Protein AF-0000000084558702 (afdb_homodimer)

Secondary structure (DSSP, 8-state):
-EEEEEE-TTT-----HHHHH-TT--EEEETTEEEES-GGG--S--THHHH-TT--EEEEEE-TTS---------------------EE--SSSSS--EE--BGGGS-TT-GGGTTPEEEEEETTHHHH-TTHIIIIITTSEEEEE-TTT---HHHHHHHHHHHH--SEEEEEEESSTT--HHHHHHHHHHHHT----EEEEEE-TTS-EEEEE-/-EEEEEE-TTT-----HHHHH-TT--EEEETTEEEES-GGG--S--THHHH-TT--EEEEEE-TTS---------------------EE--SSSSS--EE--BGGGS-TT-GGGTTPEEEEEETTHHHH-TTHIIIIITTSEEEEE-TTT---HHHHHHHHHHHH--SEEEEEEESSTT--HHHHHHHHHHHHT----EEEEEE-TTS-EEEEE-

InterPro domains:
  IPR017896 4Fe-4S ferredoxin-type, iron-sulphur binding domain [PF13237] (5-53)
  IPR017896 4Fe-4S ferredoxin-type, iron-sulphur binding domain [PS51379] (3-32)
  IPR017896 4Fe-4S ferredoxin-type, iron-sulphur binding domain [PS51379] (33-62)
  IPR050572 Iron-Sulfur Ferredoxin [PTHR43687] (5-68)
  IPR060060 AF_0155, Rossmann-like domain [PF27217] (112-208)

Organism: NCBI:txid1577791

Radius of gyration: 24.19 Å; Cα contacts (8 Å, |Δi|>4): 881; chains: 2; bounding box: 70×59×55 Å

Nearest PDB structures (foldseek):
  7q4w-assembly1_B  TM=8.908E-01  e=2.705E-03  Acetobacterium woodii DSM 1030
  8a5e-assembly1_B  TM=8.844E-01  e=4.792E-03  Acetobacterium woodii DSM 1030
  7q4v-assembly1_B  TM=8.695E-01  e=4.497E-03  Acetobacterium woodii DSM 1030
  5ug1-assembly1_A  TM=4.225E-01  e=4.647E-01  Streptococcus pneumoniae
  6kma-assembly2_C  TM=4.870E-01  e=2.424E+00  Vibrio vulnificus CMCP6

Solvent-accessible surface area (backbone atoms only — not comparable to full-atom values): 23173 Å² total; per-residue (Å²): 110,42,48,38,80,40,62,40,66,89,47,40,78,36,84,50,46,31,33,69,46,29,84,59,56,14,39,39,75,54,94,59,24,63,35,80,77,29,69,87,39,49,58,56,26,53,59,28,35,79,46,32,89,66,59,22,45,38,74,33,65,27,51,60,79,60,76,67,80,77,72,81,72,82,87,73,84,70,80,75,75,79,66,78,84,60,74,44,68,37,42,74,39,82,17,42,45,28,53,32,64,41,46,45,92,70,43,61,45,74,40,70,67,42,46,61,21,40,33,30,42,31,35,42,66,46,45,62,22,23,55,57,37,40,78,74,55,35,44,87,28,36,59,29,28,47,45,66,72,66,46,78,64,56,38,61,49,48,16,45,28,45,58,63,20,55,38,58,30,41,37,34,40,31,50,77,48,94,61,48,51,54,65,56,36,51,52,52,14,39,63,72,39,70,54,89,58,55,56,33,40,37,31,23,38,84,50,34,40,80,73,44,80,46,112,111,41,48,40,79,40,63,41,68,90,49,38,78,37,83,49,47,33,35,69,46,28,84,60,57,15,39,40,75,52,95,59,24,64,34,80,75,28,68,89,38,48,62,57,25,52,57,30,35,79,46,31,89,66,59,23,46,38,74,33,64,28,52,58,81,61,76,66,80,77,73,81,71,82,87,74,85,69,81,74,74,78,66,79,83,62,75,44,68,40,36,78,42,83,18,42,46,29,53,30,65,39,46,46,91,70,42,61,46,73,39,70,68,42,45,62,21,41,33,31,42,31,34,42,65,47,47,63,20,23,57,56,37,40,76,75,54,34,45,86,30,37,60,28,28,48,45,68,74,66,46,77,65,56,38,62,49,48,17,45,26,45,59,63,20,55,39,58,28,40,36,35,40,33,48,78,47,93,60,47,51,55,68,57,38,51,53,51,14,38,64,71,39,73,55,90,57,56,56,34,41,38,31,23,38,82,53,32,38,75,73,43,78,48,112

Structure (mmCIF, N/CA/C/O backbone):
data_AF-0000000084558702-model_v1
#
loop_
_entity.id
_entity.type
_entity.pdbx_description
1 polymer 'RsxB protein'
#
loop_
_atom_site.group_PDB
_atom_site.id
_atom_site.type_symbol
_atom_site.label_atom_id
_atom_site.label_alt_id
_atom_site.label_comp_id
_atom_site.label_asym_id
_atom_site.label_entity_id
_atom_site.label_seq_id
_atom_site.pdbx_PDB_ins_code
_atom_site.Cartn_x
_atom_site.Cartn_y
_atom_site.Cartn_z
_atom_site.occupancy
_atom_site.B_iso_or_equiv
_atom_site.auth_seq_id
_atom_site.auth_comp_id
_atom_site.auth_asym_id
_atom_site.auth_atom_id
_atom_site.pdbx_PDB_model_num
ATOM 1 N N . MET A 1 1 ? -10.844 4.773 -16.062 1 26.48 1 MET A N 1
ATOM 2 C CA . MET A 1 1 ? -11.977 4.414 -16.906 1 26.48 1 MET A CA 1
ATOM 3 C C . MET A 1 1 ? -12.211 2.908 -16.891 1 26.48 1 MET A C 1
ATOM 5 O O . MET A 1 1 ? -11.289 2.129 -17.125 1 26.48 1 MET A O 1
ATOM 9 N N . LEU A 1 2 ? -13.07 2.441 -16.062 1 36.12 2 LEU A N 1
ATOM 10 C CA . LEU A 1 2 ? -13.336 1.011 -15.961 1 36.12 2 LEU A CA 1
ATOM 11 C C . LEU A 1 2 ? -13.719 0.434 -17.312 1 36.12 2 LEU A C 1
ATOM 13 O O . LEU A 1 2 ? -14.586 0.979 -18 1 36.12 2 LEU A O 1
ATOM 17 N N . LYS A 1 3 ? -12.922 -0.272 -17.844 1 40.53 3 LYS A N 1
ATOM 18 C CA . LYS A 1 3 ? -13.289 -0.838 -19.125 1 40.53 3 LYS A CA 1
ATOM 19 C C . LYS A 1 3 ? -14.094 -2.121 -18.969 1 40.53 3 LYS A C 1
ATOM 21 O O . LYS A 1 3 ? -13.719 -2.998 -18.172 1 40.53 3 LYS A O 1
ATOM 26 N N . GLY A 1 4 ? -15.352 -2.008 -19.062 1 53.72 4 GLY A N 1
ATOM 27 C CA . GLY A 1 4 ? -16.188 -3.186 -19.219 1 53.72 4 GLY A CA 1
ATOM 28 C C . GLY A 1 4 ? -16.062 -3.836 -20.578 1 53.72 4 GLY A C 1
ATOM 29 O O . GLY A 1 4 ? -15.602 -3.209 -21.531 1 53.72 4 GLY A O 1
ATOM 30 N N . ILE A 1 5 ? -15.945 -5.145 -20.469 1 65.31 5 ILE A N 1
ATOM 31 C CA . ILE A 1 5 ? -15.906 -5.859 -21.75 1 65.31 5 ILE A CA 1
ATOM 32 C C . ILE A 1 5 ? -17.312 -5.93 -22.344 1 65.31 5 ILE A C 1
ATOM 34 O O . ILE A 1 5 ? -18.281 -6.207 -21.625 1 65.31 5 ILE A O 1
ATOM 38 N N . VAL A 1 6 ? -17.453 -5.297 -23.406 1 72.25 6 VAL A N 1
ATOM 39 C CA . VAL A 1 6 ? -18.719 -5.398 -24.141 1 72.25 6 VAL A CA 1
ATOM 40 C C . VAL A 1 6 ? -18.531 -6.281 -25.375 1 72.25 6 VAL A C 1
ATOM 42 O O . VAL A 1 6 ? -17.484 -6.227 -26.031 1 72.25 6 VAL A O 1
ATOM 45 N N . ILE A 1 7 ? -19.5 -7.148 -25.438 1 80.62 7 ILE A N 1
ATOM 46 C CA . ILE A 1 7 ? -19.5 -8.023 -26.594 1 80.62 7 ILE A CA 1
ATOM 47 C C . ILE A 1 7 ? -20.5 -7.531 -27.625 1 80.62 7 ILE A C 1
ATOM 49 O O . ILE A 1 7 ? -21.688 -7.344 -27.312 1 80.62 7 ILE A O 1
ATOM 53 N N . ASP A 1 8 ? -20.078 -7.137 -28.672 1 79.69 8 ASP A N 1
ATOM 54 C CA . ASP A 1 8 ? -20.938 -6.809 -29.797 1 79.69 8 ASP A CA 1
ATOM 55 C C . ASP A 1 8 ? -21.625 -8.055 -30.359 1 79.69 8 ASP A C 1
ATOM 57 O O . ASP A 1 8 ? -21 -8.844 -31.078 1 79.69 8 ASP A O 1
ATOM 61 N N . GLU A 1 9 ? -22.859 -8.148 -30.016 1 82 9 GLU A N 1
ATOM 62 C CA . GLU A 1 9 ? -23.609 -9.344 -30.406 1 82 9 GLU A CA 1
ATOM 63 C C . GLU A 1 9 ? -23.703 -9.469 -31.922 1 82 9 GLU A C 1
ATOM 65 O O . GLU A 1 9 ? -23.828 -10.57 -32.438 1 82 9 GLU A O 1
ATOM 70 N N . SER A 1 10 ? -23.625 -8.383 -32.531 1 82.75 10 SER A N 1
ATOM 71 C CA . SER A 1 10 ? -23.766 -8.422 -33.969 1 82.75 10 SER A CA 1
ATOM 72 C C . SER A 1 10 ? -22.5 -9 -34.625 1 82.75 10 SER A C 1
ATOM 74 O O . SER A 1 10 ? -22.578 -9.586 -35.719 1 82.75 10 SER A O 1
ATOM 76 N N . LYS A 1 11 ? -21.375 -8.914 -33.906 1 83.19 11 LYS A N 1
ATOM 77 C CA . LYS A 1 11 ? -20.125 -9.414 -34.438 1 83.19 11 LYS A CA 1
ATOM 78 C C . LYS A 1 11 ? -19.828 -10.82 -33.938 1 83.19 11 LYS A C 1
ATOM 80 O O . LYS A 1 11 ? -19.062 -11.57 -34.531 1 83.19 11 LYS A O 1
ATOM 85 N N . CYS A 1 12 ? -20.469 -11.164 -32.875 1 88.81 12 CYS A N 1
ATOM 86 C CA . CYS A 1 12 ? -20.203 -12.445 -32.219 1 88.81 12 CYS A CA 1
ATOM 87 C C . CYS A 1 12 ? -20.859 -13.594 -32.969 1 88.81 12 CYS A C 1
ATOM 89 O O . CYS A 1 12 ? -22.062 -13.555 -33.25 1 88.81 12 CYS A O 1
ATOM 91 N N . ASP A 1 13 ? -20.141 -14.664 -33.344 1 86.69 13 ASP A N 1
ATOM 92 C CA . ASP A 1 13 ? -20.719 -15.805 -34.031 1 86.69 13 ASP A CA 1
ATOM 93 C C . ASP A 1 13 ? -20.844 -17.016 -33.125 1 86.69 13 ASP A C 1
ATOM 95 O O . ASP A 1 13 ? -21.172 -18.109 -33.562 1 86.69 13 ASP A O 1
ATOM 99 N N . GLY A 1 14 ? -20.484 -16.766 -31.844 1 87.31 14 GLY A N 1
ATOM 100 C CA . GLY A 1 14 ? -20.688 -17.828 -30.859 1 87.31 14 GLY A CA 1
ATOM 101 C C . GLY A 1 14 ? -19.609 -18.875 -30.891 1 87.31 14 GLY A C 1
ATOM 102 O O . GLY A 1 14 ? -19.797 -20 -30.422 1 87.31 14 GLY A O 1
ATOM 103 N N . CYS A 1 15 ? -18.453 -18.672 -31.453 1 84.88 15 CYS A N 1
ATOM 104 C CA . CYS A 1 15 ? -17.406 -19.672 -31.578 1 84.88 15 CYS A CA 1
ATOM 105 C C . CYS A 1 15 ? -16.922 -20.141 -30.203 1 84.88 15 CYS A C 1
ATOM 107 O O . CYS A 1 15 ? -16.406 -21.25 -30.078 1 84.88 15 CYS A O 1
ATOM 109 N N . GLY A 1 16 ? -17.031 -19.266 -29.219 1 85.81 16 GLY A N 1
ATOM 110 C CA . GLY A 1 16 ? -16.734 -19.672 -27.859 1 85.81 16 GLY A CA 1
ATOM 111 C C . GLY A 1 16 ? -15.266 -19.547 -27.516 1 85.81 16 GLY A C 1
ATOM 112 O O . GLY A 1 16 ? -14.859 -19.891 -26.391 1 85.81 16 GLY A O 1
ATOM 113 N N . LEU A 1 17 ? -14.453 -19.094 -28.328 1 83.06 17 LEU A N 1
ATOM 114 C CA . LEU A 1 17 ? -13.023 -18.984 -28.047 1 83.06 17 LEU A CA 1
ATOM 115 C C . LEU A 1 17 ? -12.766 -18.031 -26.891 1 83.06 17 LEU A C 1
ATOM 117 O O . LEU A 1 17 ? -11.875 -18.266 -26.062 1 83.06 17 LEU A O 1
ATOM 121 N N . CYS A 1 18 ? -13.57 -16.953 -26.859 1 85 18 CYS A N 1
ATOM 122 C CA . CYS A 1 18 ? -13.414 -16 -25.766 1 85 18 CYS A CA 1
ATOM 123 C C . CYS A 1 18 ? -13.773 -16.656 -24.422 1 85 18 CYS A C 1
ATOM 125 O O . CYS A 1 18 ? -13.164 -16.344 -23.406 1 85 18 CYS A O 1
ATOM 127 N N . VAL A 1 19 ? -14.734 -17.562 -24.391 1 84.94 19 VAL A N 1
ATOM 128 C CA . VAL A 1 19 ? -15.125 -18.297 -23.188 1 84.94 19 VAL A CA 1
ATOM 129 C C . VAL A 1 19 ? -13.977 -19.188 -22.734 1 84.94 19 VAL A C 1
ATOM 131 O O . VAL A 1 19 ? -13.664 -19.25 -21.531 1 84.94 19 VAL A O 1
ATOM 134 N N . GLU A 1 20 ? -13.359 -19.766 -23.672 1 80.12 20 GLU A N 1
ATOM 135 C CA . GLU A 1 20 ? -12.219 -20.609 -23.344 1 80.12 20 GLU A CA 1
ATOM 136 C C . GLU A 1 20 ? -11.039 -19.781 -22.844 1 80.12 20 GLU A C 1
ATOM 138 O O . GLU A 1 20 ? -10.312 -20.203 -21.953 1 80.12 20 GLU A O 1
ATOM 143 N N . ALA A 1 21 ? -10.953 -18.656 -23.422 1 75.94 21 ALA A N 1
ATOM 144 C CA . ALA A 1 21 ? -9.828 -17.797 -23.078 1 75.94 21 ALA A CA 1
ATOM 145 C C . ALA A 1 21 ? -10.039 -17.125 -21.734 1 75.94 21 ALA A C 1
ATOM 147 O O . ALA A 1 21 ? -9.086 -16.688 -21.094 1 75.94 21 ALA A O 1
ATOM 148 N N . CYS A 1 22 ? -11.289 -17.047 -21.344 1 75.44 22 CYS A N 1
ATOM 149 C CA . CYS A 1 22 ? -11.609 -16.438 -20.047 1 75.44 22 CYS A CA 1
ATOM 150 C C . CYS A 1 22 ? -11.383 -17.422 -18.906 1 75.44 22 CYS A C 1
ATOM 152 O O . CYS A 1 22 ? -12.227 -18.297 -18.656 1 75.44 22 CYS A O 1
ATOM 154 N N . HIS A 1 23 ? -10.367 -17.234 -18.344 1 65.31 23 HIS A N 1
ATOM 155 C CA . HIS A 1 23 ? -9.961 -18.188 -17.312 1 65.31 23 HIS A CA 1
ATOM 156 C C . HIS A 1 23 ? -10.812 -18.031 -16.047 1 65.31 23 HIS A C 1
ATOM 158 O O . HIS A 1 23 ? -10.891 -18.938 -15.234 1 65.31 23 HIS A O 1
ATOM 164 N N . GLU A 1 24 ? -11.578 -16.953 -15.977 1 60.12 24 GLU A N 1
ATOM 165 C CA . GLU A 1 24 ? -12.367 -16.656 -14.781 1 60.12 24 GLU A CA 1
ATOM 166 C C . GLU A 1 24 ? -13.789 -17.188 -14.914 1 60.12 24 GLU A C 1
ATOM 168 O O . GLU A 1 24 ? -14.547 -17.203 -13.938 1 60.12 24 GLU A O 1
ATOM 173 N N . GLY A 1 25 ? -14.148 -17.594 -16.109 1 67.94 25 GLY A N 1
ATOM 174 C CA . GLY A 1 25 ? -15.5 -18.078 -16.344 1 67.94 25 GLY A CA 1
ATOM 175 C C . GLY A 1 25 ? -16.531 -16.969 -16.406 1 67.94 25 GLY A C 1
ATOM 176 O O . GLY A 1 25 ? -17.703 -17.188 -16.094 1 67.94 25 GLY A O 1
ATOM 177 N N . ALA A 1 26 ? -16.062 -15.836 -16.719 1 72.94 26 ALA A N 1
ATOM 178 C CA . ALA A 1 26 ? -16.969 -14.688 -16.766 1 72.94 26 ALA A CA 1
ATOM 179 C C . ALA A 1 26 ? -17.828 -14.727 -18.031 1 72.94 26 ALA A C 1
ATOM 181 O O . ALA A 1 26 ? -18.922 -14.133 -18.062 1 72.94 26 ALA A O 1
ATOM 182 N N . LEU A 1 27 ? -17.438 -15.445 -19 1 83.38 27 LEU A N 1
ATOM 183 C CA . LEU A 1 27 ? -18.125 -15.492 -20.281 1 83.38 27 LEU A CA 1
ATOM 184 C C . LEU A 1 27 ? -18.734 -16.859 -20.516 1 83.38 27 LEU A C 1
ATOM 186 O O . LEU A 1 27 ? -18.219 -17.875 -20.047 1 83.38 27 LEU A O 1
ATOM 190 N N . ALA A 1 28 ? -19.938 -16.875 -21.078 1 84.94 28 ALA A N 1
ATOM 191 C CA . ALA A 1 28 ? -20.594 -18.094 -21.516 1 84.94 28 ALA A CA 1
ATOM 192 C C . ALA A 1 28 ? -21.328 -17.891 -22.828 1 84.94 28 ALA A C 1
ATOM 194 O O . ALA A 1 28 ? -21.688 -16.75 -23.172 1 84.94 28 ALA A O 1
ATOM 195 N N . ILE A 1 29 ? -21.484 -19.062 -23.609 1 84.12 29 ILE A N 1
ATOM 196 C CA . ILE A 1 29 ? -22.312 -19 -24.812 1 84.12 29 ILE A CA 1
ATOM 197 C C . ILE A 1 29 ? -23.781 -19.172 -24.422 1 84.12 29 ILE A C 1
ATOM 199 O O . ILE A 1 29 ? -24.156 -20.188 -23.812 1 84.12 29 ILE A O 1
ATOM 203 N N . VAL A 1 30 ? -24.516 -18.047 -24.641 1 84.5 30 VAL A N 1
ATOM 204 C CA . VAL A 1 30 ? -25.969 -18.047 -24.391 1 84.5 30 VAL A CA 1
ATOM 205 C C . VAL A 1 30 ? -26.703 -17.75 -25.703 1 84.5 30 VAL A C 1
ATOM 207 O O . VAL A 1 30 ? -26.5 -16.703 -26.312 1 84.5 30 VAL A O 1
ATOM 210 N N . ASN A 1 31 ? -27.516 -18.578 -26.062 1 85.62 31 ASN A N 1
ATOM 211 C CA . ASN A 1 31 ? -28.281 -18.453 -27.297 1 85.62 31 ASN A CA 1
ATOM 212 C C . ASN A 1 31 ? -27.375 -18.219 -28.5 1 85.62 31 ASN A C 1
ATOM 214 O O . ASN A 1 31 ? -27.641 -17.359 -29.328 1 85.62 31 ASN A O 1
ATOM 218 N N . GLY A 1 32 ? -26.234 -18.953 -28.484 1 86.94 32 GLY A N 1
ATOM 219 C CA . GLY A 1 32 ? -25.344 -18.953 -29.625 1 86.94 32 GLY A CA 1
ATOM 220 C C . GLY A 1 32 ? -24.391 -17.781 -29.641 1 86.94 32 GLY A C 1
ATOM 221 O O . GLY A 1 32 ? -23.656 -17.578 -30.609 1 86.94 32 GLY A O 1
ATOM 222 N N . LYS A 1 33 ? -24.484 -16.844 -28.656 1 87.5 33 LYS A N 1
ATOM 223 C CA . LYS A 1 33 ? -23.609 -15.688 -28.578 1 87.5 33 LYS A CA 1
ATOM 224 C C . LYS A 1 33 ? -22.875 -15.641 -27.25 1 87.5 33 LYS A C 1
ATOM 226 O O . LYS A 1 33 ? -23.391 -16.109 -26.234 1 87.5 33 LYS A O 1
ATOM 231 N N . ALA A 1 34 ? -21.609 -15.148 -27.328 1 87.94 34 ALA A N 1
ATOM 232 C CA . ALA A 1 34 ? -20.891 -14.953 -26.078 1 87.94 34 ALA A CA 1
ATOM 233 C C . ALA A 1 34 ? -21.516 -13.836 -25.25 1 87.94 34 ALA A C 1
ATOM 235 O O . ALA A 1 34 ? -21.891 -12.797 -25.781 1 87.94 34 ALA A O 1
ATOM 236 N N . LYS A 1 35 ? -21.781 -14.141 -23.969 1 83.38 35 LYS A N 1
ATOM 237 C CA . LYS A 1 35 ? -22.344 -13.172 -23.031 1 83.38 35 LYS A CA 1
ATOM 238 C C . LYS A 1 35 ? -21.562 -13.164 -21.719 1 83.38 35 LYS A C 1
ATOM 240 O O . LYS A 1 35 ? -21.062 -14.203 -21.281 1 83.38 35 LYS A O 1
ATOM 245 N N . MET A 1 36 ? -21.531 -11.875 -21.297 1 80.12 36 MET A N 1
ATOM 246 C CA . MET A 1 36 ? -21.031 -11.742 -19.938 1 80.12 36 MET A CA 1
ATOM 247 C C . MET A 1 36 ? -22.047 -12.242 -18.922 1 80.12 36 MET A C 1
ATOM 249 O O . MET A 1 36 ? -23.109 -11.641 -18.75 1 80.12 36 MET A O 1
ATOM 253 N N . VAL A 1 37 ? -21.797 -13.406 -18.344 1 74.88 37 VAL A N 1
ATOM 254 C CA . VAL A 1 37 ? -22.781 -14.023 -17.453 1 74.88 37 VAL A CA 1
ATOM 255 C C . VAL A 1 37 ? -22.391 -13.734 -16 1 74.88 37 VAL A C 1
ATOM 257 O O . VAL A 1 37 ? -23.25 -13.812 -15.109 1 74.88 37 VAL A O 1
ATOM 260 N N . ARG A 1 38 ? -21.203 -13.547 -15.875 1 67.44 38 ARG A N 1
ATOM 261 C CA . ARG A 1 38 ? -20.703 -13.211 -14.547 1 67.44 38 ARG A CA 1
ATOM 262 C C . ARG A 1 38 ? -19.719 -12.047 -14.609 1 67.44 38 ARG A C 1
ATOM 264 O O . ARG A 1 38 ? -18.531 -12.258 -14.805 1 67.44 38 ARG A O 1
ATOM 271 N N . GLU A 1 39 ? -20.281 -10.883 -14.383 1 65.88 39 GLU A N 1
ATOM 272 C CA . GLU A 1 39 ? -19.453 -9.688 -14.453 1 65.88 39 GLU A CA 1
ATOM 273 C C . GLU A 1 39 ? -18.422 -9.664 -13.32 1 65.88 39 GLU A C 1
ATOM 275 O O . GLU A 1 39 ? -17.297 -9.203 -13.5 1 65.88 39 GLU A O 1
ATOM 280 N N . ASP A 1 40 ? -18.891 -10.25 -12.305 1 55.41 40 ASP A N 1
ATOM 281 C CA . ASP A 1 40 ? -18.047 -10.242 -11.102 1 55.41 40 ASP A CA 1
ATOM 282 C C . ASP A 1 40 ? -16.859 -11.188 -11.25 1 55.41 40 ASP A C 1
ATOM 284 O O . ASP A 1 40 ? -15.875 -11.07 -10.523 1 55.41 40 ASP A O 1
ATOM 288 N N . PHE A 1 41 ? -16.953 -11.977 -12.219 1 59.53 41 PHE A N 1
ATOM 289 C CA . PHE A 1 41 ? -15.883 -12.922 -12.477 1 59.53 41 PHE A CA 1
ATOM 290 C C . PHE A 1 41 ? -14.867 -12.336 -13.453 1 59.53 41 PHE A C 1
ATOM 292 O O . PHE A 1 41 ? -13.727 -12.812 -13.531 1 59.53 41 PHE A O 1
ATOM 299 N N . CYS A 1 42 ? -15.203 -11.289 -14.148 1 66.38 42 CYS A N 1
ATOM 300 C CA . CYS A 1 42 ? -14.32 -10.711 -15.156 1 66.38 42 CYS A CA 1
ATOM 301 C C . CYS A 1 42 ? -13.164 -9.953 -14.5 1 66.38 42 CYS A C 1
ATOM 303 O O . CYS A 1 42 ? -13.391 -9.023 -13.727 1 66.38 42 CYS A O 1
ATOM 305 N N . ASP A 1 43 ? -12.078 -10.445 -14.828 1 52.16 43 ASP A N 1
ATOM 306 C CA . ASP A 1 43 ? -10.922 -9.828 -14.203 1 52.16 43 ASP A CA 1
ATOM 307 C C . ASP A 1 43 ? -10.523 -8.547 -14.938 1 52.16 43 ASP A C 1
ATOM 309 O O . ASP A 1 43 ? -9.602 -7.844 -14.516 1 52.16 43 ASP A O 1
ATOM 313 N N . GLY A 1 44 ? -11.203 -8.297 -16.016 1 55.41 44 GLY A N 1
ATOM 314 C CA . GLY A 1 44 ? -10.969 -7.078 -16.766 1 55.41 44 GLY A CA 1
ATOM 315 C C . GLY A 1 44 ? -9.664 -7.09 -17.547 1 55.41 44 GLY A C 1
ATOM 316 O O . GLY A 1 44 ? -9.25 -6.066 -18.094 1 55.41 44 GLY A O 1
ATOM 317 N N . LEU A 1 45 ? -9.031 -8.156 -17.609 1 54.38 45 LEU A N 1
ATOM 318 C CA . LEU A 1 45 ? -7.746 -8.242 -18.281 1 54.38 45 LEU A CA 1
ATOM 319 C C . LEU A 1 45 ? -7.934 -8.359 -19.797 1 54.38 45 LEU A C 1
ATOM 321 O O . LEU A 1 45 ? -7.016 -8.062 -20.562 1 54.38 45 LEU A O 1
ATOM 325 N N . GLY A 1 46 ? -9.031 -8.695 -20.094 1 60.06 46 GLY A N 1
ATOM 326 C CA . GLY A 1 46 ? -9.344 -8.719 -21.5 1 60.06 46 GLY A CA 1
ATOM 327 C C . GLY A 1 46 ? -8.656 -9.844 -22.25 1 60.06 46 GLY A C 1
ATOM 328 O O . GLY A 1 46 ? -8.367 -9.711 -23.453 1 60.06 46 GLY A O 1
ATOM 329 N N . HIS A 1 47 ? -8.352 -10.883 -21.578 1 66.75 47 HIS A N 1
ATOM 330 C CA . HIS A 1 47 ? -7.766 -12.016 -22.297 1 66.75 47 HIS A CA 1
ATOM 331 C C . HIS A 1 47 ? -8.695 -12.508 -23.406 1 66.75 47 HIS A C 1
ATOM 333 O O . HIS A 1 47 ? -8.242 -13.125 -24.375 1 66.75 47 HIS A O 1
ATOM 339 N N . CYS A 1 48 ? -9.852 -12.18 -23.125 1 76.12 48 CYS A N 1
ATOM 340 C CA . CYS A 1 48 ? -10.852 -12.625 -24.094 1 76.12 48 CYS A CA 1
ATOM 341 C C . CYS A 1 48 ? -10.781 -11.797 -25.375 1 76.12 48 CYS A C 1
ATOM 343 O O . CYS A 1 48 ? -11.219 -12.242 -26.422 1 76.12 48 CYS A O 1
ATOM 345 N N . LEU A 1 49 ? -10.156 -10.727 -25.344 1 76.88 49 LEU A N 1
ATOM 346 C CA . LEU A 1 49 ? -10.172 -9.828 -26.5 1 76.88 49 LEU A CA 1
ATOM 34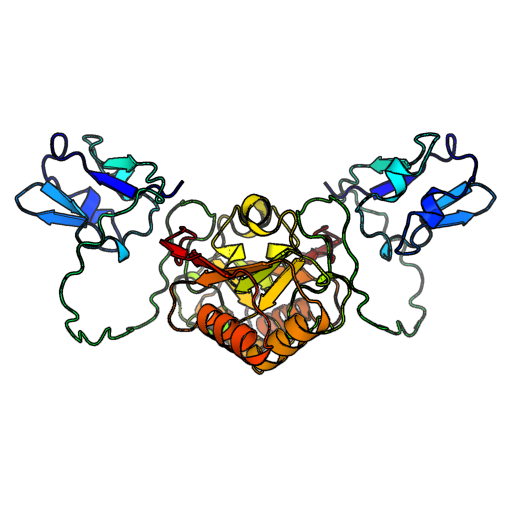7 C C . LEU A 1 49 ? -9.344 -10.391 -27.641 1 76.88 49 LEU A C 1
ATOM 349 O O . LEU A 1 49 ? -9.844 -10.531 -28.766 1 76.88 49 LEU A O 1
ATOM 353 N N . PRO A 1 50 ? -8.148 -10.766 -27.359 1 73.06 50 PRO A N 1
ATOM 354 C CA . PRO A 1 50 ? -7.379 -11.297 -28.484 1 73.06 50 PRO A CA 1
ATOM 355 C C . PRO A 1 50 ? -7.891 -12.656 -28.953 1 73.06 50 PRO A C 1
ATOM 357 O O . PRO A 1 50 ? -7.582 -13.086 -30.078 1 73.06 50 PRO A O 1
ATOM 360 N N . ALA A 1 51 ? -8.594 -13.266 -28.203 1 77.75 51 ALA A N 1
ATOM 361 C CA . ALA A 1 51 ? -9.078 -14.602 -28.562 1 77.75 51 ALA A CA 1
ATOM 362 C C . ALA A 1 51 ? -10.258 -14.523 -29.531 1 77.75 51 ALA A C 1
ATOM 364 O O . ALA A 1 51 ? -10.609 -15.516 -30.172 1 77.75 51 ALA A O 1
ATOM 365 N N . CYS A 1 52 ? -10.805 -13.312 -29.672 1 82.62 52 CYS A N 1
ATOM 366 C CA . CYS A 1 52 ? -11.961 -13.156 -30.547 1 82.62 52 CYS A CA 1
ATOM 367 C C . CYS A 1 52 ? -11.531 -12.844 -31.969 1 82.62 52 CYS A C 1
ATOM 369 O O . CYS A 1 52 ? -11.031 -11.75 -32.25 1 82.62 52 CYS A O 1
ATOM 371 N N . PRO A 1 53 ? -11.711 -13.805 -32.875 1 81.44 53 PRO A N 1
ATOM 372 C CA . PRO A 1 53 ? -11.289 -13.57 -34.25 1 81.44 53 PRO A CA 1
ATOM 373 C C . PRO A 1 53 ? -12.133 -12.516 -34.969 1 81.44 53 PRO A C 1
ATOM 375 O O . PRO A 1 53 ? -11.672 -11.898 -35.938 1 81.44 53 PRO A O 1
ATOM 378 N N . ARG A 1 54 ? -13.359 -12.297 -34.5 1 80.69 54 ARG A N 1
ATOM 379 C CA . ARG A 1 54 ? -14.273 -11.367 -35.156 1 80.69 54 ARG A CA 1
ATOM 380 C C . ARG A 1 54 ? -14.148 -9.969 -34.562 1 80.69 54 ARG A C 1
ATOM 382 O O . ARG A 1 54 ? -14.812 -9.031 -35.031 1 80.69 54 ARG A O 1
ATOM 389 N N . GLY A 1 55 ? -13.328 -9.82 -33.562 1 80.56 55 GLY A N 1
ATOM 390 C CA . GLY A 1 55 ? -13.188 -8.531 -32.906 1 80.56 55 GLY A CA 1
ATOM 391 C C . GLY A 1 55 ? -14.453 -8.078 -32.219 1 80.56 55 GLY A C 1
ATOM 392 O O . GLY A 1 55 ? -14.727 -6.879 -32.125 1 80.56 55 GLY A O 1
ATOM 393 N N . ALA A 1 56 ? -15.242 -8.961 -31.797 1 80 56 ALA A N 1
ATOM 394 C CA . ALA A 1 56 ? -16.531 -8.633 -31.219 1 80 56 ALA A CA 1
ATOM 395 C C . ALA A 1 56 ? -16.391 -8.141 -29.781 1 80 56 ALA A C 1
ATOM 397 O O . ALA A 1 56 ? -17.344 -7.633 -29.188 1 80 56 ALA A O 1
ATOM 398 N N . ILE A 1 57 ? -15.281 -8.352 -29.234 1 79.12 57 ILE A N 1
ATOM 399 C CA . ILE A 1 57 ? -15.086 -7.992 -27.844 1 79.12 57 ILE A CA 1
ATOM 400 C C . ILE A 1 57 ? -14.266 -6.707 -27.75 1 79.12 57 ILE A C 1
ATOM 402 O O . ILE A 1 57 ? -13.258 -6.551 -28.438 1 79.12 57 ILE A O 1
ATOM 406 N N . SER A 1 58 ? -14.844 -5.766 -27.172 1 72.12 58 SER A N 1
ATOM 407 C CA . SER A 1 58 ? -14.133 -4.504 -26.969 1 72.12 58 SER A CA 1
ATOM 408 C C . SER A 1 58 ? -14.203 -4.047 -25.516 1 72.12 58 SER A C 1
ATOM 410 O O . SER A 1 58 ? -15.07 -4.484 -24.766 1 72.12 58 SER A O 1
ATOM 412 N N . PHE A 1 59 ? -13.094 -3.332 -25.297 1 59.94 59 PHE A N 1
ATOM 413 C CA . PHE A 1 59 ? -13.125 -2.658 -24 1 59.94 59 PHE A CA 1
ATOM 414 C C . PHE A 1 59 ? -13.992 -1.404 -24.062 1 59.94 59 PHE A C 1
ATOM 416 O O . PHE A 1 59 ? -13.969 -0.68 -25.062 1 59.94 59 PHE A O 1
ATOM 423 N N . ILE A 1 60 ? -15.023 -1.471 -23.469 1 48.59 60 ILE A N 1
ATOM 424 C CA . ILE A 1 60 ? -15.695 -0.184 -23.328 1 48.59 60 ILE A CA 1
ATOM 425 C C . ILE A 1 60 ? -15.211 0.518 -22.062 1 48.59 60 ILE A C 1
ATOM 427 O O . ILE A 1 60 ? -14.922 -0.134 -21.062 1 48.59 60 ILE A O 1
ATOM 431 N N . GLU A 1 61 ? -14.727 1.588 -22.469 1 39.56 61 GLU A N 1
ATOM 432 C CA . GLU A 1 61 ? -14.445 2.418 -21.297 1 39.56 61 GLU A CA 1
ATOM 433 C C . GLU A 1 61 ? -15.695 2.598 -20.438 1 39.56 61 GLU A C 1
ATOM 435 O O . GLU A 1 61 ? -16.734 3.033 -20.938 1 39.56 61 GLU A O 1
ATOM 440 N N . MET A 1 62 ? -16.016 1.537 -19.891 1 35.75 62 MET A N 1
ATOM 441 C CA . MET A 1 62 ? -17.109 1.854 -18.984 1 35.75 62 MET A CA 1
ATOM 442 C C . MET A 1 62 ? -16.688 2.934 -17.984 1 35.75 62 MET A C 1
ATOM 444 O O . MET A 1 62 ? -15.688 2.787 -17.297 1 35.75 62 MET A O 1
ATOM 448 N N . CYS A 1 63 ? -16.688 4.031 -18.516 1 33.78 63 CYS A N 1
ATOM 449 C CA . CYS A 1 63 ? -16.688 5.012 -17.438 1 33.78 63 CYS A CA 1
ATOM 450 C C . CYS A 1 63 ? -17.719 4.645 -16.375 1 33.78 63 CYS A C 1
ATOM 452 O O . CYS A 1 63 ? -18.922 4.57 -16.672 1 33.78 63 CYS A O 1
ATOM 454 N N . GLY A 1 64 ? -17.391 3.77 -15.625 1 31.47 64 GLY A N 1
ATOM 455 C CA . GLY A 1 64 ? -18.406 3.34 -14.672 1 31.47 64 GLY A CA 1
ATOM 456 C C . GLY A 1 64 ? -19.312 4.469 -14.219 1 31.47 64 GLY A C 1
ATOM 457 O O . GLY A 1 64 ? -20.141 4.281 -13.336 1 31.47 64 GLY A O 1
ATOM 458 N N . CYS A 1 65 ? -18.922 5.73 -14.227 1 29.48 65 CYS A N 1
ATOM 459 C CA . CYS A 1 65 ? -20 6.367 -13.461 1 29.48 65 CYS A CA 1
ATOM 460 C C . CYS A 1 65 ? -21.297 6.355 -14.242 1 29.48 65 CYS A C 1
ATOM 462 O O . CYS A 1 65 ? -22.125 7.262 -14.094 1 29.48 65 CYS A O 1
ATOM 464 N N . GLU A 1 66 ? -21.391 5.742 -15.312 1 29.05 66 GLU A N 1
ATOM 465 C CA . GLU A 1 66 ? -22.797 5.898 -15.672 1 29.05 66 GLU A CA 1
ATOM 466 C C . GLU A 1 66 ? -23.703 5.211 -14.648 1 29.05 66 GLU A C 1
ATOM 468 O O . GLU A 1 66 ? -23.312 4.223 -14.023 1 29.05 66 GLU A O 1
ATOM 473 N N . THR A 1 67 ? -24.797 5.926 -14.219 1 26.62 67 THR A N 1
ATOM 474 C CA . THR A 1 67 ? -25.844 5.586 -13.25 1 26.62 67 THR A CA 1
ATOM 475 C C . THR A 1 67 ? -26.422 4.211 -13.547 1 26.62 67 THR A C 1
ATOM 477 O O . THR A 1 67 ? -27.062 4.008 -14.578 1 26.62 67 THR A O 1
ATOM 480 N N . PRO A 1 68 ? -25.781 3.232 -13.383 1 28.67 68 PRO A N 1
ATOM 481 C CA . PRO A 1 68 ? -26.625 2.072 -13.68 1 28.67 68 PRO A CA 1
ATOM 482 C C . PRO A 1 68 ? -28.016 2.182 -13.062 1 28.67 68 PRO A C 1
ATOM 484 O O . PRO A 1 68 ? -28.188 2.809 -12.016 1 28.67 68 PRO A O 1
ATOM 487 N N . LYS A 1 69 ? -29 2.191 -13.891 1 26.48 69 LYS A N 1
ATOM 488 C CA . LYS A 1 69 ? -30.359 1.948 -13.391 1 26.48 69 LYS A CA 1
ATOM 489 C C . LYS A 1 69 ? -30.391 0.74 -12.453 1 26.48 69 LYS A C 1
ATOM 491 O O . LYS A 1 69 ? -30.078 -0.378 -12.875 1 26.48 69 LYS A O 1
ATOM 496 N N . ILE A 1 70 ? -30.031 0.97 -11.172 1 25.44 70 ILE A N 1
ATOM 497 C CA . ILE A 1 70 ? -30.203 0.013 -10.086 1 25.44 70 ILE A CA 1
ATOM 498 C C . ILE A 1 70 ? -31.594 -0.626 -10.172 1 25.44 70 ILE A C 1
ATOM 500 O O . ILE A 1 70 ? -32.594 0.048 -9.984 1 25.44 70 ILE A O 1
ATOM 504 N N . VAL A 1 71 ? -31.797 -1.452 -11.195 1 23.84 71 VAL A N 1
ATOM 505 C CA . VAL A 1 71 ? -33 -2.219 -10.961 1 23.84 71 VAL A CA 1
ATOM 506 C C . VAL A 1 71 ? -32.875 -3.039 -9.68 1 23.84 71 VAL A C 1
ATOM 508 O O . VAL A 1 71 ? -31.844 -3.703 -9.469 1 23.84 71 VAL A O 1
ATOM 511 N N . THR A 1 72 ? -33.5 -2.637 -8.523 1 22.5 72 THR A N 1
ATOM 512 C CA . THR A 1 72 ? -33.75 -3.17 -7.188 1 22.5 72 THR A CA 1
ATOM 513 C C . THR A 1 72 ? -34.219 -4.617 -7.266 1 22.5 72 THR A C 1
ATOM 515 O O . THR A 1 72 ? -35.406 -4.871 -7.453 1 22.5 72 THR A O 1
ATOM 518 N N . PRO A 1 73 ? -33.531 -5.598 -8.031 1 24.77 73 PRO A N 1
ATOM 519 C CA . PRO A 1 73 ? -34.25 -6.844 -7.805 1 24.77 73 PRO A CA 1
ATOM 520 C C . PRO A 1 73 ? -34.25 -7.273 -6.34 1 24.77 73 PRO A C 1
ATOM 522 O O . PRO A 1 73 ? -33.406 -6.816 -5.562 1 24.77 73 PRO A O 1
ATOM 525 N N . GLY A 1 74 ? -35.188 -8.039 -5.859 1 24.28 74 GLY A N 1
ATOM 526 C CA . GLY A 1 74 ? -35.562 -8.664 -4.594 1 24.28 74 GLY A CA 1
ATOM 527 C C . GLY A 1 74 ? -34.406 -9.422 -3.959 1 24.28 74 GLY A C 1
ATOM 528 O O . GLY A 1 74 ? -33.5 -9.875 -4.656 1 24.28 74 GLY A O 1
ATOM 529 N N . VAL A 1 75 ? -34.094 -9.258 -2.596 1 25.58 75 VAL A N 1
ATOM 530 C CA . VAL A 1 75 ? -33.188 -9.617 -1.525 1 25.58 75 VAL A CA 1
ATOM 531 C C . VAL A 1 75 ? -33.062 -11.141 -1.43 1 25.58 75 VAL A C 1
ATOM 533 O O . VAL A 1 75 ? -33.906 -11.789 -0.804 1 25.58 75 VAL A O 1
ATOM 536 N N . SER A 1 76 ? -32.969 -11.977 -2.504 1 22.19 76 SER A N 1
ATOM 537 C CA . SER A 1 76 ? -32.875 -13.352 -2.035 1 22.19 76 SER A CA 1
ATOM 538 C C . SER A 1 76 ? -31.562 -13.617 -1.32 1 22.19 76 SER A C 1
ATOM 540 O O . SER A 1 76 ? -30.531 -13 -1.638 1 22.19 76 SER A O 1
ATOM 542 N N . ASN A 1 77 ? -31.469 -14.242 -0.036 1 23.34 77 ASN A N 1
ATOM 543 C CA . ASN A 1 77 ? -30.594 -14.766 1.014 1 23.34 77 ASN A CA 1
ATOM 544 C C . ASN A 1 77 ? -29.469 -15.625 0.438 1 23.34 77 ASN A C 1
ATOM 546 O O . ASN A 1 77 ? -29.594 -16.844 0.374 1 23.34 77 ASN A O 1
ATOM 550 N N . ARG A 1 78 ? -29.125 -15.547 -0.778 1 25.53 78 ARG A N 1
ATOM 551 C CA . ARG A 1 78 ? -28.234 -16.641 -1.162 1 25.53 78 ARG A CA 1
ATOM 552 C C . ARG A 1 78 ? -26.891 -16.547 -0.424 1 25.53 78 ARG A C 1
ATOM 554 O O . ARG A 1 78 ? -26.375 -15.445 -0.216 1 25.53 78 ARG A O 1
ATOM 561 N N . SER A 1 79 ? -26.531 -17.594 0.408 1 23.55 79 SER A N 1
ATOM 562 C CA . SER A 1 79 ? -25.344 -17.984 1.166 1 23.55 79 SER A CA 1
ATOM 563 C C . SER A 1 79 ? -24.078 -17.766 0.351 1 23.55 79 SER A C 1
ATOM 565 O O . SER A 1 79 ? -23.906 -18.375 -0.706 1 23.55 79 SER A O 1
ATOM 567 N N . ILE A 1 80 ? -23.734 -16.625 0.171 1 25.8 80 ILE A N 1
ATOM 568 C CA . ILE A 1 80 ? -22.5 -16.406 -0.569 1 25.8 80 ILE A CA 1
ATOM 569 C C . ILE A 1 80 ? -21.359 -17.156 0.094 1 25.8 80 ILE A C 1
ATOM 571 O O . ILE A 1 80 ? -21 -16.875 1.241 1 25.8 80 ILE A O 1
ATOM 575 N N . VAL A 1 81 ? -21.344 -18.484 -0.064 1 22.75 81 VAL A N 1
ATOM 576 C CA . VAL A 1 81 ? -20.219 -19.312 0.336 1 22.75 81 VAL A CA 1
ATOM 577 C C . VAL A 1 81 ? -18.922 -18.672 -0.159 1 22.75 81 VAL A C 1
ATOM 579 O O . VAL A 1 81 ? -18.75 -18.422 -1.356 1 22.75 81 VAL A O 1
ATOM 582 N N . PHE A 1 82 ? -18.406 -17.734 0.594 1 26.05 82 PHE A N 1
ATOM 583 C CA . PHE A 1 82 ? -17.062 -17.188 0.418 1 26.05 82 PHE A CA 1
ATOM 584 C C . PHE A 1 82 ? -16.047 -18.312 0.233 1 26.05 82 PHE A C 1
ATOM 586 O O . PHE A 1 82 ? -15.703 -19.016 1.188 1 26.05 82 PHE A O 1
ATOM 593 N N . ASP A 1 83 ? -16.172 -19.188 -0.689 1 24.81 83 ASP A N 1
ATOM 594 C CA . ASP A 1 83 ? -15.211 -20.25 -0.932 1 24.81 83 ASP A CA 1
ATOM 595 C C . ASP A 1 83 ? -13.773 -19.734 -0.792 1 24.81 83 ASP A C 1
ATOM 597 O O . ASP A 1 83 ? -13.547 -18.531 -0.787 1 24.81 83 ASP A O 1
ATOM 601 N N . THR A 1 84 ? -12.719 -20.609 -1.121 1 26.73 84 THR A N 1
ATOM 602 C CA . THR A 1 84 ? -11.258 -20.625 -1.153 1 26.73 84 THR A CA 1
ATOM 603 C C . THR A 1 84 ? -10.727 -19.422 -1.936 1 26.73 84 THR A C 1
ATOM 605 O O . THR A 1 84 ? -11.117 -19.203 -3.082 1 26.73 84 THR A O 1
ATOM 608 N N . VAL A 1 85 ? -10.469 -18.297 -1.324 1 31.69 85 VAL A N 1
ATOM 609 C CA . VAL A 1 85 ? -9.742 -17.188 -1.937 1 31.69 85 VAL A CA 1
ATOM 610 C C . VAL A 1 85 ? -8.828 -17.719 -3.043 1 31.69 85 VAL A C 1
ATOM 612 O O . VAL A 1 85 ? -7.824 -18.375 -2.768 1 31.69 85 VAL A O 1
ATOM 615 N N . ALA A 1 86 ? -9.281 -18.203 -4.008 1 31.33 86 ALA A N 1
ATOM 616 C CA . ALA A 1 86 ? -8.531 -18.656 -5.176 1 31.33 86 ALA A CA 1
ATOM 617 C C . ALA A 1 86 ? -7.621 -17.547 -5.707 1 31.33 86 ALA A C 1
ATOM 619 O O . ALA A 1 86 ? -7.977 -16.375 -5.664 1 31.33 86 ALA A O 1
ATOM 620 N N . ASN A 1 87 ? -6.219 -17.734 -5.766 1 37.59 87 ASN A N 1
ATOM 621 C CA . ASN A 1 87 ? -5.113 -17.031 -6.41 1 37.59 87 ASN A CA 1
ATOM 622 C C . ASN A 1 87 ? -5.496 -16.562 -7.809 1 37.59 87 ASN A C 1
ATOM 624 O O . ASN A 1 87 ? -5.625 -17.375 -8.727 1 37.59 87 ASN A O 1
ATOM 628 N N . ASN A 1 88 ? -6.383 -15.602 -7.891 1 38.78 88 ASN A N 1
ATOM 629 C CA . ASN A 1 88 ? -6.738 -15.117 -9.219 1 38.78 88 ASN A CA 1
ATOM 630 C C . ASN A 1 88 ? -5.605 -14.297 -9.836 1 38.78 88 ASN A C 1
ATOM 632 O O . ASN A 1 88 ? -5.02 -13.438 -9.172 1 38.78 88 ASN A O 1
ATOM 636 N N . VAL A 1 89 ? -4.863 -14.844 -10.75 1 41.56 89 VAL A N 1
ATOM 637 C CA . VAL A 1 89 ? -3.879 -14.156 -11.586 1 41.56 89 VAL A CA 1
ATOM 638 C C . VAL A 1 89 ? -4.59 -13.219 -12.562 1 41.56 89 VAL A C 1
ATOM 640 O O . VAL A 1 89 ? -5.547 -13.617 -13.227 1 41.56 89 VAL A O 1
ATOM 643 N N . PHE A 1 90 ? -4.477 -11.906 -12.32 1 46.44 90 PHE A N 1
ATOM 644 C CA . PHE A 1 90 ? -5.152 -10.844 -13.062 1 46.44 90 PHE A CA 1
ATOM 645 C C . PHE A 1 90 ? -4.5 -10.641 -14.422 1 46.44 90 PHE A C 1
ATOM 647 O O . PHE A 1 90 ? -3.305 -10.883 -14.586 1 46.44 90 PHE A O 1
ATOM 654 N N . GLY A 1 91 ? -5.109 -10.648 -15.5 1 38.38 91 GLY A N 1
ATOM 655 C CA . GLY A 1 91 ? -4.57 -10.172 -16.766 1 38.38 91 GLY A CA 1
ATOM 656 C C . GLY A 1 91 ? -4.176 -8.703 -16.719 1 38.38 91 GLY A C 1
ATOM 657 O O . GLY A 1 91 ? -4.324 -8.047 -15.695 1 38.38 91 GLY A O 1
ATOM 658 N N . PRO A 1 92 ? -3.461 -8.125 -17.781 1 40.03 92 PRO A N 1
ATOM 659 C CA . PRO A 1 92 ? -2.906 -6.77 -17.859 1 40.03 92 PRO A CA 1
ATOM 660 C C . PRO A 1 92 ? -3.943 -5.691 -17.562 1 40.03 92 PRO A C 1
ATOM 662 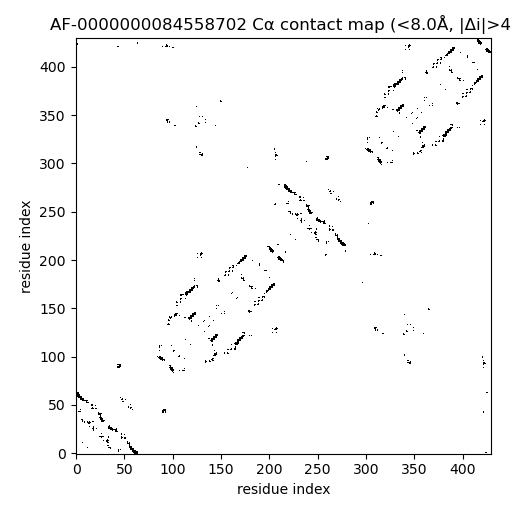O O . PRO A 1 92 ? -4.859 -5.473 -18.359 1 40.03 92 PRO A O 1
ATOM 665 N N . GLY A 1 93 ? -4.766 -5.676 -16.672 1 40.53 93 GLY A N 1
ATOM 666 C CA . GLY A 1 93 ? -5.645 -4.531 -16.469 1 40.53 93 GLY A CA 1
ATOM 667 C C . GLY A 1 93 ? -4.906 -3.289 -16.016 1 40.53 93 GLY A C 1
ATOM 668 O O . GLY A 1 93 ? -3.736 -3.096 -16.344 1 40.53 93 GLY A O 1
ATOM 669 N N . SER A 1 94 ? -5.602 -2.17 -15.297 1 53.41 94 SER A N 1
ATOM 670 C CA . SER A 1 94 ? -5.242 -0.819 -14.867 1 53.41 94 SER A CA 1
ATOM 671 C C . SER A 1 94 ? -4.059 -0.836 -13.906 1 53.41 94 SER A C 1
ATOM 673 O O . SER A 1 94 ? -3.393 0.183 -13.719 1 53.41 94 SER A O 1
ATOM 675 N N . GLY A 1 95 ? -3.664 -2.184 -13.609 1 63.59 95 GLY A N 1
ATOM 676 C CA . GLY A 1 95 ? -2.482 -2.297 -12.766 1 63.59 95 GLY A CA 1
ATOM 677 C C . GLY A 1 95 ? -1.603 -3.479 -13.133 1 63.59 95 GLY A C 1
ATOM 678 O O . GLY A 1 95 ? -1.919 -4.234 -14.055 1 63.59 95 GLY A O 1
ATOM 679 N N . GLU A 1 96 ? -0.457 -3.471 -12.719 1 73.62 96 GLU A N 1
ATOM 680 C CA . GLU A 1 96 ? 0.549 -4.488 -13.008 1 73.62 96 GLU A CA 1
ATOM 681 C C . GLU A 1 96 ? 0.356 -5.719 -12.125 1 73.62 96 GLU A C 1
ATOM 683 O O . GLU A 1 96 ? 1.02 -6.738 -12.312 1 73.62 96 GLU A O 1
ATOM 688 N N . LEU A 1 97 ? -0.718 -5.578 -11.234 1 84.5 97 LEU A N 1
ATOM 689 C CA . LEU A 1 97 ? -0.964 -6.688 -10.32 1 84.5 97 LEU A CA 1
ATOM 690 C C . LEU A 1 97 ? -1.629 -7.855 -11.039 1 84.5 97 LEU A C 1
ATOM 692 O O . LEU A 1 97 ? -2.584 -7.66 -11.797 1 84.5 97 LEU A O 1
ATOM 696 N N . ARG A 1 98 ? -1.188 -9.117 -10.75 1 80.31 98 ARG A N 1
ATOM 697 C CA . ARG A 1 98 ? -1.671 -10.25 -11.531 1 80.31 98 ARG A CA 1
ATOM 698 C C . ARG A 1 98 ? -2.359 -11.273 -10.641 1 80.31 98 ARG A C 1
ATOM 700 O O . ARG A 1 98 ? -2.906 -12.266 -11.133 1 80.31 98 ARG A O 1
ATOM 707 N N . GLN A 1 99 ? -2.307 -11.031 -9.43 1 82.25 99 GLN A N 1
ATOM 708 C CA . GLN A 1 99 ? -2.889 -12.039 -8.547 1 82.25 99 GLN A CA 1
ATOM 709 C C . GLN A 1 99 ? -3.502 -11.391 -7.305 1 82.25 99 GLN A C 1
ATOM 711 O O . GLN A 1 99 ? -3.207 -10.234 -6.992 1 82.25 99 GLN A O 1
ATOM 716 N N . TRP A 1 100 ? -4.367 -12.047 -6.703 1 86.31 100 TRP A N 1
ATOM 717 C CA . TRP A 1 100 ? -4.996 -11.703 -5.43 1 86.31 100 TRP A CA 1
ATOM 718 C C . TRP A 1 100 ? -5.199 -12.945 -4.57 1 86.31 100 TRP A C 1
ATOM 720 O O . TRP A 1 100 ? -5.438 -14.039 -5.094 1 86.31 100 TRP A O 1
ATOM 730 N N . PRO A 1 101 ? -5.109 -12.781 -3.207 1 91.38 101 PRO A N 1
ATOM 731 C CA . PRO A 1 101 ? -4.805 -11.617 -2.375 1 91.38 101 PRO A CA 1
ATOM 732 C C . PRO A 1 101 ? -3.326 -11.234 -2.406 1 91.38 101 PRO A C 1
ATOM 734 O O . PRO A 1 101 ? -2.516 -11.945 -3.008 1 91.38 101 PRO A O 1
ATOM 737 N N . VAL A 1 102 ? -3.115 -10.016 -1.834 1 94.94 102 VAL A N 1
ATOM 738 C CA . VAL A 1 102 ? -1.718 -9.602 -1.862 1 94.94 102 VAL A CA 1
ATOM 739 C C . VAL A 1 102 ? -1.14 -9.625 -0.449 1 94.94 102 VAL A C 1
ATOM 741 O O . VAL A 1 102 ? 0.079 -9.586 -0.269 1 94.94 102 VAL A O 1
ATOM 744 N N . LYS A 1 103 ? -1.981 -9.633 0.599 1 95.44 103 LYS A N 1
ATOM 745 C CA . LYS A 1 103 ? -1.445 -9.789 1.948 1 95.44 103 LYS A CA 1
ATOM 746 C C . LYS A 1 103 ? -0.808 -11.164 2.133 1 95.44 103 LYS A C 1
ATOM 748 O O . LYS A 1 103 ? -1.456 -12.188 1.916 1 95.44 103 LYS A O 1
ATOM 753 N N . LEU A 1 104 ? 0.394 -11.156 2.535 1 97.25 104 LEU A N 1
ATOM 754 C CA . LEU A 1 104 ? 1.182 -12.383 2.633 1 97.25 104 LEU A CA 1
ATOM 755 C C . LEU A 1 104 ? 0.451 -13.43 3.463 1 97.25 104 LEU A C 1
ATOM 757 O O . LEU A 1 104 ? 0.35 -14.594 3.053 1 97.25 104 LEU A O 1
ATOM 761 N N . LYS A 1 105 ? -0.106 -13.016 4.551 1 94.56 105 LYS A N 1
ATOM 762 C CA . LYS A 1 105 ? -0.729 -13.953 5.488 1 94.56 105 LYS A CA 1
ATOM 763 C C . LYS A 1 105 ? -2.012 -14.539 4.902 1 94.56 105 LYS A C 1
ATOM 765 O O . LYS A 1 105 ? -2.521 -15.547 5.402 1 94.56 105 LYS A O 1
ATOM 770 N N . LEU A 1 106 ? -2.484 -13.938 3.846 1 91.06 106 LEU A N 1
ATOM 771 C CA . LEU A 1 106 ? -3.736 -14.406 3.256 1 91.06 106 LEU A CA 1
ATOM 772 C C . LEU A 1 106 ? -3.469 -15.297 2.049 1 91.06 106 LEU A C 1
ATOM 774 O O . LEU A 1 106 ? -4.395 -15.891 1.494 1 91.06 106 LEU A O 1
ATOM 778 N N . ILE A 1 107 ? -2.262 -15.391 1.629 1 90.56 107 ILE A N 1
ATOM 779 C CA . ILE A 1 107 ? -1.899 -16.234 0.499 1 90.56 107 ILE A CA 1
ATOM 780 C C . ILE A 1 107 ? -1.521 -17.625 1 1 90.56 107 ILE A C 1
ATOM 782 O O . ILE A 1 107 ? -0.73 -17.766 1.938 1 90.56 107 ILE A O 1
ATOM 786 N N . SER A 1 108 ? -2.082 -18.594 0.344 1 87.88 108 SER A N 1
ATOM 787 C CA . SER A 1 108 ? -1.684 -19.953 0.696 1 87.88 108 SER A CA 1
ATOM 788 C C . SER A 1 108 ? -0.21 -20.188 0.387 1 87.88 108 SER A C 1
ATOM 790 O O . SER A 1 108 ? 0.29 -19.75 -0.654 1 87.88 108 SER A O 1
ATOM 792 N N . ALA A 1 109 ? 0.466 -20.828 1.304 1 87.62 109 ALA A N 1
ATOM 793 C CA . ALA A 1 109 ? 1.883 -21.125 1.104 1 87.62 109 ALA A CA 1
ATOM 794 C C . ALA A 1 109 ? 2.096 -22 -0.129 1 87.62 109 ALA A C 1
ATOM 796 O O . ALA A 1 109 ? 3.168 -21.969 -0.737 1 87.62 109 ALA A O 1
ATOM 797 N N . ALA A 1 110 ? 1.088 -22.719 -0.481 1 85.31 110 ALA A N 1
ATOM 798 C CA . ALA A 1 110 ? 1.184 -23.641 -1.612 1 85.31 110 ALA A CA 1
ATOM 799 C C . ALA A 1 110 ? 0.599 -23.016 -2.877 1 85.31 110 ALA A C 1
ATOM 801 O O . ALA A 1 110 ? 0.421 -23.703 -3.887 1 85.31 110 ALA A O 1
ATOM 802 N N . SER A 1 111 ? 0.343 -21.797 -2.803 1 86.62 111 SER A N 1
ATOM 803 C CA . SER A 1 111 ? -0.271 -21.125 -3.945 1 86.62 111 SER A CA 1
ATOM 804 C C . SER A 1 111 ? 0.605 -21.234 -5.188 1 86.62 111 SER A C 1
ATOM 806 O O . SER A 1 111 ? 1.812 -20.984 -5.129 1 86.62 111 SER A O 1
ATOM 808 N N . PRO A 1 112 ? 0.066 -21.578 -6.32 1 87.5 112 PRO A N 1
ATOM 809 C CA . PRO A 1 112 ? 0.839 -21.703 -7.559 1 87.5 112 PRO A CA 1
ATOM 810 C C . PRO A 1 112 ? 1.404 -20.375 -8.047 1 87.5 112 PRO A C 1
ATOM 812 O O . PRO A 1 112 ? 2.307 -20.359 -8.891 1 87.5 112 PRO A O 1
ATOM 815 N N . ILE A 1 113 ? 0.964 -19.312 -7.496 1 86.06 113 ILE A N 1
ATOM 816 C CA . ILE A 1 113 ? 1.393 -18 -7.957 1 86.06 113 ILE A CA 1
ATOM 817 C C . ILE A 1 113 ? 2.879 -17.797 -7.656 1 86.06 113 ILE A C 1
ATOM 819 O O . ILE A 1 113 ? 3.555 -17.016 -8.328 1 86.06 113 ILE A O 1
ATOM 823 N N . PHE A 1 114 ? 3.357 -18.5 -6.68 1 91.25 114 PHE A N 1
ATOM 824 C CA . PHE A 1 114 ? 4.734 -18.312 -6.246 1 91.25 114 PHE A CA 1
ATOM 825 C C . PHE A 1 114 ? 5.66 -19.312 -6.93 1 91.25 114 PHE A C 1
ATOM 827 O O . PHE A 1 114 ? 6.883 -19.172 -6.887 1 91.25 114 PHE A O 1
ATOM 834 N N . ARG A 1 115 ? 5.125 -20.359 -7.535 1 91.38 115 ARG A N 1
ATOM 835 C CA . ARG A 1 115 ? 5.945 -21.422 -8.109 1 91.38 115 ARG A CA 1
ATOM 836 C C . ARG A 1 115 ? 6.785 -20.906 -9.266 1 91.38 115 ARG A C 1
ATOM 838 O O . ARG A 1 115 ? 6.246 -20.438 -10.273 1 91.38 115 ARG A O 1
ATOM 845 N N . GLY A 1 116 ? 8.07 -20.938 -9.062 1 93.38 116 GLY A N 1
ATOM 846 C CA . GLY A 1 116 ? 8.992 -20.484 -10.094 1 93.38 116 GLY A CA 1
ATOM 847 C C . GLY A 1 116 ? 8.844 -19.016 -10.43 1 93.38 116 GLY A C 1
ATOM 848 O O . GLY A 1 116 ? 9.188 -18.594 -11.539 1 93.38 116 GLY A O 1
ATOM 849 N N . ALA A 1 117 ? 8.336 -18.25 -9.602 1 94.31 117 ALA A N 1
ATOM 850 C CA . ALA A 1 117 ? 8.047 -16.844 -9.875 1 94.31 117 ALA A CA 1
ATOM 851 C C . ALA A 1 117 ? 9.125 -15.945 -9.273 1 94.31 117 ALA A C 1
ATOM 853 O O . ALA A 1 117 ? 9.875 -16.359 -8.391 1 94.31 117 ALA A O 1
ATOM 854 N N . ASP A 1 118 ? 9.195 -14.758 -9.867 1 96.38 118 ASP A N 1
ATOM 855 C CA . ASP A 1 118 ? 9.828 -13.656 -9.148 1 96.38 118 ASP A CA 1
ATOM 856 C C . ASP A 1 118 ? 8.875 -13.039 -8.133 1 96.38 118 ASP A C 1
ATOM 858 O O . ASP A 1 118 ? 7.832 -12.5 -8.5 1 96.38 118 ASP A O 1
ATOM 862 N N . ILE A 1 119 ? 9.258 -13.125 -6.867 1 97.38 119 ILE A N 1
ATOM 863 C CA . ILE A 1 119 ? 8.367 -12.664 -5.809 1 97.38 119 ILE A CA 1
ATOM 864 C C . ILE A 1 119 ? 8.766 -11.258 -5.379 1 97.38 119 ILE A C 1
ATOM 866 O O . ILE A 1 119 ? 9.953 -10.953 -5.234 1 97.38 119 ILE A O 1
ATOM 870 N N . LEU A 1 120 ? 7.809 -10.43 -5.285 1 98.06 120 LEU A N 1
ATOM 871 C CA . LEU A 1 120 ? 7.961 -9.141 -4.629 1 98.06 120 LEU A CA 1
ATOM 872 C C . LEU A 1 120 ? 7.348 -9.164 -3.232 1 98.06 120 LEU A C 1
ATOM 874 O O . LEU A 1 120 ? 6.148 -9.398 -3.08 1 98.06 120 LEU A O 1
ATOM 878 N N . LEU A 1 121 ? 8.125 -8.992 -2.215 1 98.5 121 LEU A N 1
ATOM 879 C CA . LEU A 1 121 ? 7.684 -8.758 -0.845 1 98.5 121 LEU A CA 1
ATOM 880 C C . LEU A 1 121 ? 7.812 -7.285 -0.478 1 98.5 121 LEU A C 1
ATOM 882 O O . LEU A 1 121 ? 8.93 -6.777 -0.31 1 98.5 121 LEU A O 1
ATOM 886 N N . ALA A 1 122 ? 6.676 -6.621 -0.334 1 98.5 122 ALA A N 1
ATOM 887 C CA . ALA A 1 122 ? 6.703 -5.172 -0.149 1 98.5 122 ALA A CA 1
ATOM 888 C C . ALA A 1 122 ? 6.023 -4.773 1.156 1 98.5 122 ALA A C 1
ATOM 890 O O . ALA A 1 122 ? 5.043 -5.395 1.567 1 98.5 122 ALA A O 1
ATOM 891 N N . ALA A 1 123 ? 6.566 -3.725 1.776 1 98.25 123 ALA A N 1
ATOM 892 C CA . ALA A 1 123 ? 5.883 -3.127 2.922 1 98.25 123 ALA A CA 1
ATOM 893 C C . ALA A 1 123 ? 4.547 -2.518 2.51 1 98.25 123 ALA A C 1
ATOM 895 O O . ALA A 1 123 ? 4.441 -1.898 1.448 1 98.25 123 ALA A O 1
ATOM 896 N N . ASP A 1 124 ? 3.555 -2.615 3.352 1 97.62 124 ASP A N 1
ATOM 897 C CA . ASP A 1 124 ? 2.229 -2.072 3.074 1 97.62 124 ASP A CA 1
ATOM 898 C C . ASP A 1 124 ? 2.312 -0.609 2.645 1 97.62 124 ASP A C 1
ATOM 900 O O . ASP A 1 124 ? 1.573 -0.173 1.76 1 97.62 124 ASP A O 1
ATOM 904 N N . CYS A 1 125 ? 3.191 0.09 3.326 1 96.75 125 CYS A N 1
ATOM 905 C CA . CYS A 1 125 ? 3.217 1.541 3.176 1 96.75 125 CYS A CA 1
ATOM 906 C C . CYS A 1 125 ? 4.027 1.947 1.951 1 96.75 125 CYS A C 1
ATOM 908 O O . CYS A 1 125 ? 3.971 3.1 1.518 1 96.75 125 CYS A O 1
ATOM 910 N N . SER A 1 126 ? 4.715 1.037 1.295 1 95.81 126 SER A N 1
ATOM 911 C CA . SER A 1 126 ? 5.668 1.362 0.239 1 95.81 126 SER A CA 1
ATOM 912 C C . SER A 1 126 ? 4.961 1.917 -0.992 1 95.81 126 SER A C 1
ATOM 914 O O . SER A 1 126 ? 5.441 2.863 -1.619 1 95.81 126 SER A O 1
ATOM 916 N N . ALA A 1 127 ? 3.789 1.374 -1.313 1 94.56 127 ALA A N 1
ATOM 917 C CA . ALA A 1 127 ? 3.09 1.784 -2.527 1 94.56 127 ALA A CA 1
ATOM 918 C C . ALA A 1 127 ? 2.502 3.184 -2.377 1 94.56 127 ALA A C 1
ATOM 920 O O . ALA A 1 127 ? 2.139 3.822 -3.367 1 94.56 127 ALA A O 1
ATOM 921 N N . PHE A 1 128 ? 2.387 3.639 -1.208 1 94.69 128 PHE A N 1
ATOM 922 C CA . PHE A 1 128 ? 1.871 4.98 -0.974 1 94.69 128 PHE A CA 1
ATOM 923 C C . PHE A 1 128 ? 2.994 6.008 -1.025 1 94.69 128 PHE A C 1
ATOM 925 O O . PHE A 1 128 ? 2.746 7.199 -1.229 1 94.69 128 PHE A O 1
ATOM 932 N N . ALA A 1 129 ? 4.176 5.492 -0.843 1 90.88 129 ALA A N 1
ATOM 933 C CA . ALA A 1 129 ? 5.336 6.375 -0.893 1 90.88 129 ALA A CA 1
ATOM 934 C C . ALA A 1 129 ? 5.926 6.43 -2.299 1 90.88 129 ALA A C 1
ATOM 936 O O . ALA A 1 129 ? 6.309 7.5 -2.775 1 90.88 129 ALA A O 1
ATOM 937 N N . TYR A 1 130 ? 5.902 5.305 -2.945 1 89.44 130 TYR A N 1
ATOM 938 C CA . TYR A 1 130 ? 6.574 5.191 -4.234 1 89.44 130 TYR A CA 1
ATOM 939 C C . TYR A 1 130 ? 5.566 5.07 -5.367 1 89.44 130 TYR A C 1
ATOM 941 O O . TYR A 1 130 ? 5.035 3.988 -5.629 1 89.44 130 TYR A O 1
ATOM 949 N N . SER A 1 131 ? 5.457 6.105 -6.172 1 86.62 131 SER A N 1
ATOM 950 C CA . SER A 1 131 ? 4.375 6.188 -7.148 1 86.62 131 SER A CA 1
ATOM 951 C C . SER A 1 131 ? 4.633 5.273 -8.344 1 86.62 131 SER A C 1
ATOM 953 O O . SER A 1 131 ? 3.705 4.906 -9.062 1 86.62 131 SER A O 1
ATOM 955 N N . LYS A 1 132 ? 5.812 4.859 -8.562 1 83.94 132 LYS A N 1
ATOM 956 C CA . LYS A 1 132 ? 6.125 4.055 -9.742 1 83.94 132 LYS A CA 1
ATOM 957 C C . LYS A 1 132 ? 6.203 2.572 -9.391 1 83.94 132 LYS A C 1
ATOM 959 O O . LYS A 1 132 ? 6.77 1.777 -10.141 1 83.94 132 LYS A O 1
ATOM 964 N N . ILE A 1 133 ? 5.684 2.193 -8.32 1 91.81 133 ILE A N 1
ATOM 965 C CA . ILE A 1 133 ? 5.844 0.839 -7.801 1 91.81 133 ILE A CA 1
ATOM 966 C C . ILE A 1 133 ? 5.203 -0.16 -8.758 1 91.81 133 ILE A C 1
ATOM 968 O O . ILE A 1 133 ? 5.703 -1.273 -8.938 1 91.81 133 ILE A O 1
ATOM 972 N N . HIS A 1 134 ? 4.148 0.213 -9.43 1 90.12 134 HIS A N 1
ATOM 973 C CA . HIS A 1 134 ? 3.48 -0.699 -10.352 1 90.12 134 HIS A CA 1
ATOM 974 C C . HIS A 1 134 ? 4.355 -0.993 -11.562 1 90.12 134 HIS A C 1
ATOM 976 O O . HIS A 1 134 ? 4.621 -2.156 -11.875 1 90.12 134 HIS A O 1
ATOM 982 N N . GLU A 1 135 ? 4.898 -0.018 -12.086 1 84.06 135 GLU A N 1
ATOM 983 C CA . GLU A 1 135 ? 5.664 -0.149 -13.328 1 84.06 135 GLU A CA 1
ATOM 984 C C . GLU A 1 135 ? 7.051 -0.728 -13.055 1 84.06 135 GLU A C 1
ATOM 986 O O . GLU A 1 135 ? 7.559 -1.523 -13.852 1 84.06 135 GLU A O 1
ATOM 991 N N . GLU A 1 136 ? 7.539 -0.449 -11.93 1 86.69 136 GLU A N 1
ATOM 992 C CA . GLU A 1 136 ? 8.953 -0.751 -11.734 1 86.69 136 GLU A CA 1
ATOM 993 C C . GLU A 1 136 ? 9.141 -1.975 -10.836 1 86.69 136 GLU A C 1
ATOM 995 O O . GLU A 1 136 ? 10.195 -2.613 -10.859 1 86.69 136 GLU A O 1
ATOM 1000 N N . MET A 1 137 ? 8.156 -2.293 -10.031 1 92.75 137 MET A N 1
ATOM 1001 C CA . MET A 1 137 ? 8.414 -3.336 -9.039 1 92.75 137 MET A CA 1
ATOM 1002 C C . MET A 1 137 ? 7.363 -4.441 -9.125 1 92.75 137 MET A C 1
ATOM 1004 O O . MET A 1 137 ? 7.695 -5.625 -9.039 1 92.75 137 MET A O 1
ATOM 1008 N N . ILE A 1 138 ? 6.156 -4.031 -9.352 1 93.88 138 ILE A N 1
ATOM 1009 C CA . ILE A 1 138 ? 5.062 -5 -9.312 1 93.88 138 ILE A CA 1
ATOM 1010 C C . ILE A 1 138 ? 5.02 -5.781 -10.625 1 93.88 138 ILE A C 1
ATOM 1012 O O . ILE A 1 138 ? 4.809 -6.996 -10.617 1 93.88 138 ILE A O 1
ATOM 1016 N N . LYS A 1 139 ? 5.293 -5.102 -11.703 1 88.94 139 LYS A N 1
ATOM 1017 C CA . LYS A 1 139 ? 5.18 -5.684 -13.039 1 88.94 139 LYS A CA 1
ATOM 1018 C C . LYS A 1 139 ? 6.016 -6.957 -13.156 1 88.94 139 LYS A C 1
ATOM 1020 O O . LYS A 1 139 ? 7.211 -6.953 -12.852 1 88.94 139 LYS A O 1
ATOM 1025 N N . GLY A 1 140 ? 5.312 -8.078 -13.555 1 88.94 140 GLY A N 1
ATOM 1026 C CA . GLY A 1 140 ? 6.008 -9.32 -13.844 1 88.94 140 GLY A CA 1
ATOM 1027 C C . GLY A 1 140 ? 6.316 -10.141 -12.609 1 88.94 140 GLY A C 1
ATOM 1028 O O . GLY A 1 140 ? 7.008 -11.156 -12.688 1 88.94 140 GLY A O 1
ATOM 1029 N N . ARG A 1 141 ? 5.812 -9.758 -11.422 1 94.69 141 ARG A N 1
ATOM 1030 C CA . ARG A 1 141 ? 6.16 -10.461 -10.195 1 94.69 141 ARG A CA 1
ATOM 1031 C C . ARG A 1 141 ? 4.906 -10.906 -9.445 1 94.69 141 ARG A C 1
ATOM 1033 O O . ARG A 1 141 ? 3.84 -10.305 -9.602 1 94.69 141 ARG A O 1
ATOM 1040 N N . ALA A 1 142 ? 5.066 -12.008 -8.75 1 94.44 142 ALA A N 1
ATOM 1041 C CA . ALA A 1 142 ? 4.078 -12.328 -7.719 1 94.44 142 ALA A CA 1
ATOM 1042 C C . ALA A 1 142 ? 4.234 -11.422 -6.504 1 94.44 142 ALA A C 1
ATOM 1044 O O . ALA A 1 142 ? 5.332 -11.281 -5.957 1 94.44 142 ALA A O 1
ATOM 1045 N N . VAL A 1 143 ? 3.146 -10.852 -6.094 1 96.31 143 VAL A N 1
ATOM 1046 C CA . VAL A 1 143 ? 3.254 -9.781 -5.102 1 96.31 143 VAL A CA 1
ATOM 1047 C C . VAL A 1 143 ? 2.691 -10.258 -3.766 1 96.31 143 VAL A C 1
ATOM 1049 O O . VAL A 1 143 ? 1.604 -10.844 -3.713 1 96.31 143 VAL A O 1
ATOM 1052 N N . ALA A 1 144 ? 3.434 -10.055 -2.715 1 97.69 144 ALA A N 1
ATOM 1053 C CA . ALA A 1 144 ? 3.014 -10.203 -1.324 1 97.69 144 ALA A CA 1
ATOM 1054 C C . ALA A 1 144 ? 3.355 -8.961 -0.51 1 97.69 144 ALA A C 1
ATOM 1056 O O . ALA A 1 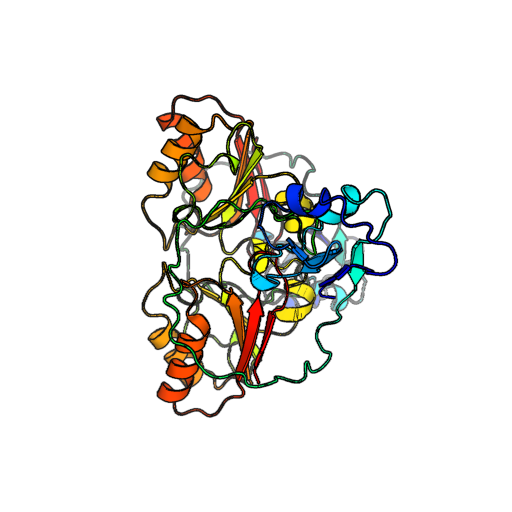144 ? 4.434 -8.383 -0.669 1 97.69 144 ALA A O 1
ATOM 1057 N N . ILE A 1 145 ? 2.402 -8.539 0.328 1 98.38 145 ILE A N 1
ATOM 1058 C CA . ILE A 1 145 ? 2.674 -7.363 1.141 1 98.38 145 ILE A CA 1
ATOM 1059 C C . ILE A 1 145 ? 2.418 -7.68 2.613 1 98.38 145 ILE A C 1
ATOM 1061 O O . ILE A 1 145 ? 1.69 -8.617 2.934 1 98.38 145 ILE A O 1
ATOM 1065 N N . CYS A 1 146 ? 3.057 -6.953 3.473 1 98.12 146 CYS A N 1
ATOM 1066 C CA . CYS A 1 146 ? 2.908 -7.129 4.914 1 98.12 146 CYS A CA 1
ATOM 1067 C C . CYS A 1 146 ? 3.486 -5.938 5.668 1 98.12 146 CYS A C 1
ATOM 1069 O O . CYS A 1 146 ? 4.102 -5.055 5.066 1 98.12 146 CYS A O 1
ATOM 1071 N N . CYS A 1 147 ? 3.182 -5.938 6.895 1 96.69 147 CYS A N 1
ATOM 1072 C CA . CYS A 1 147 ? 3.746 -4.98 7.836 1 96.69 147 CYS A CA 1
ATOM 1073 C C . CYS A 1 147 ? 4.316 -5.688 9.062 1 96.69 147 CYS A C 1
ATOM 1075 O O . CYS A 1 147 ? 3.564 -6.227 9.875 1 96.69 147 CYS A O 1
ATOM 1077 N N . PRO A 1 148 ? 5.648 -5.656 9.203 1 94 148 PRO A N 1
ATOM 1078 C CA . PRO A 1 148 ? 6.258 -6.383 10.32 1 94 148 PRO A CA 1
ATOM 1079 C C . PRO A 1 148 ? 5.871 -5.805 11.68 1 94 148 PRO A C 1
ATOM 1081 O O . PRO A 1 148 ? 6.008 -6.48 12.703 1 94 148 PRO A O 1
ATOM 1084 N N . LYS A 1 149 ? 5.43 -4.602 11.68 1 90.69 149 LYS A N 1
ATOM 1085 C CA . LYS A 1 149 ? 5.031 -3.979 12.938 1 90.69 149 LYS A CA 1
ATOM 1086 C C . LYS A 1 149 ? 3.682 -4.512 13.406 1 90.69 149 LYS A C 1
ATOM 1088 O O . LYS A 1 149 ? 3.475 -4.715 14.609 1 90.69 149 LYS A O 1
ATOM 1093 N N . PHE A 1 150 ? 2.75 -4.742 12.484 1 93 150 PHE A N 1
ATOM 1094 C CA . PHE A 1 150 ? 1.382 -5.027 12.898 1 93 150 PHE A CA 1
ATOM 1095 C C . PHE A 1 150 ? 1.018 -6.477 12.602 1 93 150 PHE A C 1
ATOM 1097 O O . PHE A 1 150 ? -0.03 -6.961 13.039 1 93 150 PHE A O 1
ATOM 1104 N N . GLU A 1 151 ? 1.864 -7.18 11.875 1 93.56 151 GLU A N 1
ATOM 1105 C CA . GLU A 1 151 ? 1.614 -8.586 11.555 1 93.56 151 GLU A CA 1
ATOM 1106 C C . GLU A 1 151 ? 2.703 -9.484 12.125 1 93.56 151 GLU A C 1
ATOM 1108 O O . GLU A 1 151 ? 3.883 -9.125 12.125 1 93.56 151 GLU A O 1
ATOM 1113 N N . THR A 1 152 ? 2.277 -10.617 12.602 1 91.81 152 THR A N 1
ATOM 1114 C CA . THR A 1 152 ? 3.199 -11.586 13.195 1 91.81 152 THR A CA 1
ATOM 1115 C C . THR A 1 152 ? 3.279 -12.852 12.344 1 91.81 152 THR A C 1
ATOM 1117 O O . THR A 1 152 ? 2.469 -13.047 11.438 1 91.81 152 THR A O 1
ATOM 1120 N N . GLY A 1 153 ? 4.309 -13.625 12.547 1 94.94 153 GLY A N 1
ATOM 1121 C CA . GLY A 1 153 ? 4.438 -14.898 11.859 1 94.94 153 GLY A CA 1
ATOM 1122 C C . GLY A 1 153 ? 4.867 -14.758 10.414 1 94.94 153 GLY A C 1
ATOM 1123 O O . GLY A 1 153 ? 4.645 -15.656 9.602 1 94.94 153 GLY A O 1
ATOM 1124 N N . LEU A 1 154 ? 5.41 -13.641 10.078 1 97.38 154 LEU A N 1
ATOM 1125 C CA . LEU A 1 154 ? 5.785 -13.352 8.695 1 97.38 154 LEU A CA 1
ATOM 1126 C C . LEU A 1 154 ? 6.941 -14.25 8.25 1 97.38 154 LEU A C 1
ATOM 1128 O O . LEU A 1 154 ? 6.938 -14.758 7.129 1 97.38 154 LEU A O 1
ATOM 1132 N N . LYS A 1 155 ? 7.898 -14.414 9.148 1 97.19 155 LYS A N 1
ATOM 1133 C CA . LYS A 1 155 ? 9.055 -15.25 8.828 1 97.19 155 LYS A CA 1
ATOM 1134 C C . LYS A 1 155 ? 8.625 -16.688 8.523 1 97.19 155 LYS A C 1
ATOM 1136 O O . LYS A 1 155 ? 9.023 -17.25 7.504 1 97.19 155 LYS A O 1
ATOM 1141 N N . GLU A 1 156 ? 7.801 -17.219 9.414 1 97.38 156 GLU A N 1
ATOM 1142 C CA . GLU A 1 156 ? 7.328 -18.578 9.242 1 97.38 156 GLU A CA 1
ATOM 1143 C C . GLU A 1 156 ? 6.555 -18.734 7.934 1 97.38 156 GLU A C 1
ATOM 1145 O O . GLU A 1 156 ? 6.773 -19.703 7.191 1 97.38 156 GLU A O 1
ATOM 1150 N N . LYS A 1 157 ? 5.734 -17.797 7.664 1 97.25 157 LYS A N 1
ATOM 1151 C CA . LYS A 1 157 ? 4.922 -17.844 6.453 1 97.25 157 LYS A CA 1
ATOM 1152 C C . LYS A 1 157 ? 5.793 -17.781 5.203 1 97.25 157 LYS A C 1
ATOM 1154 O O . LYS A 1 157 ? 5.598 -18.547 4.258 1 97.25 157 LYS A O 1
ATOM 1159 N N . LEU A 1 158 ? 6.699 -16.875 5.215 1 98 158 LEU A N 1
ATOM 1160 C CA . LEU A 1 158 ? 7.582 -16.719 4.062 1 98 158 LEU A CA 1
ATOM 1161 C C . LEU A 1 158 ? 8.461 -17.953 3.877 1 98 158 LEU A C 1
ATOM 1163 O O . LEU A 1 158 ? 8.734 -18.359 2.746 1 98 158 LEU A O 1
ATOM 1167 N N . THR A 1 159 ? 8.883 -18.547 4.977 1 98.06 159 THR A N 1
ATOM 1168 C CA . THR A 1 159 ? 9.664 -19.781 4.918 1 98.06 159 THR A CA 1
ATOM 1169 C C . THR A 1 159 ? 8.875 -20.875 4.219 1 98.06 159 THR A C 1
ATOM 1171 O O . THR A 1 159 ? 9.406 -21.562 3.334 1 98.06 159 THR A O 1
ATOM 1174 N N . GLU A 1 160 ? 7.676 -21.016 4.605 1 97.25 160 GLU A N 1
ATOM 1175 C CA . GLU A 1 160 ? 6.812 -22.016 4 1 97.25 160 GLU A CA 1
ATOM 1176 C C . GLU A 1 160 ? 6.613 -21.75 2.51 1 97.25 160 GLU A C 1
ATOM 1178 O O . GLU A 1 160 ? 6.617 -22.688 1.701 1 97.25 160 GLU A O 1
ATOM 1183 N N . VAL A 1 161 ? 6.422 -20.516 2.172 1 96.5 161 VAL A N 1
ATOM 1184 C CA . VAL A 1 161 ? 6.227 -20.125 0.778 1 96.5 161 VAL A CA 1
ATOM 1185 C C . VAL A 1 161 ? 7.449 -20.516 -0.044 1 96.5 161 VAL A C 1
ATOM 1187 O O . VAL A 1 161 ? 7.32 -21.141 -1.107 1 96.5 161 VAL A O 1
ATOM 1190 N N . ILE A 1 162 ? 8.617 -20.219 0.456 1 96.88 162 ILE A N 1
ATOM 1191 C CA . ILE A 1 162 ? 9.859 -20.5 -0.259 1 96.88 162 ILE A CA 1
ATOM 1192 C C . ILE A 1 162 ? 10.062 -22 -0.365 1 96.88 162 ILE A C 1
ATOM 1194 O O . ILE A 1 162 ? 10.406 -22.516 -1.434 1 96.88 162 ILE A O 1
ATOM 1198 N N . LYS A 1 163 ? 9.789 -22.656 0.643 1 95.62 163 LYS A N 1
ATOM 1199 C CA . LYS A 1 163 ? 9.961 -24.109 0.665 1 95.62 163 LYS A CA 1
ATOM 1200 C C . LYS A 1 163 ? 9.039 -24.781 -0.34 1 95.62 163 LYS A C 1
ATOM 1202 O O . LYS A 1 163 ? 9.445 -25.734 -1.023 1 95.62 163 LYS A O 1
ATOM 1207 N N . ASN A 1 164 ? 7.891 -24.328 -0.461 1 93.06 164 ASN A N 1
ATOM 1208 C CA . ASN A 1 164 ? 6.855 -25.031 -1.22 1 93.06 164 ASN A CA 1
ATOM 1209 C C . ASN A 1 164 ? 6.855 -24.594 -2.686 1 93.06 164 ASN A C 1
ATOM 1211 O O . ASN A 1 164 ? 6.363 -25.328 -3.547 1 93.06 164 ASN A O 1
ATOM 1215 N N . SER A 1 165 ? 7.41 -23.453 -3.02 1 93.12 165 SER A N 1
ATOM 1216 C CA . SER A 1 165 ? 7.172 -22.891 -4.352 1 93.12 165 SER A CA 1
ATOM 1217 C C . SER A 1 165 ? 8.477 -22.766 -5.133 1 93.12 165 SER A C 1
ATOM 1219 O O . SER A 1 165 ? 8.461 -22.531 -6.344 1 93.12 165 SER A O 1
ATOM 1221 N N . ASP A 1 166 ? 9.578 -22.906 -4.508 1 92.44 166 ASP A N 1
ATOM 1222 C CA . ASP A 1 166 ? 10.875 -22.75 -5.172 1 92.44 166 ASP A CA 1
ATOM 1223 C C . ASP A 1 166 ? 10.867 -21.547 -6.109 1 92.44 166 ASP A C 1
ATOM 1225 O O . ASP A 1 166 ? 11.078 -21.688 -7.312 1 92.44 166 ASP A O 1
ATOM 1229 N N . PRO A 1 167 ? 10.68 -20.391 -5.531 1 96.12 167 PRO A N 1
ATOM 1230 C CA . PRO A 1 167 ? 10.641 -19.188 -6.379 1 96.12 167 PRO A CA 1
ATOM 1231 C C . PRO A 1 167 ? 11.984 -18.906 -7.059 1 96.12 167 PRO A C 1
ATOM 1233 O O . PRO A 1 167 ? 13.023 -19.359 -6.586 1 96.12 167 PRO A O 1
ATOM 1236 N N . LYS A 1 168 ? 11.844 -18.188 -8.203 1 96.31 168 LYS A N 1
ATOM 1237 C CA . LYS A 1 168 ? 13.039 -17.828 -8.969 1 96.31 168 LYS A CA 1
ATOM 1238 C C . LYS A 1 168 ? 13.875 -16.781 -8.227 1 96.31 168 LYS A C 1
ATOM 1240 O O . LYS A 1 168 ? 15.102 -16.859 -8.227 1 96.31 168 LYS A O 1
ATOM 1245 N N . SER A 1 169 ? 13.234 -15.844 -7.664 1 97.25 169 SER A N 1
ATOM 1246 C CA . SER A 1 169 ? 13.914 -14.781 -6.938 1 97.25 169 SER A CA 1
ATOM 1247 C C . SER A 1 169 ? 12.977 -14.109 -5.934 1 97.25 169 SER A C 1
ATOM 1249 O O . SER A 1 169 ? 11.766 -14.312 -5.977 1 97.25 169 SER A O 1
ATOM 1251 N N . LEU A 1 170 ? 13.602 -13.422 -4.969 1 97.69 170 LEU A N 1
ATOM 1252 C CA . LEU A 1 170 ? 12.883 -12.648 -3.969 1 97.69 170 LEU A CA 1
ATOM 1253 C C . LEU A 1 170 ? 13.383 -11.211 -3.93 1 97.69 170 LEU A C 1
ATOM 1255 O O . LEU A 1 170 ? 14.57 -10.969 -3.699 1 97.69 170 LEU A O 1
ATOM 1259 N N . THR A 1 171 ? 12.484 -10.266 -4.281 1 97.5 171 THR A N 1
ATOM 1260 C CA . THR A 1 171 ? 12.758 -8.844 -4.141 1 97.5 171 THR A CA 1
ATOM 1261 C C . THR A 1 171 ? 11.969 -8.258 -2.971 1 97.5 171 THR A C 1
ATOM 1263 O O . THR A 1 171 ? 10.75 -8.438 -2.885 1 97.5 171 THR A O 1
ATOM 1266 N N . VAL A 1 172 ? 12.711 -7.562 -2.086 1 97.94 172 VAL A N 1
ATOM 1267 C CA . VAL A 1 172 ? 12.086 -6.957 -0.914 1 97.94 172 VAL A CA 1
ATOM 1268 C C . VAL A 1 172 ? 12.094 -5.438 -1.053 1 97.94 172 VAL A C 1
ATOM 1270 O O . VAL A 1 172 ? 13.117 -4.844 -1.403 1 97.94 172 VAL A O 1
ATOM 1273 N N . VAL A 1 173 ? 10.93 -4.848 -0.867 1 96.75 173 VAL A N 1
ATOM 1274 C CA . VAL A 1 173 ? 10.82 -3.396 -0.779 1 96.75 173 VAL A CA 1
ATOM 1275 C C . VAL A 1 173 ? 10.5 -2.988 0.657 1 96.75 173 VAL A C 1
ATOM 1277 O O . VAL A 1 173 ? 9.391 -3.24 1.148 1 96.75 173 VAL A O 1
ATOM 1280 N N . LYS A 1 174 ? 11.477 -2.395 1.299 1 95.69 174 LYS A N 1
ATOM 1281 C CA . LYS A 1 174 ? 11.32 -1.968 2.686 1 95.69 174 LYS A CA 1
ATOM 1282 C C . LYS A 1 174 ? 11.477 -0.455 2.816 1 95.69 174 LYS A C 1
ATOM 1284 O O . LYS A 1 174 ? 11.977 0.205 1.906 1 95.69 174 LYS A O 1
ATOM 1289 N N . MET A 1 175 ? 10.961 0.087 3.936 1 89.19 175 MET A N 1
ATOM 1290 C CA . MET A 1 175 ? 11.086 1.509 4.242 1 89.19 175 MET A CA 1
ATOM 1291 C C . MET A 1 175 ? 12.227 1.76 5.215 1 89.19 175 MET A C 1
ATOM 1293 O O . MET A 1 175 ? 12.586 0.879 6 1 89.19 175 MET A O 1
ATOM 1297 N N . THR A 1 176 ? 12.82 3.002 5.086 1 83.5 176 THR A N 1
ATOM 1298 C CA . THR A 1 176 ? 13.891 3.398 6 1 83.5 176 THR A CA 1
ATOM 1299 C C . THR A 1 176 ? 13.312 3.844 7.34 1 83.5 176 THR A C 1
ATOM 1301 O O . THR A 1 176 ? 13.484 4.996 7.746 1 83.5 176 THR A O 1
ATOM 1304 N N . VAL A 1 177 ? 12.5 3.105 8.031 1 82 177 VAL A N 1
ATOM 1305 C CA . VAL A 1 177 ? 11.914 3.367 9.336 1 82 177 VAL A CA 1
ATOM 1306 C C . VAL A 1 177 ? 12.227 2.211 10.289 1 82 177 VAL A C 1
ATOM 1308 O O . VAL A 1 177 ? 12.469 1.084 9.844 1 82 177 VAL A O 1
ATOM 1311 N N . PRO A 1 178 ? 12.336 2.482 11.523 1 80.69 178 PRO A N 1
ATOM 1312 C CA . PRO A 1 178 ? 12.758 1.455 12.477 1 80.69 178 PRO A CA 1
ATOM 1313 C C . PRO A 1 178 ? 11.766 0.3 12.578 1 80.69 178 PRO A C 1
ATOM 1315 O O . PRO A 1 178 ? 12.125 -0.797 13.008 1 80.69 178 PRO A O 1
ATOM 1318 N N . CYS A 1 179 ? 10.617 0.473 12.156 1 85.12 179 CYS A N 1
ATOM 1319 C CA . CYS A 1 179 ? 9.609 -0.567 12.328 1 85.12 179 CYS A CA 1
ATOM 1320 C C . CYS A 1 179 ? 9.664 -1.576 11.188 1 85.12 179 CYS A C 1
ATOM 1322 O O . CYS A 1 179 ? 9.094 -2.662 11.281 1 85.12 179 CYS A O 1
ATOM 1324 N N . CYS A 1 180 ? 10.297 -1.164 10.148 1 92.12 180 CYS A N 1
ATOM 1325 C CA . CYS A 1 180 ? 10.25 -2.02 8.969 1 92.12 180 CYS A CA 1
ATOM 1326 C C . CYS A 1 180 ? 11.453 -2.951 8.922 1 92.12 180 CYS A C 1
ATOM 1328 O O . CYS A 1 180 ? 12.5 -2.594 8.367 1 92.12 180 CYS A O 1
ATOM 1330 N N . SER A 1 181 ? 11.281 -4.215 9.32 1 92.56 181 SER A N 1
ATOM 1331 C CA . SER A 1 181 ? 12.359 -5.199 9.398 1 92.56 181 SER A CA 1
ATOM 1332 C C . SER A 1 181 ? 12.195 -6.277 8.328 1 92.56 181 SER A C 1
ATOM 1334 O O . SER A 1 181 ? 12.508 -7.445 8.57 1 92.56 181 SER A O 1
ATOM 1336 N N . LEU A 1 182 ? 11.711 -5.91 7.188 1 96.56 182 LEU A N 1
ATOM 1337 C CA . LEU A 1 182 ? 11.398 -6.891 6.152 1 96.56 182 LEU A CA 1
ATOM 1338 C C . LEU A 1 182 ? 12.672 -7.539 5.625 1 96.56 182 LEU A C 1
ATOM 1340 O O . LEU A 1 182 ? 12.656 -8.703 5.207 1 96.56 182 LEU A O 1
ATOM 1344 N N . ASN A 1 183 ? 13.766 -6.801 5.684 1 94.38 183 ASN A N 1
ATOM 1345 C CA . ASN A 1 183 ? 15.031 -7.402 5.27 1 94.38 183 ASN A CA 1
ATOM 1346 C C . ASN A 1 183 ? 15.406 -8.586 6.156 1 94.38 183 ASN A C 1
ATOM 1348 O O . ASN A 1 183 ? 15.828 -9.633 5.66 1 94.38 183 ASN A O 1
ATOM 1352 N N . LYS A 1 184 ? 15.188 -8.43 7.434 1 94.44 184 LYS A N 1
ATOM 1353 C CA . LYS A 1 184 ? 15.484 -9.523 8.359 1 94.44 184 LYS A CA 1
ATOM 1354 C C . LYS A 1 184 ? 14.539 -10.695 8.141 1 94.44 184 LYS A C 1
ATOM 1356 O O . LYS A 1 184 ? 14.969 -11.852 8.133 1 94.44 184 LYS A O 1
ATOM 1361 N N . VAL A 1 185 ? 13.266 -10.406 7.945 1 97.25 185 VAL A N 1
ATOM 1362 C CA . VAL A 1 185 ? 12.266 -11.438 7.68 1 97.25 185 VAL A CA 1
ATOM 1363 C C . VAL A 1 185 ? 12.688 -12.258 6.457 1 97.25 185 VAL A C 1
ATOM 1365 O O . VAL A 1 185 ? 12.641 -13.484 6.484 1 97.25 185 VAL A O 1
ATOM 1368 N N . ALA A 1 186 ? 13.141 -11.602 5.395 1 97.44 186 ALA A N 1
ATOM 1369 C CA . ALA A 1 186 ? 13.523 -12.258 4.145 1 97.44 186 ALA A CA 1
ATOM 1370 C C . ALA A 1 186 ? 14.773 -13.109 4.34 1 97.44 186 ALA A C 1
ATOM 1372 O O . ALA A 1 186 ? 14.797 -14.281 3.941 1 97.44 186 ALA A O 1
ATOM 1373 N N . HIS A 1 187 ? 15.758 -12.555 4.98 1 96.06 187 HIS A N 1
ATOM 1374 C CA . HIS A 1 187 ? 17 -13.281 5.223 1 96.06 187 HIS A CA 1
ATOM 1375 C C . HIS A 1 187 ? 16.734 -14.539 6.051 1 96.06 187 HIS A C 1
ATOM 1377 O O . HIS A 1 187 ? 17.203 -15.625 5.691 1 96.06 187 HIS A O 1
ATOM 1383 N N . ASP A 1 188 ? 16.016 -14.383 7.113 1 96.75 188 ASP A N 1
ATOM 1384 C CA . ASP A 1 188 ? 15.742 -15.5 8.016 1 96.75 188 ASP A CA 1
ATOM 1385 C C . ASP A 1 188 ? 14.922 -16.578 7.309 1 96.75 188 ASP A C 1
ATOM 1387 O O . ASP A 1 188 ? 15.164 -17.766 7.496 1 96.75 188 ASP A O 1
ATOM 1391 N N . ALA A 1 189 ? 13.945 -16.125 6.543 1 98.06 189 ALA A N 1
ATOM 1392 C CA . ALA A 1 189 ? 13.086 -17.078 5.836 1 98.06 189 ALA A CA 1
ATOM 1393 C C . ALA A 1 189 ? 13.891 -17.891 4.828 1 98.06 189 ALA A C 1
ATOM 1395 O O . ALA A 1 189 ? 13.695 -19.109 4.711 1 98.06 189 ALA A O 1
ATOM 1396 N N . ILE A 1 190 ? 14.773 -17.234 4.102 1 97.25 190 ILE A N 1
ATOM 1397 C CA . ILE A 1 190 ? 15.609 -17.938 3.131 1 97.25 190 ILE A CA 1
ATOM 1398 C C . ILE A 1 190 ? 16.516 -18.938 3.852 1 97.25 190 ILE A C 1
ATOM 1400 O O . ILE A 1 190 ? 16.625 -20.094 3.449 1 97.25 190 ILE A O 1
ATOM 1404 N N . ALA A 1 191 ? 17.141 -18.5 4.887 1 96.75 191 ALA A N 1
ATOM 1405 C CA . ALA A 1 191 ? 18.016 -19.375 5.676 1 96.75 191 ALA A CA 1
ATOM 1406 C C . ALA A 1 191 ? 17.25 -20.578 6.203 1 96.75 191 ALA A C 1
ATOM 1408 O O . ALA A 1 191 ? 17.719 -21.719 6.094 1 96.75 191 ALA A O 1
ATOM 1409 N N . ASP A 1 192 ? 16.062 -20.359 6.68 1 97.12 192 ASP A N 1
ATOM 1410 C CA . ASP A 1 192 ? 15.273 -21.406 7.293 1 97.12 192 ASP A CA 1
ATOM 1411 C C . ASP A 1 192 ? 14.68 -22.344 6.238 1 97.12 192 ASP A C 1
ATOM 1413 O O . ASP A 1 192 ? 14.328 -23.484 6.535 1 97.12 192 ASP A O 1
ATOM 1417 N N . SER A 1 193 ? 14.484 -21.844 5.086 1 96.62 193 SER A N 1
ATOM 1418 C CA . SER A 1 193 ? 13.891 -22.641 4.02 1 96.62 193 SER A CA 1
ATOM 1419 C C . SER A 1 193 ? 14.867 -23.703 3.504 1 96.62 193 SER A C 1
ATOM 1421 O O . SER A 1 193 ? 14.461 -24.719 2.943 1 96.62 193 SER A O 1
ATOM 1423 N N . GLY A 1 194 ? 16.172 -23.375 3.609 1 95.12 194 GLY A N 1
ATOM 1424 C CA . GLY A 1 194 ? 17.203 -24.25 3.072 1 95.12 194 GLY A CA 1
ATOM 1425 C C . GLY A 1 194 ? 17.422 -24.062 1.582 1 95.12 194 GLY A C 1
ATOM 1426 O O . GLY A 1 194 ? 18.172 -24.828 0.965 1 95.12 194 GLY A O 1
ATOM 1427 N N . LYS A 1 195 ? 16.734 -23.141 1.057 1 93.94 195 LYS A N 1
ATOM 1428 C CA . LYS A 1 195 ? 16.891 -22.844 -0.366 1 93.94 195 LYS A CA 1
ATOM 1429 C C . LYS A 1 195 ? 17.844 -21.672 -0.589 1 93.94 195 LYS A C 1
ATOM 1431 O O . LYS A 1 195 ? 18.078 -20.875 0.321 1 93.94 195 LYS A O 1
ATOM 1436 N N . ASN A 1 196 ? 18.469 -21.719 -1.781 1 92 196 ASN A N 1
ATOM 1437 C CA . ASN A 1 196 ? 19.328 -20.625 -2.195 1 92 196 ASN A CA 1
ATOM 1438 C C . ASN A 1 196 ? 18.688 -19.797 -3.303 1 92 196 ASN A C 1
ATOM 1440 O O . ASN A 1 196 ? 18.844 -20.094 -4.484 1 92 196 ASN A O 1
ATOM 1444 N N . ILE A 1 197 ? 18.031 -18.859 -2.938 1 94.25 197 ILE A N 1
ATOM 1445 C CA . ILE A 1 197 ? 17.344 -18.016 -3.928 1 94.25 197 ILE A CA 1
ATOM 1446 C C . ILE A 1 197 ? 17.953 -16.625 -3.926 1 94.25 197 ILE A C 1
ATOM 1448 O O . ILE A 1 197 ? 18.312 -16.094 -2.869 1 94.25 197 ILE A O 1
ATOM 1452 N N . PRO A 1 198 ? 18.094 -16.016 -5.148 1 96.62 198 PRO A N 1
ATOM 1453 C CA . PRO A 1 198 ? 18.594 -14.641 -5.219 1 96.62 198 PRO A CA 1
ATOM 1454 C C . PRO A 1 198 ? 17.703 -13.656 -4.461 1 96.62 198 PRO A C 1
ATOM 1456 O O . PRO A 1 198 ? 16.469 -13.703 -4.59 1 96.62 198 PRO A O 1
ATOM 1459 N N . LEU A 1 199 ? 18.375 -12.836 -3.623 1 96.62 199 LEU A N 1
ATOM 1460 C CA . LEU A 1 199 ? 17.672 -11.852 -2.812 1 96.62 199 LEU A CA 1
ATOM 1461 C C . LEU A 1 199 ? 18.109 -10.438 -3.172 1 96.62 199 LEU A C 1
ATOM 1463 O O . LEU A 1 199 ? 19.312 -10.148 -3.223 1 96.62 199 LEU A O 1
ATOM 1467 N N . LYS A 1 200 ? 17.125 -9.625 -3.521 1 94.25 200 LYS A N 1
ATOM 1468 C CA . LYS A 1 200 ? 17.328 -8.203 -3.754 1 94.25 200 LYS A CA 1
ATOM 1469 C C . LYS A 1 200 ? 16.547 -7.363 -2.748 1 94.25 200 LYS A C 1
ATOM 1471 O O . LYS A 1 200 ? 15.367 -7.602 -2.521 1 94.25 200 LYS A O 1
ATOM 1476 N N . ILE A 1 201 ? 17.297 -6.426 -2.111 1 93.38 201 ILE A N 1
ATOM 1477 C CA . ILE A 1 201 ? 16.641 -5.57 -1.127 1 93.38 201 ILE A CA 1
ATOM 1478 C C . ILE A 1 201 ? 16.656 -4.121 -1.611 1 93.38 201 ILE A C 1
ATOM 1480 O O . ILE A 1 201 ? 17.719 -3.545 -1.835 1 93.38 201 ILE A O 1
ATOM 1484 N N . ILE A 1 202 ? 15.469 -3.6 -1.831 1 91.25 202 ILE A N 1
ATOM 1485 C CA . ILE A 1 202 ? 15.266 -2.201 -2.201 1 91.25 202 ILE A CA 1
ATOM 1486 C C . ILE A 1 202 ? 14.789 -1.409 -0.988 1 91.25 202 ILE A C 1
ATOM 1488 O O . ILE A 1 202 ? 13.766 -1.74 -0.387 1 91.25 202 ILE A O 1
ATOM 1492 N N . THR A 1 203 ? 15.508 -0.397 -0.646 1 87.56 203 THR A N 1
ATOM 1493 C CA . THR A 1 203 ? 15.164 0.427 0.508 1 87.56 203 THR A CA 1
ATOM 1494 C C . THR A 1 203 ? 14.664 1.799 0.063 1 87.56 203 THR A C 1
ATOM 1496 O O . THR A 1 203 ? 15.352 2.498 -0.69 1 87.56 203 THR A O 1
ATOM 1499 N N . LEU A 1 204 ? 13.43 2.123 0.54 1 86.5 204 LEU A N 1
ATOM 1500 C CA . LEU A 1 204 ? 12.828 3.418 0.239 1 86.5 204 LEU A CA 1
ATOM 1501 C C . LEU A 1 204 ? 12.797 4.305 1.479 1 86.5 204 LEU A C 1
ATOM 1503 O O . LEU A 1 204 ? 12.656 3.812 2.6 1 86.5 204 LEU A O 1
ATOM 1507 N N . ASP A 1 205 ? 12.922 5.586 1.206 1 80.44 205 ASP A N 1
ATOM 1508 C CA . ASP A 1 205 ? 12.703 6.504 2.318 1 80.44 205 ASP A CA 1
ATOM 1509 C C . ASP A 1 205 ? 11.242 6.969 2.361 1 80.44 205 ASP A C 1
ATOM 1511 O O . ASP A 1 205 ? 10.422 6.527 1.559 1 80.44 205 ASP A O 1
ATOM 1515 N N . GLN A 1 206 ? 10.914 7.75 3.287 1 82.56 206 GLN A N 1
ATOM 1516 C CA . GLN A 1 206 ? 9.539 8.156 3.572 1 82.56 206 GLN A CA 1
ATOM 1517 C C . GLN A 1 206 ? 8.977 9.008 2.441 1 82.56 206 GLN A C 1
ATOM 1519 O O . GLN A 1 206 ? 7.758 9.164 2.328 1 82.56 206 GLN A O 1
ATOM 1524 N N . ARG A 1 207 ? 9.844 9.5 1.617 1 74.56 207 ARG A N 1
ATOM 1525 C CA . ARG A 1 207 ? 9.414 10.328 0.497 1 74.56 207 ARG A CA 1
ATOM 1526 C C . ARG A 1 207 ? 9.281 9.5 -0.779 1 74.56 207 ARG A C 1
ATOM 1528 O O . ARG A 1 207 ? 8.938 10.031 -1.837 1 74.56 207 ARG A O 1
ATOM 1535 N N . GLY A 1 208 ? 9.586 8.234 -0.621 1 78.31 208 GLY A N 1
ATOM 1536 C CA . GLY A 1 208 ? 9.484 7.363 -1.78 1 78.31 208 GLY A CA 1
ATOM 1537 C C . GLY A 1 208 ? 10.742 7.355 -2.631 1 78.31 208 GLY A C 1
ATOM 1538 O O . GLY A 1 208 ? 10.711 6.957 -3.797 1 78.31 208 GLY A O 1
ATOM 1539 N N . CYS A 1 209 ? 11.75 7.793 -2.061 1 72.25 209 CYS A N 1
ATOM 1540 C CA . CYS A 1 209 ? 13.031 7.789 -2.764 1 72.25 209 CYS A CA 1
ATOM 1541 C C . CYS A 1 209 ? 13.797 6.504 -2.488 1 72.25 209 CYS A C 1
ATOM 1543 O O . CYS A 1 209 ? 13.805 6.008 -1.361 1 72.25 209 CYS A O 1
ATOM 1545 N N . LEU A 1 210 ? 14.383 5.98 -3.637 1 69.06 210 LEU A N 1
ATOM 1546 C CA . LEU A 1 210 ? 15.227 4.801 -3.486 1 69.06 210 LEU A CA 1
ATOM 1547 C C . LEU A 1 210 ? 16.531 5.152 -2.785 1 69.06 210 LEU A C 1
ATOM 1549 O O . LEU A 1 210 ? 17.297 5.996 -3.266 1 69.06 210 LEU A O 1
ATOM 1553 N N . VAL A 1 211 ? 16.812 4.531 -1.65 1 68.94 211 VAL A N 1
ATOM 1554 C CA . VAL A 1 211 ? 17.969 4.863 -0.829 1 68.94 211 VAL A CA 1
ATOM 1555 C C . VAL A 1 211 ? 19.078 3.844 -1.062 1 68.94 211 VAL A C 1
ATOM 1557 O O . VAL A 1 211 ? 20.266 4.199 -1.104 1 68.94 211 VAL A O 1
ATOM 1560 N N . ARG A 1 212 ? 18.656 2.611 -1.177 1 63.75 212 ARG A N 1
ATOM 1561 C CA . ARG A 1 212 ? 19.656 1.543 -1.245 1 63.75 212 ARG A CA 1
ATOM 1562 C C . ARG A 1 212 ? 19.078 0.307 -1.932 1 63.75 212 ARG A C 1
ATOM 1564 O O . ARG A 1 212 ? 17.891 -0.001 -1.781 1 63.75 212 ARG A O 1
ATOM 1571 N N . VAL A 1 213 ? 19.906 -0.188 -2.883 1 70.56 213 VAL A N 1
ATOM 1572 C CA . VAL A 1 213 ? 19.594 -1.487 -3.467 1 70.56 213 VAL A CA 1
ATOM 1573 C C . VAL A 1 213 ? 20.703 -2.48 -3.15 1 70.56 213 VAL A C 1
ATOM 1575 O O . VAL A 1 213 ? 21.891 -2.188 -3.371 1 70.56 213 VAL A O 1
ATOM 1578 N N . GLU A 1 214 ? 20.359 -3.557 -2.418 1 73.81 214 GLU A N 1
ATOM 1579 C CA . GLU A 1 214 ? 21.297 -4.617 -2.078 1 73.81 214 GLU A CA 1
ATOM 1580 C C . GLU A 1 214 ? 20.953 -5.918 -2.791 1 73.81 214 GLU A C 1
ATOM 1582 O O . GLU A 1 214 ? 19.781 -6.297 -2.859 1 73.81 214 GLU A O 1
ATOM 1587 N N . GLU A 1 215 ? 21.922 -6.492 -3.566 1 71 215 GLU A N 1
ATOM 1588 C CA . GLU A 1 215 ? 21.734 -7.781 -4.227 1 71 215 GLU A CA 1
ATOM 1589 C C . GLU A 1 215 ? 22.891 -8.727 -3.918 1 71 215 GLU A C 1
ATOM 1591 O O . GLU A 1 215 ? 24.031 -8.289 -3.688 1 71 215 GLU A O 1
ATOM 1596 N N . MET B 1 1 ? 14.383 9.016 -10.609 1 26.7 1 MET B N 1
ATOM 1597 C CA . MET B 1 1 ? 15.617 9.789 -10.547 1 26.7 1 MET B CA 1
ATOM 1598 C C . MET B 1 1 ? 15.727 10.547 -9.234 1 26.7 1 MET B C 1
ATOM 1600 O O . MET B 1 1 ? 14.797 11.258 -8.844 1 26.7 1 MET B O 1
ATOM 1604 N N . LEU B 1 2 ? 16.391 10.016 -8.266 1 36.25 2 LEU B N 1
ATOM 1605 C CA . LEU B 1 2 ? 16.531 10.664 -6.965 1 36.25 2 LEU B CA 1
ATOM 1606 C C . LEU B 1 2 ? 17.078 12.078 -7.113 1 36.25 2 LEU B C 1
ATOM 1608 O O . LEU B 1 2 ? 18.078 12.281 -7.801 1 36.25 2 LEU B O 1
ATOM 1612 N N . LYS B 1 3 ? 16.312 12.953 -6.926 1 40.66 3 LYS B N 1
ATOM 1613 C CA . LYS B 1 3 ? 16.844 14.305 -7.055 1 40.66 3 LYS B CA 1
ATOM 1614 C C . LYS B 1 3 ? 17.5 14.766 -5.754 1 40.66 3 LYS B C 1
ATOM 1616 O O . LYS B 1 3 ? 16.922 14.617 -4.676 1 40.66 3 LYS B O 1
ATOM 1621 N N . GLY B 1 4 ? 18.75 14.672 -5.695 1 53.56 4 GLY B N 1
ATOM 1622 C CA . GLY B 1 4 ? 19.484 15.344 -4.641 1 53.56 4 GLY B CA 1
ATOM 1623 C C . GLY B 1 4 ? 19.531 16.859 -4.809 1 53.56 4 GLY B C 1
ATOM 1624 O O . GLY B 1 4 ? 19.25 17.375 -5.895 1 53.56 4 GLY B O 1
ATOM 1625 N N . ILE B 1 5 ? 19.266 17.484 -3.688 1 65.25 5 ILE B N 1
ATOM 1626 C CA . ILE B 1 5 ? 19.391 18.938 -3.736 1 65.25 5 ILE B CA 1
ATOM 1627 C C . ILE B 1 5 ? 20.859 19.328 -3.752 1 65.25 5 ILE B C 1
ATOM 1629 O O . ILE B 1 5 ? 21.672 18.781 -3.002 1 65.25 5 ILE B O 1
ATOM 1633 N N . VAL B 1 6 ? 21.219 19.906 -4.816 1 72.5 6 VAL B N 1
ATOM 1634 C CA . VAL B 1 6 ? 22.562 20.453 -4.898 1 72.5 6 VAL B CA 1
ATOM 1635 C C . VAL B 1 6 ? 22.516 21.969 -4.812 1 72.5 6 VAL B C 1
ATOM 1637 O O . VAL B 1 6 ? 21.609 22.609 -5.367 1 72.5 6 VAL B O 1
ATOM 1640 N N . ILE B 1 7 ? 23.406 22.391 -3.953 1 80.75 7 ILE B N 1
ATOM 1641 C CA . ILE B 1 7 ? 23.516 23.844 -3.803 1 80.75 7 ILE B CA 1
ATOM 1642 C C . ILE B 1 7 ? 24.734 24.359 -4.578 1 80.75 7 ILE B C 1
ATOM 1644 O O . ILE B 1 7 ? 25.859 23.875 -4.379 1 80.75 7 ILE B O 1
ATOM 1648 N N . ASP B 1 8 ? 24.531 25.062 -5.52 1 79.88 8 ASP B N 1
ATOM 1649 C CA . ASP B 1 8 ? 25.609 25.766 -6.227 1 79.88 8 ASP B CA 1
ATOM 1650 C C . ASP B 1 8 ? 26.25 26.828 -5.344 1 79.88 8 ASP B C 1
ATOM 1652 O O . ASP B 1 8 ? 25.688 27.906 -5.148 1 79.88 8 ASP B O 1
ATOM 1656 N N . GLU B 1 9 ? 27.406 26.469 -4.891 1 81.94 9 GLU B N 1
ATOM 1657 C CA . GLU B 1 9 ? 28.094 27.359 -3.953 1 81.94 9 GLU B CA 1
ATOM 1658 C C . GLU B 1 9 ? 28.438 28.688 -4.609 1 81.94 9 GLU B C 1
ATOM 1660 O O . GLU B 1 9 ? 28.562 29.703 -3.926 1 81.94 9 GLU B O 1
ATOM 1665 N N . SER B 1 10 ? 28.562 28.641 -5.859 1 82.94 10 SER B N 1
ATOM 1666 C CA . SER B 1 10 ? 28.922 29.859 -6.551 1 82.94 10 SER B CA 1
ATOM 1667 C C . SER B 1 10 ? 27.75 30.844 -6.602 1 82.94 10 SER B C 1
ATOM 1669 O O . SER B 1 10 ? 27.953 32.062 -6.637 1 82.94 10 SER B O 1
ATOM 1671 N N . LYS B 1 11 ? 26.531 30.312 -6.477 1 83.06 11 LYS B N 1
ATOM 1672 C CA . LYS B 1 11 ? 25.328 31.156 -6.527 1 83.06 11 LYS B CA 1
ATOM 1673 C C . LYS B 1 11 ? 24.828 31.484 -5.125 1 83.06 11 LYS B C 1
ATOM 1675 O O . LYS B 1 11 ? 24.125 32.469 -4.926 1 83.06 11 LYS B O 1
ATOM 1680 N N . CYS B 1 12 ? 25.25 30.719 -4.184 1 88.88 12 CYS B N 1
ATOM 1681 C CA . CYS B 1 12 ? 24.766 30.875 -2.82 1 88.88 12 CYS B CA 1
ATOM 1682 C C . CYS B 1 12 ? 25.438 32.062 -2.131 1 88.88 12 CYS B C 1
ATOM 1684 O O . CYS B 1 12 ? 26.672 32.125 -2.092 1 88.88 12 CYS B O 1
ATOM 1686 N N . ASP B 1 13 ? 24.703 32.969 -1.537 1 86.5 13 ASP B N 1
ATOM 1687 C CA . ASP B 1 13 ? 25.297 34.125 -0.836 1 86.5 13 ASP B CA 1
ATOM 1688 C C . ASP B 1 13 ? 25.156 33.969 0.677 1 86.5 13 ASP B C 1
ATOM 1690 O O . ASP B 1 13 ? 25.453 34.875 1.432 1 86.5 13 ASP B O 1
ATOM 1694 N N . GLY B 1 14 ? 24.609 32.812 1.053 1 87.25 14 GLY B N 1
ATOM 1695 C CA . GLY B 1 14 ? 24.547 32.5 2.477 1 87.25 14 GLY B CA 1
ATOM 1696 C C . GLY B 1 14 ? 23.391 33.219 3.176 1 87.25 14 GLY B C 1
ATOM 1697 O O . GLY B 1 14 ? 23.422 33.375 4.395 1 87.25 14 GLY B O 1
ATOM 1698 N N . CYS B 1 15 ? 22.375 33.688 2.521 1 84.62 15 CYS B N 1
ATOM 1699 C CA . CYS B 1 15 ? 21.266 34.406 3.123 1 84.62 15 CYS B CA 1
ATOM 1700 C C . CYS B 1 15 ? 20.531 33.531 4.141 1 84.62 15 CYS B C 1
ATOM 1702 O O . CYS B 1 15 ? 19.906 34.062 5.062 1 84.62 15 CYS B O 1
ATOM 1704 N N . GLY B 1 16 ? 20.547 32.25 3.934 1 85.62 16 GLY B N 1
ATOM 1705 C CA . GLY B 1 16 ? 19.984 31.344 4.926 1 85.62 16 GLY B CA 1
ATOM 1706 C C . GLY B 1 16 ? 18.5 31.125 4.762 1 85.62 16 GLY B C 1
ATOM 1707 O O . GLY B 1 16 ? 17.875 30.391 5.539 1 85.62 16 GLY B O 1
ATOM 1708 N N . LEU B 1 17 ? 17.891 31.641 3.807 1 82.88 17 LEU B N 1
ATOM 1709 C CA . LEU B 1 17 ? 16.453 31.5 3.623 1 82.88 17 LEU B CA 1
ATOM 1710 C C . LEU B 1 17 ? 16.078 30.031 3.359 1 82.88 17 LEU B C 1
ATOM 1712 O O . LEU B 1 17 ? 15.039 29.562 3.828 1 82.88 17 LEU B O 1
ATOM 1716 N N . CYS B 1 18 ? 16.953 29.359 2.607 1 85 18 C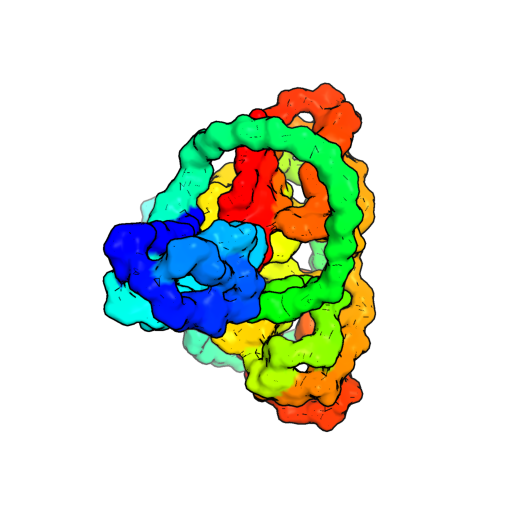YS B N 1
ATOM 1717 C CA . CYS B 1 18 ? 16.703 27.953 2.34 1 85 18 CYS B CA 1
ATOM 1718 C C . CYS B 1 18 ? 16.766 27.125 3.625 1 85 18 CYS B C 1
ATOM 1720 O O . CYS B 1 18 ? 16.016 26.156 3.785 1 85 18 CYS B O 1
ATOM 1722 N N . VAL B 1 19 ? 17.625 27.484 4.586 1 84.69 19 VAL B N 1
ATOM 1723 C CA . VAL B 1 19 ? 17.734 26.828 5.875 1 84.69 19 VAL B CA 1
ATOM 1724 C C . VAL B 1 19 ? 16.438 27.016 6.672 1 84.69 19 VAL B C 1
ATOM 1726 O O . VAL B 1 19 ? 15.93 26.078 7.285 1 84.69 19 VAL B O 1
ATOM 1729 N N . GLU B 1 20 ? 15.953 28.172 6.566 1 80 20 GLU B N 1
ATOM 1730 C CA . GLU B 1 20 ? 14.695 28.469 7.258 1 80 20 GLU B CA 1
ATOM 1731 C C . GLU B 1 20 ? 13.531 27.719 6.621 1 80 20 GLU B C 1
ATOM 1733 O O . GLU B 1 20 ? 12.625 27.266 7.32 1 80 20 GLU B O 1
ATOM 1738 N N . ALA B 1 21 ? 13.648 27.625 5.363 1 75.44 21 ALA B N 1
ATOM 1739 C CA . ALA B 1 21 ? 12.555 26.984 4.621 1 75.44 21 ALA B CA 1
ATOM 1740 C C . ALA B 1 21 ? 12.594 25.469 4.773 1 75.44 21 ALA B C 1
ATOM 1742 O O . ALA B 1 21 ? 11.586 24.797 4.582 1 75.44 21 ALA B O 1
ATOM 1743 N N . CYS B 1 22 ? 13.758 24.984 5.121 1 75.38 22 CYS B N 1
ATOM 1744 C CA . CYS B 1 22 ? 13.906 23.547 5.324 1 75.38 22 CYS B CA 1
ATOM 1745 C C . CYS B 1 22 ? 13.406 23.141 6.703 1 75.38 22 CYS B C 1
ATOM 1747 O O . CYS B 1 22 ? 14.109 23.297 7.699 1 75.38 22 CYS B O 1
ATOM 1749 N N . HIS B 1 23 ? 12.32 22.641 6.664 1 65.25 23 HIS B N 1
ATOM 1750 C CA . HIS B 1 23 ? 11.664 22.328 7.93 1 65.25 23 HIS B CA 1
ATOM 1751 C C . HIS B 1 23 ? 12.297 21.094 8.578 1 65.25 23 HIS B C 1
ATOM 1753 O O . HIS B 1 23 ? 12.148 20.875 9.781 1 65.25 23 HIS B O 1
ATOM 1759 N N . GLU B 1 24 ? 13.141 20.406 7.832 1 60.72 24 GLU B N 1
ATOM 1760 C CA . GLU B 1 24 ? 13.734 19.156 8.328 1 60.72 24 GLU B CA 1
ATOM 1761 C C . GLU B 1 24 ? 15.109 19.406 8.938 1 60.72 24 GLU B C 1
ATOM 1763 O O . GLU B 1 24 ? 15.688 18.516 9.562 1 60.72 24 GLU B O 1
ATOM 1768 N N . GLY B 1 25 ? 15.625 20.578 8.727 1 67.75 25 GLY B N 1
ATOM 1769 C CA . GLY B 1 25 ? 16.953 20.906 9.234 1 67.75 25 GLY B CA 1
ATOM 1770 C C . GLY B 1 25 ? 18.062 20.266 8.43 1 67.75 25 GLY B C 1
ATOM 1771 O O . GLY B 1 25 ? 19.141 20 8.961 1 67.75 25 GLY B O 1
ATOM 1772 N N . ALA B 1 26 ? 17.766 20 7.242 1 73.12 26 ALA B N 1
ATOM 1773 C CA . ALA B 1 26 ? 18.766 19.344 6.402 1 73.12 26 ALA B CA 1
ATOM 1774 C C . ALA B 1 26 ? 19.828 20.328 5.934 1 73.12 26 ALA B C 1
ATOM 1776 O O . ALA B 1 26 ? 20.953 19.938 5.59 1 73.12 26 ALA B O 1
ATOM 1777 N N . LEU B 1 27 ? 19.531 21.562 5.988 1 83.12 27 LEU B N 1
ATOM 1778 C CA . LEU B 1 27 ? 20.438 22.609 5.48 1 83.12 27 LEU B CA 1
ATOM 1779 C C . LEU B 1 27 ? 20.953 23.484 6.617 1 83.12 27 LEU B C 1
ATOM 1781 O O . LEU B 1 27 ? 20.266 23.656 7.629 1 83.12 27 LEU B O 1
ATOM 1785 N N . ALA B 1 28 ? 22.219 23.844 6.543 1 85.06 28 ALA B N 1
ATOM 1786 C CA . ALA B 1 28 ? 22.828 24.797 7.461 1 85.06 28 ALA B CA 1
ATOM 1787 C C . ALA B 1 28 ? 23.797 25.719 6.73 1 85.06 28 ALA B C 1
ATOM 1789 O O . ALA B 1 28 ? 24.312 25.359 5.664 1 85.06 28 ALA B O 1
ATOM 1790 N N . ILE B 1 29 ? 23.984 26.984 7.344 1 84.19 29 ILE B N 1
ATOM 1791 C CA . ILE B 1 29 ? 25.016 27.875 6.824 1 84.19 29 ILE B CA 1
ATOM 1792 C C . ILE B 1 29 ? 26.359 27.5 7.414 1 84.19 29 ILE B C 1
ATOM 1794 O O . ILE B 1 29 ? 26.547 27.484 8.633 1 84.19 29 ILE B O 1
ATOM 1798 N N . VAL B 1 30 ? 27.219 27.016 6.465 1 84.88 30 VAL B N 1
ATOM 1799 C CA . VAL B 1 30 ? 28.594 26.672 6.832 1 84.88 30 VAL B CA 1
ATOM 1800 C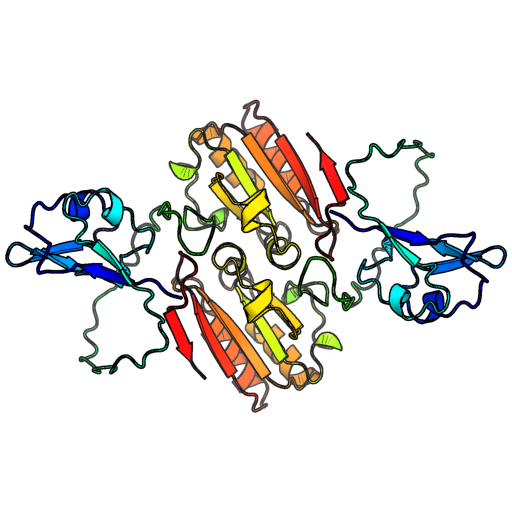 C . VAL B 1 30 ? 29.562 27.531 6.039 1 84.88 30 VAL B C 1
ATOM 1802 O O . VAL B 1 30 ? 29.562 27.516 4.805 1 84.88 30 VAL B O 1
ATOM 1805 N N . ASN B 1 31 ? 30.359 28.188 6.695 1 86.06 31 ASN B N 1
ATOM 1806 C CA . ASN B 1 31 ? 31.328 29.094 6.078 1 86.06 31 ASN B CA 1
ATOM 1807 C C . ASN B 1 31 ? 30.672 30.078 5.121 1 86.06 31 ASN B C 1
ATOM 1809 O O . ASN B 1 31 ? 31.156 30.297 4.012 1 86.06 31 ASN B O 1
ATOM 1813 N N . GLY B 1 32 ? 29.453 30.562 5.562 1 87 32 GLY B N 1
ATOM 1814 C CA . GLY B 1 32 ? 28.781 31.625 4.824 1 87 32 GLY B CA 1
ATOM 1815 C C . GLY B 1 32 ? 27.953 31.109 3.662 1 87 32 GLY B C 1
ATOM 1816 O O . GLY B 1 32 ? 27.422 31.891 2.883 1 87 32 GLY B O 1
ATOM 1817 N N . LYS B 1 33 ? 27.969 29.766 3.406 1 87.88 33 LYS B N 1
ATOM 1818 C CA . LYS B 1 33 ? 27.188 29.188 2.32 1 87.88 33 LYS B CA 1
ATOM 1819 C C . LYS B 1 33 ? 26.25 28.094 2.84 1 87.88 33 LYS B C 1
ATOM 1821 O O . LYS B 1 33 ? 26.547 27.438 3.834 1 87.88 33 LYS B O 1
ATOM 1826 N N . ALA B 1 34 ? 25.078 28.016 2.176 1 88.06 34 ALA B N 1
ATOM 1827 C CA . ALA B 1 34 ? 24.156 26.938 2.529 1 88.06 34 ALA B CA 1
ATOM 1828 C C . ALA B 1 34 ? 24.734 25.578 2.115 1 88.06 34 ALA B C 1
ATOM 1830 O O . ALA B 1 34 ? 25.297 25.438 1.023 1 88.06 34 ALA B O 1
ATOM 1831 N N . LYS B 1 35 ? 24.75 24.625 3.064 1 83.5 35 LYS B N 1
ATOM 1832 C CA . LYS B 1 35 ? 25.234 23.281 2.822 1 83.5 35 LYS B CA 1
ATOM 1833 C C . LYS B 1 35 ? 24.266 22.234 3.359 1 83.5 35 LYS B C 1
ATOM 1835 O O . LYS B 1 35 ? 23.594 22.469 4.375 1 83.5 35 LYS B O 1
ATOM 1840 N N . MET B 1 36 ? 24.266 21.219 2.467 1 80.25 36 MET B N 1
ATOM 1841 C CA . MET B 1 36 ? 23.547 20.047 2.961 1 80.25 36 MET B CA 1
ATOM 1842 C C . MET B 1 36 ? 24.328 19.344 4.07 1 80.25 36 MET B C 1
ATOM 1844 O O . MET B 1 36 ? 25.391 18.781 3.826 1 80.25 36 MET B O 1
ATOM 1848 N N . VAL B 1 37 ? 23.891 19.516 5.305 1 74.94 37 VAL B N 1
ATOM 1849 C CA . VAL B 1 37 ? 24.625 18.984 6.441 1 74.94 37 VAL B CA 1
ATOM 1850 C C . VAL B 1 37 ? 24.047 17.641 6.871 1 74.94 37 VAL B C 1
ATOM 1852 O O . VAL B 1 37 ? 24.703 16.844 7.531 1 74.94 37 VAL B O 1
ATOM 1855 N N . ARG B 1 38 ? 22.875 17.562 6.566 1 67.69 38 ARG B N 1
ATOM 1856 C CA . ARG B 1 38 ? 22.188 16.312 6.879 1 67.69 38 ARG B CA 1
ATOM 1857 C C . ARG B 1 38 ? 21.328 15.852 5.703 1 67.69 38 ARG B C 1
ATOM 1859 O O . ARG B 1 38 ? 20.172 16.234 5.586 1 67.69 38 ARG B O 1
ATOM 1866 N N . GLU B 1 39 ? 21.938 14.992 4.926 1 65.81 39 GLU B N 1
ATOM 1867 C CA . GLU B 1 39 ? 21.234 14.508 3.746 1 65.81 39 GLU B CA 1
ATOM 1868 C C . GLU B 1 39 ? 20.047 13.633 4.133 1 65.81 39 GLU B C 1
ATOM 1870 O O . GLU B 1 39 ? 19.016 13.648 3.469 1 65.81 39 GLU B O 1
ATOM 1875 N N . ASP B 1 40 ? 20.281 13.047 5.227 1 55.69 40 ASP B N 1
ATOM 1876 C CA . ASP B 1 40 ? 19.266 12.109 5.688 1 55.69 40 ASP B CA 1
ATOM 1877 C C . ASP B 1 40 ? 18.031 12.852 6.223 1 55.69 40 ASP B C 1
ATOM 1879 O O . ASP B 1 40 ? 16.953 12.273 6.336 1 55.69 40 ASP B O 1
ATOM 1883 N N . PHE B 1 41 ? 18.234 14.07 6.41 1 59.47 41 PHE B N 1
ATOM 1884 C CA . PHE B 1 41 ? 17.141 14.891 6.91 1 59.47 41 PHE B CA 1
ATOM 1885 C C . PHE B 1 41 ? 16.359 15.508 5.758 1 59.47 41 PHE B C 1
ATOM 1887 O O . PHE B 1 41 ? 15.219 15.945 5.934 1 59.47 41 PHE B O 1
ATOM 1894 N N . CYS B 1 42 ? 16.906 15.492 4.57 1 66.44 42 CYS B N 1
ATOM 1895 C CA . CYS B 1 42 ? 16.266 16.125 3.43 1 66.44 42 CYS B CA 1
ATOM 1896 C C . CYS B 1 42 ? 15.086 15.289 2.939 1 66.44 42 CYS B C 1
ATOM 1898 O O . CYS B 1 42 ? 15.25 14.125 2.584 1 66.44 42 CYS B O 1
ATOM 1900 N N . ASP B 1 43 ? 14.023 15.938 3.021 1 52.56 43 ASP B N 1
ATOM 1901 C CA . ASP B 1 43 ? 12.828 15.195 2.627 1 52.56 43 ASP B CA 1
ATOM 1902 C C . ASP B 1 43 ? 12.672 15.172 1.107 1 52.56 43 ASP B C 1
ATOM 1904 O O . ASP B 1 43 ? 11.758 14.539 0.582 1 52.56 43 ASP B O 1
ATOM 1908 N N . GLY B 1 44 ? 13.555 15.883 0.449 1 55.56 44 GLY B N 1
ATOM 1909 C CA . GLY B 1 44 ? 13.562 15.883 -1.005 1 55.56 44 GLY B CA 1
ATOM 1910 C C . GLY B 1 44 ? 12.414 16.672 -1.605 1 55.56 44 GLY B C 1
ATOM 1911 O O . GLY B 1 44 ? 12.18 16.625 -2.814 1 55.56 44 GLY B O 1
ATOM 1912 N N . LEU B 1 45 ? 11.719 17.359 -0.843 1 54.59 45 LEU B N 1
ATOM 1913 C CA . LEU B 1 45 ? 10.562 18.109 -1.332 1 54.59 45 LEU B CA 1
ATOM 1914 C C . LEU B 1 45 ? 10.992 19.422 -1.969 1 54.59 45 LEU B C 1
ATOM 1916 O O . LEU B 1 45 ? 10.25 20 -2.766 1 54.59 45 LEU B O 1
ATOM 1920 N N . GLY B 1 46 ? 12.086 19.75 -1.648 1 59.88 46 GLY B N 1
ATOM 1921 C CA . GLY B 1 46 ? 12.641 20.922 -2.303 1 59.88 46 GLY B CA 1
ATOM 1922 C C . GLY B 1 46 ? 12 22.219 -1.852 1 59.88 46 GLY B C 1
ATOM 1923 O O . GLY B 1 46 ? 11.914 23.172 -2.621 1 59.88 46 GLY B O 1
ATOM 1924 N N . HIS B 1 47 ? 11.492 22.234 -0.667 1 66.75 47 HIS B N 1
ATOM 1925 C CA . HIS B 1 47 ? 10.938 23.5 -0.172 1 66.75 47 HIS B CA 1
ATOM 1926 C C . HIS B 1 47 ? 12 24.594 -0.168 1 66.75 47 HIS B C 1
ATOM 1928 O O . HIS B 1 47 ? 11.664 25.781 -0.207 1 66.75 47 HIS B O 1
ATOM 1934 N N . CYS B 1 48 ? 13.102 24.062 -0.131 1 76.06 48 CYS B N 1
ATOM 1935 C CA . CYS B 1 48 ? 14.211 25.016 -0.089 1 76.06 48 CYS B CA 1
ATOM 1936 C C . CYS B 1 48 ? 14.422 25.672 -1.452 1 76.06 48 CYS B C 1
ATOM 1938 O O . CYS B 1 48 ? 14.992 26.75 -1.544 1 76.06 48 CYS B O 1
ATOM 1940 N N . LEU B 1 49 ? 13.906 25.156 -2.443 1 77.06 49 LEU B N 1
ATOM 1941 C CA . LEU B 1 49 ? 14.195 25.641 -3.789 1 77.06 49 LEU B CA 1
ATOM 1942 C C . LEU B 1 49 ? 13.531 26.984 -4.035 1 77.06 49 LEU B C 1
ATOM 1944 O O . LEU B 1 49 ? 14.195 27.953 -4.402 1 77.06 49 LEU B O 1
ATOM 1948 N N . PRO B 1 50 ? 12.273 27.062 -3.762 1 73.12 50 PRO B N 1
ATOM 1949 C CA . PRO B 1 50 ? 11.664 28.375 -4.012 1 73.12 50 PRO B CA 1
ATOM 1950 C C . PRO B 1 50 ? 12.125 29.438 -3.018 1 73.12 50 PRO B C 1
ATOM 1952 O O . PRO B 1 50 ? 11.977 30.641 -3.277 1 73.12 50 PRO B O 1
ATOM 1955 N N . ALA B 1 51 ? 12.625 29.047 -1.999 1 77.69 51 ALA B N 1
ATOM 1956 C CA . ALA B 1 51 ? 13.039 30 -0.974 1 77.69 51 ALA B CA 1
ATOM 1957 C C . ALA B 1 51 ? 14.367 30.656 -1.341 1 77.69 51 ALA B C 1
ATOM 1959 O O . ALA B 1 51 ? 14.734 31.703 -0.78 1 77.69 51 ALA B O 1
ATOM 1960 N N . CYS B 1 52 ? 15.047 30.094 -2.346 1 82.62 52 CYS B N 1
ATOM 1961 C CA . CYS B 1 52 ? 16.344 30.641 -2.73 1 82.62 52 CYS B CA 1
ATOM 1962 C C . CYS B 1 52 ? 16.188 31.719 -3.793 1 82.62 52 CYS B C 1
ATOM 1964 O O . CYS B 1 52 ? 15.844 31.422 -4.938 1 82.62 52 CYS B O 1
ATOM 1966 N N . PRO B 1 53 ? 16.453 32.969 -3.393 1 81.44 53 PRO B N 1
ATOM 1967 C CA . PRO B 1 53 ? 16.297 34.062 -4.363 1 81.44 53 PRO B CA 1
ATOM 1968 C C . PRO B 1 53 ? 17.328 34 -5.48 1 81.44 53 PRO B C 1
ATOM 1970 O O . PRO B 1 53 ? 17.094 34.562 -6.566 1 81.44 53 PRO B O 1
ATOM 1973 N N . ARG B 1 54 ? 18.484 33.406 -5.246 1 80.75 54 ARG B N 1
ATOM 1974 C CA . ARG B 1 54 ? 19.562 33.375 -6.219 1 80.75 54 ARG B CA 1
ATOM 1975 C C . ARG B 1 54 ? 19.469 32.125 -7.109 1 80.75 54 ARG B C 1
ATOM 1977 O O . ARG B 1 54 ? 20.281 31.938 -8.016 1 80.75 54 ARG B O 1
ATOM 1984 N N . GLY B 1 55 ? 18.5 31.297 -6.855 1 80.75 55 GLY B N 1
ATOM 1985 C CA . GLY B 1 55 ? 18.359 30.062 -7.621 1 80.75 55 GLY B CA 1
ATOM 1986 C C . GLY B 1 55 ? 19.516 29.109 -7.441 1 80.75 55 GLY B C 1
ATOM 1987 O O . GLY B 1 55 ? 19.891 28.375 -8.367 1 80.75 55 GLY B O 1
ATOM 1988 N N . ALA 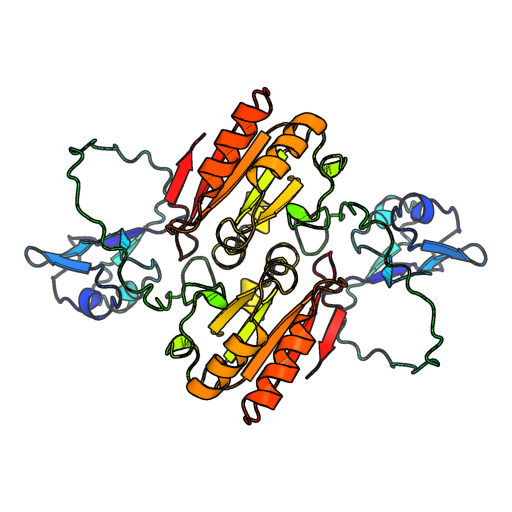B 1 56 ? 20.141 29.141 -6.355 1 79.94 56 ALA B N 1
ATOM 1989 C CA . ALA B 1 56 ? 21.359 28.344 -6.121 1 79.94 56 ALA B CA 1
ATOM 1990 C C . ALA B 1 56 ? 21 26.891 -5.82 1 79.94 56 ALA B C 1
ATOM 1992 O O . ALA B 1 56 ? 21.891 26.031 -5.789 1 79.94 56 ALA B O 1
ATOM 1993 N N . ILE B 1 57 ? 19.812 26.641 -5.543 1 79.56 57 ILE B N 1
ATOM 1994 C CA . ILE B 1 57 ? 19.422 25.297 -5.16 1 79.56 57 ILE B CA 1
ATOM 1995 C C . ILE B 1 57 ? 18.703 24.609 -6.332 1 79.56 57 ILE B C 1
ATOM 1997 O O . ILE B 1 57 ? 17.844 25.203 -6.98 1 79.56 57 ILE B O 1
ATOM 2001 N N . SER B 1 58 ? 19.266 23.562 -6.734 1 72.31 58 SER B N 1
ATOM 2002 C CA . SER B 1 58 ? 18.656 22.797 -7.816 1 72.31 58 SER B CA 1
ATOM 2003 C C . SER B 1 58 ? 18.516 21.328 -7.449 1 72.31 58 SER B C 1
ATOM 2005 O O . SER B 1 58 ? 19.203 20.844 -6.559 1 72.31 58 SER B O 1
ATOM 2007 N N . PHE B 1 59 ? 17.453 20.844 -8.109 1 60.41 59 PHE B N 1
ATOM 2008 C CA . PHE B 1 59 ? 17.328 19.406 -8 1 60.41 59 PHE B CA 1
ATOM 2009 C C . PHE B 1 59 ? 18.297 18.703 -8.953 1 60.41 59 PHE B C 1
ATOM 2011 O O . PHE B 1 59 ? 18.5 19.156 -10.078 1 60.41 59 PHE B O 1
ATOM 2018 N N . ILE B 1 60 ? 19.203 18.141 -8.398 1 49 60 ILE B N 1
ATOM 2019 C CA . ILE B 1 60 ? 19.953 17.266 -9.297 1 49 60 ILE B CA 1
ATOM 2020 C C . ILE B 1 60 ? 19.328 15.875 -9.312 1 49 60 ILE B C 1
ATOM 2022 O O . ILE B 1 60 ? 18.812 15.406 -8.297 1 49 60 ILE B O 1
ATOM 2026 N N . GLU B 1 61 ? 19.016 15.703 -10.484 1 39.78 61 GLU B N 1
ATOM 2027 C CA . GLU B 1 61 ? 18.609 14.305 -10.633 1 39.78 61 GLU B CA 1
ATOM 2028 C C . GLU B 1 61 ? 19.703 13.359 -10.141 1 39.78 61 GLU B C 1
ATOM 2030 O O . GLU B 1 61 ? 20.844 13.445 -10.594 1 39.78 61 GLU B O 1
ATOM 2035 N N . MET B 1 62 ? 19.828 13.414 -8.898 1 35.91 62 MET B N 1
ATOM 2036 C CA . MET B 1 62 ? 20.766 12.359 -8.531 1 35.91 62 MET B CA 1
ATOM 2037 C C . MET B 1 62 ? 20.281 11 -9.031 1 35.91 62 MET B C 1
ATOM 2039 O O . MET B 1 62 ? 19.156 10.586 -8.734 1 35.91 62 MET B O 1
ATOM 2043 N N . CYS B 1 63 ? 20.5 10.906 -10.203 1 33.84 63 CYS B N 1
ATOM 2044 C CA . CYS B 1 63 ? 20.391 9.5 -10.547 1 33.84 63 CYS B CA 1
ATOM 2045 C C . CYS B 1 63 ? 21.141 8.625 -9.555 1 33.84 63 CYS B C 1
ATOM 2047 O O . CYS B 1 63 ? 22.344 8.797 -9.367 1 33.84 63 CYS B O 1
ATOM 2049 N N . GLY B 1 64 ? 20.562 8.398 -8.508 1 31.22 64 GLY B N 1
ATOM 2050 C CA . GLY B 1 64 ? 21.297 7.555 -7.582 1 31.22 64 GLY B CA 1
ATOM 2051 C C . GLY B 1 64 ? 22.203 6.547 -8.273 1 31.22 64 GLY B C 1
ATOM 2052 O O . GLY B 1 64 ? 22.906 5.785 -7.617 1 31.22 64 GLY B O 1
ATOM 2053 N N . CYS B 1 65 ? 21.938 5.891 -9.406 1 29.78 65 CYS B N 1
ATOM 2054 C CA . CYS B 1 65 ? 22.875 4.777 -9.289 1 29.78 65 CYS B CA 1
ATOM 2055 C C . CYS B 1 65 ? 24.312 5.262 -9.398 1 29.78 65 CYS B C 1
ATOM 2057 O O . CYS B 1 65 ? 25.188 4.527 -9.859 1 29.78 65 CYS B O 1
ATOM 2059 N N . GLU B 1 66 ? 24.531 6.484 -9.43 1 29.05 66 GLU B N 1
ATOM 2060 C CA . GLU B 1 66 ? 26 6.484 -9.453 1 29.05 66 GLU B CA 1
ATOM 2061 C C . GLU B 1 66 ? 26.562 5.984 -8.133 1 29.05 66 GLU B C 1
ATOM 2063 O O . GLU B 1 66 ? 25.953 6.156 -7.078 1 29.05 66 GLU B O 1
ATOM 2068 N N . THR B 1 67 ? 27.578 5.043 -8.203 1 26.77 67 THR B N 1
ATOM 2069 C CA . THR B 1 67 ? 28.312 4.32 -7.172 1 26.77 67 THR B CA 1
ATOM 2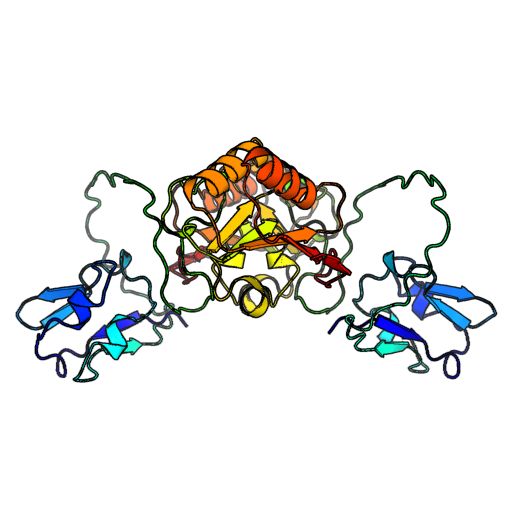070 C C . THR B 1 67 ? 28.844 5.277 -6.105 1 26.77 67 THR B C 1
ATOM 2072 O O . THR B 1 67 ? 29.688 6.121 -6.387 1 26.77 67 THR B O 1
ATOM 2075 N N . PRO B 1 68 ? 28.094 5.812 -5.367 1 28.73 68 PRO B N 1
ATOM 2076 C CA . PRO B 1 68 ? 28.875 6.613 -4.422 1 28.73 68 PRO B CA 1
ATOM 2077 C C . PRO B 1 68 ? 30.062 5.848 -3.846 1 28.73 68 PRO B C 1
ATOM 2079 O O . PRO B 1 68 ? 30 4.621 -3.713 1 28.73 68 PRO B O 1
ATOM 2082 N N . LYS B 1 69 ? 31.219 6.336 -4.082 1 26.7 69 LYS B N 1
ATOM 2083 C CA . LYS B 1 69 ? 32.375 5.871 -3.332 1 26.7 69 LYS B CA 1
ATOM 2084 C C . LYS B 1 69 ? 32.094 5.82 -1.835 1 26.7 69 LYS B C 1
ATOM 2086 O O . LYS B 1 69 ? 31.766 6.844 -1.227 1 26.7 69 LYS B O 1
ATOM 2091 N N . ILE B 1 70 ? 31.516 4.668 -1.357 1 25.33 70 ILE B N 1
ATOM 2092 C CA . ILE B 1 70 ? 31.344 4.273 0.038 1 25.33 70 ILE B CA 1
ATOM 2093 C C . ILE B 1 70 ? 32.625 4.551 0.808 1 25.33 70 ILE B C 1
ATOM 2095 O O . ILE B 1 70 ? 33.656 3.908 0.569 1 25.33 70 ILE B O 1
ATOM 2099 N N . VAL B 1 71 ? 33 5.824 0.944 1 24.03 71 VAL B N 1
ATOM 2100 C CA . VAL B 1 71 ? 34.062 5.906 1.947 1 24.03 71 VAL B CA 1
ATOM 2101 C C . VAL B 1 71 ? 33.531 5.418 3.295 1 24.03 71 VAL B C 1
ATOM 2103 O O . VAL B 1 71 ? 32.438 5.805 3.717 1 24.03 71 VAL B O 1
ATOM 2106 N N . THR B 1 72 ? 33.875 4.16 3.762 1 22.64 72 THR B N 1
ATOM 2107 C CA . THR B 1 72 ? 33.719 3.383 4.988 1 22.64 72 THR B CA 1
ATOM 2108 C C . THR B 1 72 ? 34.062 4.227 6.207 1 22.64 72 THR B C 1
ATOM 2110 O O . THR B 1 72 ? 35.25 4.363 6.559 1 22.64 72 THR B O 1
ATOM 2113 N N . PRO B 1 73 ? 33.469 5.492 6.434 1 24.64 73 PRO B N 1
ATOM 2114 C CA . PRO B 1 73 ? 34.031 5.969 7.711 1 24.64 73 PRO B CA 1
ATOM 2115 C C . PRO B 1 73 ? 33.656 5.066 8.883 1 24.64 73 PRO B C 1
ATOM 2117 O O . PRO B 1 73 ? 32.688 4.285 8.789 1 24.64 73 PRO B O 1
ATOM 2120 N N . GLY B 1 74 ? 34.406 5.012 9.969 1 24.44 74 GLY B N 1
ATOM 2121 C CA . GLY B 1 74 ? 34.406 4.332 11.25 1 24.44 74 GLY B CA 1
ATOM 2122 C C . GLY B 1 74 ? 33.094 4.441 12 1 24.44 74 GLY B C 1
ATOM 2123 O O . GLY B 1 74 ? 32.344 5.387 11.789 1 24.44 74 GLY B O 1
ATOM 2124 N N . VAL B 1 75 ? 32.469 3.314 12.5 1 25.59 75 VAL B N 1
ATOM 2125 C CA . VAL B 1 75 ? 31.281 2.834 13.188 1 25.59 75 VAL B CA 1
ATOM 2126 C C . VAL B 1 75 ? 31.062 3.621 14.477 1 25.59 75 VAL B C 1
ATOM 2128 O O . VAL B 1 75 ? 31.688 3.326 15.5 1 25.59 75 VAL B O 1
ATOM 2131 N N . SER B 1 76 ? 31.141 4.98 14.57 1 22.45 76 SER B N 1
ATOM 2132 C CA . SER B 1 76 ? 30.844 5.414 15.93 1 22.45 76 SER B CA 1
ATOM 2133 C C . SER B 1 76 ? 29.391 5.141 16.297 1 22.45 76 SER B C 1
ATOM 2135 O O . SER B 1 76 ? 28.5 5.156 15.422 1 22.45 76 SER B O 1
ATOM 2137 N N . ASN B 1 77 ? 28.984 4.484 17.5 1 23.41 77 ASN B N 1
ATOM 2138 C CA . ASN B 1 77 ? 27.875 4.039 18.344 1 23.41 77 ASN B CA 1
ATOM 2139 C C . ASN B 1 77 ? 26.828 5.137 18.516 1 23.41 77 ASN B C 1
ATOM 2141 O O . ASN B 1 77 ? 26.859 5.879 19.5 1 23.41 77 ASN B O 1
ATOM 2145 N N . ARG B 1 78 ? 26.734 6.121 17.719 1 25.53 78 ARG B N 1
ATOM 2146 C CA . ARG B 1 78 ? 25.844 7.16 18.234 1 25.53 78 ARG B CA 1
ATOM 2147 C C . ARG B 1 78 ? 24.406 6.668 18.312 1 25.53 78 ARG B C 1
ATOM 2149 O O . ARG B 1 78 ? 23.953 5.922 17.438 1 25.53 78 ARG B O 1
ATOM 2156 N N . SER B 1 79 ? 23.766 6.672 19.547 1 23.84 79 SER B N 1
ATOM 2157 C CA . SER B 1 79 ? 22.422 6.426 20.047 1 23.84 79 SER B CA 1
ATOM 2158 C C . SER B 1 79 ? 21.375 7.102 19.156 1 23.84 79 SER B C 1
ATOM 2160 O O . SER B 1 79 ? 21.359 8.328 19.031 1 23.84 79 SER B O 1
ATOM 2162 N N . ILE B 1 80 ? 21.188 6.641 18.078 1 26.02 80 ILE B N 1
ATOM 2163 C CA . ILE B 1 80 ? 20.188 7.25 17.219 1 26.02 80 ILE B CA 1
ATOM 2164 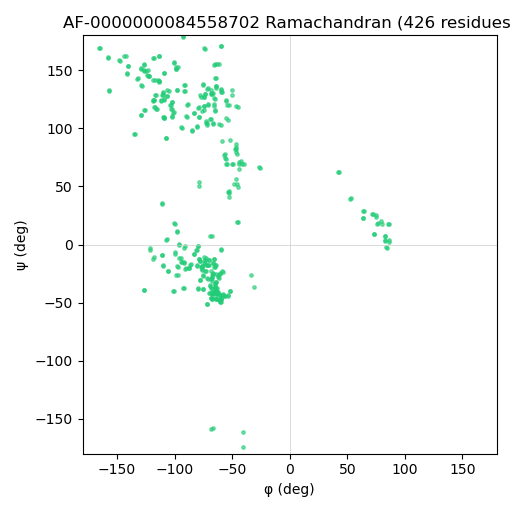C C . ILE B 1 80 ? 18.844 7.273 17.938 1 26.02 80 ILE B C 1
ATOM 2166 O O . ILE B 1 80 ? 18.281 6.223 18.25 1 26.02 80 ILE B O 1
ATOM 2170 N N . VAL B 1 81 ? 18.703 8.172 18.922 1 23.02 81 VAL B N 1
ATOM 2171 C CA . VAL B 1 81 ? 17.438 8.453 19.578 1 23.02 81 VAL B CA 1
ATOM 2172 C C . VAL B 1 81 ? 16.344 8.641 18.531 1 23.02 81 VAL B C 1
ATOM 2174 O O . VAL B 1 81 ? 16.453 9.508 17.656 1 23.02 81 VAL B O 1
ATOM 2177 N N . PHE B 1 82 ? 15.797 7.566 18.047 1 26.39 82 PHE B N 1
ATOM 2178 C CA . PHE B 1 82 ? 14.602 7.543 17.203 1 26.39 82 PHE B CA 1
ATOM 2179 C C . PHE B 1 82 ? 13.5 8.398 17.812 1 26.39 82 PHE B C 1
ATOM 2181 O O . PHE B 1 82 ? 12.859 7.996 18.797 1 26.39 82 PHE B O 1
ATOM 2188 N N . ASP B 1 83 ? 13.719 9.625 18.172 1 25.3 83 ASP B N 1
ATOM 2189 C CA . ASP B 1 83 ? 12.695 10.484 18.75 1 25.3 83 ASP B CA 1
ATOM 2190 C C . ASP B 1 83 ? 11.359 10.305 18.047 1 25.3 83 ASP B C 1
ATOM 2192 O O . ASP B 1 83 ? 11.289 9.695 16.984 1 25.3 83 ASP B O 1
ATOM 2196 N N . THR B 1 84 ? 10.359 11.359 18.219 1 26.86 84 THR B N 1
ATOM 2197 C CA . THR B 1 84 ? 8.961 11.641 17.891 1 26.86 84 THR B CA 1
ATOM 2198 C C . THR B 1 84 ? 8.742 11.586 16.375 1 26.86 84 THR B C 1
ATOM 2200 O O . THR B 1 84 ? 9.43 12.273 15.617 1 26.86 84 THR B O 1
ATOM 2203 N N . VAL B 1 85 ? 8.438 10.477 15.797 1 31.83 85 VAL B N 1
ATOM 2204 C CA . VAL B 1 85 ? 7.969 10.383 14.414 1 31.83 85 VAL B CA 1
ATOM 2205 C C . VAL B 1 85 ? 7.285 11.688 14.008 1 31.83 85 VAL B C 1
ATOM 2207 O O . VAL B 1 85 ? 6.184 11.984 14.477 1 31.83 85 VAL B O 1
ATOM 2210 N N . ALA B 1 86 ? 7.898 12.68 13.914 1 31.64 86 ALA B N 1
ATOM 2211 C CA . ALA B 1 86 ? 7.383 13.969 13.461 1 31.64 86 ALA B CA 1
ATOM 2212 C C . ALA B 1 86 ? 6.715 13.836 12.094 1 31.64 86 ALA B C 1
ATOM 2214 O O . ALA B 1 86 ? 7.156 13.055 11.25 1 31.64 86 ALA B O 1
ATOM 2215 N N . ASN B 1 87 ? 5.348 14.172 11.945 1 38.41 87 ASN B N 1
ATOM 2216 C CA . ASN B 1 87 ? 4.48 14.391 10.789 1 38.41 87 ASN B CA 1
ATOM 2217 C C . ASN B 1 87 ? 5.184 15.195 9.703 1 38.41 87 ASN B C 1
ATOM 2219 O O . ASN B 1 87 ? 5.41 16.406 9.859 1 38.41 87 ASN B O 1
ATOM 2223 N N . ASN B 1 88 ? 6.172 14.609 9.062 1 39.12 88 ASN B N 1
ATOM 2224 C CA . ASN B 1 88 ? 6.84 15.352 8 1 39.12 88 ASN B CA 1
ATOM 2225 C C . ASN B 1 88 ? 5.953 15.469 6.762 1 39.12 88 ASN B C 1
ATOM 2227 O O . ASN B 1 88 ? 5.367 14.484 6.316 1 39.12 88 ASN B O 1
ATOM 2231 N N . VAL B 1 89 ? 5.363 16.609 6.504 1 41.81 89 VAL B N 1
ATOM 2232 C CA . VAL B 1 89 ? 4.66 16.969 5.277 1 41.81 89 VAL B CA 1
ATOM 2233 C C . VAL B 1 89 ? 5.656 17.109 4.129 1 41.81 89 VAL B C 1
ATOM 2235 O O . VAL B 1 89 ? 6.691 17.766 4.27 1 41.81 89 VAL B O 1
ATOM 2238 N N . PHE B 1 90 ? 5.648 16.156 3.188 1 46.81 90 PHE B N 1
ATOM 2239 C CA . PHE B 1 90 ? 6.578 16.031 2.072 1 46.81 90 PHE B CA 1
ATOM 2240 C C . PHE B 1 90 ? 6.273 17.062 0.997 1 46.81 90 PHE B C 1
ATOM 2242 O O . PHE B 1 90 ? 5.125 17.484 0.845 1 46.81 90 PHE B O 1
ATOM 2249 N N . GLY B 1 91 ? 7.105 17.859 0.525 1 38.78 91 GLY B N 1
ATOM 2250 C CA . GLY B 1 91 ? 6.91 18.641 -0.689 1 38.78 91 GLY B CA 1
ATOM 2251 C C . GLY B 1 91 ? 6.676 17.781 -1.917 1 38.78 91 GLY B C 1
ATOM 2252 O O . GLY B 1 91 ? 6.645 16.562 -1.824 1 38.78 91 GLY B O 1
ATOM 2253 N N . PRO B 1 92 ? 6.289 18.344 -3.133 1 39.97 92 PRO B N 1
ATOM 2254 C CA . PRO B 1 92 ? 5.914 17.656 -4.375 1 39.97 92 PRO B CA 1
ATOM 2255 C C . PRO B 1 92 ? 6.969 16.656 -4.836 1 39.97 92 PRO B C 1
ATOM 2257 O O . PRO B 1 92 ? 8.062 17.047 -5.242 1 39.97 92 PRO B O 1
ATOM 2260 N N . GLY B 1 93 ? 7.547 15.844 -4.16 1 40.94 93 GLY B N 1
ATOM 2261 C CA . GLY B 1 93 ? 8.477 14.898 -4.75 1 40.94 93 GLY B CA 1
ATOM 2262 C C . GLY B 1 93 ? 7.793 13.875 -5.641 1 40.94 93 GLY B C 1
ATOM 2263 O O . GLY B 1 93 ? 6.742 14.156 -6.227 1 40.94 93 GLY B O 1
ATOM 2264 N N . SER B 1 94 ? 8.422 12.562 -5.977 1 53.47 94 SER B N 1
ATOM 2265 C CA . SER B 1 94 ? 8.125 11.461 -6.887 1 53.47 94 SER B CA 1
ATOM 2266 C C . SER B 1 94 ? 6.762 10.844 -6.578 1 53.47 94 SER B C 1
ATOM 2268 O O . SER B 1 94 ? 6.18 10.156 -7.418 1 53.47 94 SER B O 1
ATOM 2270 N N . GLY B 1 95 ? 6.184 11.445 -5.395 1 63.75 95 GLY B N 1
ATOM 2271 C CA . GLY B 1 95 ? 4.84 10.977 -5.082 1 63.75 95 GLY B CA 1
ATOM 2272 C C . GLY B 1 95 ? 3.941 12.07 -4.543 1 63.75 95 GLY B C 1
ATOM 2273 O O . GLY B 1 95 ? 4.367 13.219 -4.398 1 63.75 95 GLY B O 1
ATOM 2274 N N . GLU B 1 96 ? 2.744 11.875 -4.559 1 73.81 96 GLU B N 1
ATOM 2275 C CA . GLU B 1 96 ? 1.722 12.82 -4.133 1 73.81 96 GLU B CA 1
ATOM 2276 C C . GLU B 1 96 ? 1.584 12.836 -2.613 1 73.81 96 GLU B C 1
ATOM 2278 O O . GLU B 1 96 ? 0.869 13.68 -2.059 1 73.81 96 GLU B O 1
ATOM 2283 N N . LEU B 1 97 ? 2.445 11.93 -1.985 1 84.31 97 LEU B N 1
ATOM 2284 C CA . LEU B 1 97 ? 2.367 11.836 -0.531 1 84.31 97 LEU B CA 1
ATOM 2285 C C . LEU B 1 97 ? 3.041 13.039 0.123 1 84.31 97 LEU B C 1
ATOM 2287 O O . LEU B 1 97 ? 4.152 13.422 -0.258 1 84.31 97 LEU B O 1
ATOM 2291 N N . ARG B 1 98 ? 2.406 13.625 1.193 1 80.25 98 ARG B N 1
ATOM 2292 C CA . ARG B 1 98 ? 2.922 14.867 1.747 1 80.25 98 ARG B CA 1
ATOM 2293 C C . ARG B 1 98 ? 3.279 14.711 3.221 1 80.25 98 ARG B C 1
ATOM 2295 O O . ARG B 1 98 ? 3.799 15.633 3.844 1 80.25 98 ARG B O 1
ATOM 2302 N N . GLN B 1 99 ? 3.014 13.594 3.707 1 82.19 99 GLN B N 1
ATOM 2303 C CA . GLN B 1 99 ? 3.275 13.438 5.133 1 82.19 99 GLN B CA 1
ATOM 2304 C C . GLN B 1 99 ? 3.672 12 5.465 1 82.19 99 GLN B C 1
ATOM 2306 O O . GLN B 1 99 ? 3.449 11.086 4.664 1 82.19 99 GLN B O 1
ATOM 2311 N N . TRP B 1 100 ? 4.305 11.828 6.523 1 86.25 100 TRP B N 1
ATOM 2312 C CA . TRP B 1 100 ? 4.68 10.547 7.113 1 86.25 100 TRP B CA 1
ATOM 2313 C C . TRP B 1 100 ? 4.555 10.586 8.633 1 86.25 100 TRP B C 1
ATOM 2315 O O . TRP B 1 100 ? 4.773 11.633 9.25 1 86.25 100 TRP B O 1
ATOM 2325 N N . PRO B 1 101 ? 4.188 9.422 9.258 1 91.19 101 PRO B N 1
ATOM 2326 C CA . PRO B 1 101 ? 3.838 8.094 8.742 1 91.19 101 PRO B CA 1
ATOM 2327 C C . PRO B 1 101 ? 2.451 8.055 8.102 1 91.19 101 PRO B C 1
ATOM 2329 O O . PRO B 1 101 ? 1.721 9.047 8.141 1 91.19 101 PRO B O 1
ATOM 2332 N N . VAL B 1 102 ? 2.26 6.895 7.422 1 94.94 102 VAL B N 1
ATOM 2333 C CA . VAL B 1 102 ? 0.956 6.816 6.77 1 94.94 102 VAL B CA 1
ATOM 2334 C C . VAL B 1 102 ? 0.086 5.781 7.477 1 94.94 102 VAL B C 1
ATOM 2336 O O . VAL B 1 102 ? -1.132 5.746 7.281 1 94.94 102 VAL B O 1
ATOM 2339 N N . LYS B 1 103 ? 0.671 4.855 8.266 1 95.44 103 LYS B N 1
ATOM 2340 C CA . LYS B 1 103 ? -0.157 3.938 9.039 1 95.44 103 LYS B CA 1
ATOM 2341 C C . LYS B 1 103 ? -0.963 4.688 10.102 1 95.44 103 LYS B C 1
ATOM 2343 O O . LYS B 1 103 ? -0.397 5.41 10.922 1 95.44 103 LYS B O 1
ATOM 2348 N N . LEU B 1 104 ? -2.209 4.492 10.07 1 97.25 104 LEU B N 1
ATOM 2349 C CA . LEU B 1 104 ? -3.127 5.238 10.922 1 97.25 104 LEU B CA 1
ATOM 2350 C C . LEU B 1 104 ? -2.709 5.141 12.391 1 97.25 104 LEU B C 1
ATOM 2352 O O . LEU B 1 104 ? -2.648 6.148 13.094 1 97.25 104 LEU B O 1
ATOM 2356 N N . LYS B 1 105 ? -2.365 3.967 12.805 1 94.5 105 LYS B N 1
ATOM 2357 C CA . LYS B 1 105 ? -2.062 3.723 14.211 1 94.5 105 LYS B CA 1
ATOM 2358 C C . LYS B 1 105 ? -0.756 4.398 14.617 1 94.5 105 LYS B C 1
ATOM 2360 O O . LYS B 1 105 ? -0.477 4.555 15.805 1 94.5 105 LYS B O 1
ATOM 2365 N N . LEU B 1 106 ? -0.001 4.828 13.633 1 91 106 LEU B N 1
ATOM 2366 C CA . LEU B 1 106 ? 1.29 5.438 13.93 1 91 106 LEU B CA 1
ATOM 2367 C C . LEU B 1 106 ? 1.194 6.961 13.883 1 91 106 LEU B C 1
ATOM 2369 O O . LEU B 1 106 ? 2.15 7.656 14.234 1 91 106 LEU B O 1
ATOM 2373 N N . ILE B 1 107 ? 0.094 7.477 13.477 1 90.62 107 ILE B N 1
ATOM 2374 C CA . ILE B 1 107 ? -0.108 8.922 13.422 1 90.62 107 ILE B CA 1
ATOM 2375 C C . ILE B 1 107 ? -0.735 9.398 14.727 1 90.62 107 ILE B C 1
ATOM 2377 O O . ILE B 1 107 ? -1.721 8.828 15.195 1 90.62 107 ILE B O 1
ATOM 2381 N N . SER B 1 108 ? -0.147 10.43 15.227 1 87.75 108 SER B N 1
ATOM 2382 C CA . SER B 1 108 ? -0.757 11.016 16.422 1 87.75 108 SER B CA 1
ATOM 2383 C C . SER B 1 108 ? -2.146 11.562 16.109 1 87.75 108 SER B C 1
ATOM 2385 O O . SER B 1 108 ? -2.361 12.188 15.07 1 87.75 108 SER B O 1
ATOM 2387 N N . ALA B 1 109 ? -3.068 11.297 17 1 87.56 109 ALA B N 1
ATOM 2388 C CA . ALA B 1 109 ? -4.434 11.781 16.812 1 87.56 109 ALA B CA 1
ATOM 2389 C C . ALA B 1 109 ? -4.469 13.305 16.75 1 87.56 109 ALA B C 1
ATOM 2391 O O . ALA B 1 109 ? -5.379 13.891 16.156 1 87.56 109 ALA B O 1
ATOM 2392 N N . ALA B 1 110 ? -3.496 13.914 17.344 1 85.31 110 ALA B N 1
ATOM 2393 C CA . ALA B 1 110 ? -3.449 15.375 17.391 1 85.31 110 ALA B CA 1
ATOM 2394 C C . ALA B 1 110 ? -2.539 15.938 16.312 1 85.31 110 ALA B C 1
ATOM 2396 O O . ALA B 1 110 ? -2.225 17.125 16.312 1 85.31 110 ALA B O 1
ATOM 2397 N N . SER B 1 111 ? -2.172 15.117 15.43 1 86.75 111 SER B N 1
ATOM 2398 C CA . SER B 1 111 ? -1.255 15.555 14.383 1 86.75 111 SER B CA 1
ATOM 2399 C C . SER B 1 111 ? -1.847 16.703 13.57 1 86.75 111 SER B C 1
ATOM 2401 O O . SER B 1 111 ? -3.002 16.641 13.141 1 86.75 111 SER B O 1
ATOM 2403 N N . PRO B 1 112 ? -1.114 17.75 13.312 1 87.38 112 PRO B N 1
ATOM 2404 C CA . PRO B 1 112 ? -1.61 18.891 12.547 1 87.38 112 PRO B CA 1
ATOM 2405 C C . PRO B 1 112 ? -1.91 18.531 11.094 1 87.38 112 PRO B C 1
ATOM 2407 O O . PRO B 1 112 ? -2.607 19.281 10.398 1 87.38 112 PRO B O 1
ATOM 2410 N N . ILE B 1 113 ? -1.478 17.406 10.664 1 85.88 113 ILE B N 1
ATOM 2411 C CA . ILE B 1 113 ? -1.651 17.031 9.266 1 85.88 113 ILE B CA 1
ATOM 2412 C C . ILE B 1 113 ? -3.135 16.844 8.961 1 85.88 113 ILE B C 1
ATOM 2414 O O . ILE B 1 113 ? -3.562 16.969 7.812 1 85.88 113 ILE B O 1
ATOM 2418 N N . PHE B 1 114 ? -3.885 16.531 9.984 1 91.19 114 PHE B N 1
ATOM 2419 C CA . PHE B 1 114 ? -5.297 16.234 9.781 1 91.19 114 PHE B CA 1
ATOM 2420 C C . PHE B 1 114 ? -6.152 17.469 9.984 1 91.19 114 PHE B C 1
ATOM 2422 O O . PHE B 1 114 ? -7.336 17.484 9.633 1 91.19 114 PHE B O 1
ATOM 2429 N N . ARG B 1 115 ? -5.621 18.516 10.578 1 91.31 115 ARG B N 1
ATOM 2430 C CA . ARG B 1 115 ? -6.41 19.703 10.914 1 91.31 115 ARG B CA 1
ATOM 2431 C C . ARG B 1 115 ? -6.918 20.391 9.656 1 91.31 115 ARG B C 1
ATOM 2433 O O . ARG B 1 115 ? -6.125 20.859 8.828 1 91.31 115 ARG B O 1
ATOM 2440 N N . GLY B 1 116 ? -8.211 20.391 9.523 1 93.44 116 GLY B N 1
ATOM 2441 C CA . GLY B 1 116 ? -8.836 21.047 8.383 1 93.44 116 GLY B CA 1
ATOM 2442 C C . GLY B 1 116 ? -8.461 20.422 7.059 1 93.44 116 GLY B C 1
ATOM 2443 O O . GLY B 1 116 ? -8.508 21.062 6.012 1 93.44 116 GLY B O 1
ATOM 2444 N N . ALA B 1 117 ? -8.062 19.25 7.035 1 94.25 117 ALA B N 1
ATOM 2445 C CA . ALA B 1 117 ? -7.574 18.578 5.828 1 94.25 117 ALA B CA 1
ATOM 2446 C C . ALA B 1 117 ? -8.648 17.672 5.227 1 94.25 117 ALA B C 1
ATOM 2448 O O . ALA B 1 117 ? -9.617 17.312 5.902 1 94.25 117 ALA B O 1
ATOM 2449 N N . ASP B 1 118 ? -8.469 17.453 3.936 1 96.38 118 ASP B N 1
ATOM 2450 C CA . ASP B 1 118 ? -9.117 16.281 3.336 1 96.38 118 ASP B CA 1
ATOM 2451 C C . ASP B 1 118 ? -8.344 15.008 3.639 1 96.38 118 ASP B C 1
ATOM 2453 O O . ASP B 1 118 ? -7.191 14.859 3.223 1 96.38 118 ASP B O 1
ATOM 2457 N N . ILE B 1 119 ? -9.008 14.102 4.344 1 97.31 119 ILE B N 1
ATOM 2458 C CA . ILE B 1 119 ? -8.32 12.883 4.773 1 97.31 119 ILE B CA 1
ATOM 2459 C C . ILE B 1 119 ? -8.648 11.742 3.814 1 97.31 119 ILE B C 1
ATOM 2461 O O . ILE B 1 119 ? -9.797 11.578 3.406 1 97.31 119 ILE B O 1
ATOM 2465 N N . LEU B 1 120 ? -7.645 11.07 3.428 1 98.06 120 LEU B N 1
ATOM 2466 C CA . LEU B 1 120 ? -7.793 9.789 2.744 1 98.06 120 LEU B CA 1
ATOM 2467 C C . LEU B 1 120 ? -7.504 8.633 3.691 1 98.06 120 LEU B C 1
ATOM 2469 O O . LEU B 1 120 ? -6.395 8.523 4.227 1 98.06 120 LEU B O 1
ATOM 2473 N N . LEU B 1 121 ? -8.469 7.801 3.971 1 98.5 121 LEU B N 1
ATOM 2474 C CA . LEU B 1 121 ? -8.305 6.527 4.66 1 98.5 121 LEU B CA 1
ATOM 2475 C C . LEU B 1 121 ? -8.352 5.367 3.674 1 98.5 121 LEU B C 1
ATOM 2477 O O . LEU B 1 121 ? -9.406 5.051 3.127 1 98.5 121 LEU B O 1
ATOM 2481 N N . ALA B 1 122 ? -7.199 4.727 3.482 1 98.5 122 ALA B N 1
ATOM 2482 C CA . ALA B 1 122 ? -7.109 3.713 2.436 1 98.5 122 ALA B CA 1
ATOM 2483 C C . ALA B 1 122 ? -6.688 2.365 3.014 1 98.5 122 ALA B C 1
ATOM 2485 O O . ALA B 1 122 ? -5.895 2.309 3.957 1 98.5 122 ALA B O 1
ATOM 2486 N N . ALA B 1 123 ? -7.238 1.306 2.422 1 98.25 123 ALA B N 1
ATOM 2487 C CA . ALA B 1 123 ? -6.758 -0.034 2.752 1 98.25 123 ALA B CA 1
ATOM 2488 C C . ALA B 1 123 ? -5.305 -0.217 2.324 1 98.25 123 ALA B C 1
ATOM 2490 O O . ALA B 1 123 ? -4.902 0.24 1.25 1 98.25 123 ALA B O 1
ATOM 2491 N N . ASP B 1 124 ? -4.531 -0.937 3.102 1 97.69 124 ASP B N 1
ATOM 2492 C CA . ASP B 1 124 ? -3.125 -1.186 2.799 1 97.69 124 ASP B CA 1
ATOM 2493 C C . ASP B 1 124 ? -2.957 -1.719 1.379 1 97.69 124 ASP B C 1
ATOM 2495 O O . ASP B 1 124 ? -1.999 -1.364 0.687 1 97.69 124 ASP B O 1
ATOM 2499 N N . CYS B 1 125 ? -3.877 -2.582 1.022 1 96.75 125 CYS B N 1
ATOM 2500 C CA . CYS B 1 125 ? -3.711 -3.334 -0.217 1 96.75 125 CYS B CA 1
ATOM 2501 C C . CYS B 1 125 ? -4.191 -2.521 -1.414 1 96.75 125 CYS B C 1
ATOM 2503 O O . CYS B 1 125 ? -3.914 -2.875 -2.561 1 96.75 125 CYS B O 1
ATOM 2505 N N . SER B 1 126 ? -4.82 -1.388 -1.216 1 95.81 126 SER B N 1
ATOM 2506 C CA . SER B 1 126 ? -5.484 -0.645 -2.283 1 95.81 126 SER B CA 1
ATOM 2507 C C . SER B 1 126 ? -4.469 -0.08 -3.273 1 95.81 126 SER B C 1
ATOM 2509 O O . SER B 1 126 ? -4.695 -0.104 -4.484 1 95.81 126 SER B O 1
ATOM 2511 N N . ALA B 1 127 ? -3.328 0.383 -2.775 1 94.56 127 ALA B N 1
ATOM 2512 C CA . ALA B 1 127 ? -2.34 1.021 -3.643 1 94.56 127 ALA B CA 1
ATOM 2513 C C . ALA B 1 127 ? -1.651 -0.004 -4.539 1 94.56 127 ALA B C 1
ATOM 2515 O O . ALA B 1 127 ? -1.018 0.357 -5.531 1 94.56 127 ALA B O 1
ATOM 2516 N N . PHE B 1 128 ? -1.742 -1.217 -4.207 1 94.75 128 PHE B N 1
ATOM 2517 C CA . PHE B 1 128 ? -1.144 -2.264 -5.027 1 94.75 128 PHE B CA 1
ATOM 2518 C C . PHE B 1 128 ? -2.111 -2.723 -6.109 1 94.75 128 PHE B C 1
ATOM 2520 O O . PHE B 1 128 ? -1.696 -3.299 -7.117 1 94.75 128 PHE B O 1
ATOM 2527 N N . ALA B 1 129 ? -3.348 -2.432 -5.848 1 90.88 129 ALA B N 1
ATOM 2528 C CA . ALA B 1 129 ? -4.367 -2.797 -6.828 1 90.88 129 ALA B CA 1
ATOM 2529 C C . ALA B 1 129 ? -4.629 -1.652 -7.805 1 90.88 129 ALA B C 1
ATOM 2531 O O . ALA B 1 129 ? -4.777 -1.876 -9.008 1 90.88 129 ALA B O 1
ATOM 2532 N N . TYR B 1 130 ? -4.594 -0.47 -7.277 1 89.44 130 TYR B N 1
ATOM 2533 C CA . TYR B 1 130 ? -4.984 0.692 -8.07 1 89.44 130 TYR B CA 1
ATOM 2534 C C . TYR B 1 130 ? -3.77 1.55 -8.406 1 89.44 130 TYR B C 1
ATOM 2536 O O . TYR B 1 130 ? -3.314 2.348 -7.582 1 89.44 130 TYR B O 1
ATOM 2544 N N . SER B 1 131 ? -3.371 1.561 -9.664 1 86.62 131 SER B N 1
ATOM 2545 C CA . SER B 1 131 ? -2.104 2.164 -10.062 1 86.62 131 SER B CA 1
ATOM 2546 C C . SER B 1 131 ? -2.197 3.688 -10.078 1 86.62 131 SER B C 1
ATOM 2548 O O . SER B 1 131 ? -1.18 4.379 -10 1 86.62 131 SER B O 1
ATOM 2550 N N . LYS B 1 132 ? -3.332 4.238 -10.125 1 84 132 LYS B N 1
ATOM 2551 C CA . LYS B 1 132 ? -3.469 5.688 -10.227 1 84 132 LYS B CA 1
ATOM 2552 C C . LYS B 1 132 ? -3.781 6.309 -8.867 1 84 132 LYS B C 1
ATOM 2554 O O . LYS B 1 132 ? -4.258 7.445 -8.797 1 84 132 LYS B O 1
ATOM 2559 N N . ILE B 1 133 ? -3.547 5.645 -7.844 1 91.81 133 ILE B N 1
ATOM 2560 C CA . ILE B 1 133 ? -3.965 6.066 -6.512 1 91.81 133 ILE B CA 1
ATOM 2561 C C . ILE B 1 133 ? -3.246 7.359 -6.133 1 91.81 133 ILE B C 1
ATOM 2563 O O . ILE B 1 133 ? -3.82 8.219 -5.461 1 91.81 133 ILE B O 1
ATOM 2567 N N . HIS B 1 134 ? -2.043 7.547 -6.582 1 90.06 134 HIS B N 1
ATOM 2568 C CA . HIS B 1 134 ? -1.298 8.75 -6.242 1 90.06 134 HIS B CA 1
ATOM 2569 C C . HIS B 1 134 ? -1.919 9.984 -6.891 1 90.06 134 HIS B C 1
ATOM 2571 O O . HIS B 1 134 ? -2.244 10.961 -6.203 1 90.06 134 HIS B O 1
ATOM 2577 N N . GLU B 1 135 ? -2.223 9.875 -8.078 1 84.06 135 GLU B N 1
ATOM 2578 C CA . GLU B 1 135 ? -2.713 11.016 -8.844 1 84.06 135 GLU B CA 1
ATOM 2579 C C . GLU B 1 135 ? -4.18 11.305 -8.531 1 84.06 135 GLU B C 1
ATOM 2581 O O . GLU B 1 135 ? -4.59 12.461 -8.461 1 84.06 135 GLU B O 1
ATOM 2586 N N . GLU B 1 136 ? -4.863 10.289 -8.219 1 86.69 136 GLU B N 1
ATOM 2587 C CA . GLU B 1 136 ? -6.312 10.469 -8.172 1 86.69 136 GLU B CA 1
ATOM 2588 C C . GLU B 1 136 ? -6.816 10.516 -6.734 1 86.69 136 GLU B C 1
ATOM 2590 O O . GLU B 1 136 ? -7.906 11.031 -6.473 1 86.69 136 GLU B O 1
ATOM 2595 N N . MET B 1 137 ? -6.062 9.961 -5.805 1 92.75 137 MET B N 1
ATOM 2596 C CA . MET B 1 137 ? -6.641 9.828 -4.469 1 92.75 137 MET B CA 1
ATOM 2597 C C . MET B 1 137 ? -5.723 10.445 -3.42 1 92.75 137 MET B C 1
ATOM 2599 O O . MET B 1 137 ? -6.191 11.133 -2.51 1 92.75 137 MET B O 1
ATOM 2603 N N . ILE B 1 138 ? -4.465 10.25 -3.611 1 93.88 138 ILE B N 1
ATOM 2604 C CA . ILE B 1 138 ? -3.516 10.68 -2.588 1 93.88 138 ILE B CA 1
ATOM 2605 C C . ILE B 1 138 ? -3.277 12.188 -2.707 1 93.88 138 ILE B C 1
ATOM 2607 O O . ILE B 1 138 ? -3.207 12.891 -1.699 1 93.88 138 ILE B O 1
ATOM 2611 N N . LYS B 1 139 ? -3.23 12.664 -3.928 1 89 139 LYS B N 1
ATOM 2612 C CA . LYS B 1 139 ? -2.898 14.062 -4.203 1 89 139 LYS B CA 1
ATOM 2613 C C . LYS B 1 139 ? -3.822 15.008 -3.443 1 89 139 LYS B C 1
ATOM 2615 O O . LYS B 1 139 ? -5.047 14.891 -3.531 1 89 139 LYS B O 1
ATOM 2620 N N . GLY B 1 140 ? -3.18 15.914 -2.627 1 89 140 GLY B N 1
ATOM 2621 C CA . GLY B 1 140 ? -3.93 16.969 -1.963 1 89 140 GLY B CA 1
ATOM 2622 C C . GLY B 1 140 ? -4.59 16.516 -0.674 1 89 140 GLY B C 1
ATOM 2623 O O . GLY B 1 140 ? -5.355 17.266 -0.065 1 89 140 GLY B O 1
ATOM 2624 N N . ARG B 1 141 ? -4.312 15.289 -0.186 1 94.62 141 ARG B N 1
ATOM 2625 C CA . ARG B 1 141 ? -4.988 14.781 1.003 1 94.62 141 ARG B CA 1
ATOM 2626 C C . ARG B 1 141 ? -3.979 14.32 2.049 1 94.62 141 ARG B C 1
ATOM 2628 O O . ARG B 1 141 ? -2.846 13.961 1.715 1 94.62 141 ARG B O 1
ATOM 2635 N N . ALA B 1 142 ? -4.41 14.445 3.281 1 94.44 142 ALA B N 1
ATOM 2636 C CA . ALA B 1 142 ? -3.707 13.719 4.336 1 94.44 142 ALA B CA 1
ATOM 2637 C C . ALA B 1 142 ? -4.02 12.227 4.273 1 94.44 142 ALA B C 1
ATOM 2639 O O . ALA B 1 142 ? -5.188 11.836 4.246 1 94.44 142 ALA B O 1
ATOM 2640 N N . VAL B 1 143 ? -2.988 11.445 4.285 1 96.31 143 VAL B N 1
ATOM 2641 C CA . VAL B 1 143 ? -3.189 10.031 3.986 1 96.31 143 VAL B CA 1
ATOM 2642 C C . VAL B 1 143 ? -2.984 9.195 5.25 1 96.31 143 VAL B C 1
ATOM 2644 O O . VAL B 1 143 ? -2.004 9.391 5.973 1 96.31 143 VAL B O 1
ATOM 2647 N N . ALA B 1 144 ? -3.916 8.328 5.531 1 97.69 144 ALA B N 1
ATOM 2648 C CA . ALA B 1 144 ? -3.826 7.273 6.535 1 97.69 144 ALA B CA 1
ATOM 2649 C C . ALA B 1 144 ? -4.199 5.918 5.945 1 97.69 144 ALA B C 1
ATOM 2651 O O . ALA B 1 144 ? -5.145 5.812 5.16 1 97.69 144 ALA B O 1
ATOM 2652 N N . ILE B 1 145 ? -3.4 4.887 6.301 1 98.38 145 ILE B N 1
ATOM 2653 C CA . ILE B 1 145 ? -3.711 3.564 5.773 1 98.38 145 ILE B CA 1
ATOM 2654 C C . ILE B 1 145 ? -3.814 2.562 6.922 1 98.38 145 ILE B C 1
ATOM 2656 O O . ILE B 1 145 ? -3.277 2.793 8.008 1 98.38 145 ILE B O 1
ATOM 2660 N N . CYS B 1 146 ? -4.551 1.524 6.699 1 98.19 146 CYS B N 1
ATOM 2661 C CA . CYS B 1 146 ? -4.734 0.472 7.691 1 98.19 146 CYS B CA 1
ATOM 2662 C C . CYS B 1 146 ? -5.328 -0.778 7.059 1 98.19 146 CYS B C 1
ATOM 2664 O O . CYS B 1 146 ? -5.699 -0.767 5.883 1 98.19 146 CYS B O 1
ATOM 2666 N N . CYS B 1 147 ? -5.301 -1.792 7.828 1 96.81 147 CYS B N 1
ATOM 2667 C CA . CYS B 1 147 ? -5.949 -3.053 7.484 1 96.81 147 CYS B CA 1
ATOM 2668 C C . CYS B 1 147 ? -6.844 -3.533 8.617 1 96.81 147 CYS B C 1
ATOM 2670 O O . CYS B 1 147 ? -6.352 -3.941 9.672 1 96.81 147 CYS B O 1
ATOM 2672 N N . PRO B 1 148 ? -8.172 -3.512 8.391 1 94.12 148 PRO B N 1
ATOM 2673 C CA . PRO B 1 148 ? -9.078 -3.889 9.469 1 94.12 148 PRO B CA 1
ATOM 2674 C C . PRO B 1 148 ? -8.938 -5.355 9.875 1 94.12 148 PRO B C 1
ATOM 2676 O O . PRO B 1 148 ? -9.367 -5.742 10.969 1 94.12 148 PRO B O 1
ATOM 2679 N N . LYS B 1 149 ? -8.383 -6.125 9.016 1 90.62 149 LYS B N 1
ATOM 2680 C CA . LYS B 1 149 ? -8.203 -7.539 9.328 1 90.62 149 LYS B CA 1
ATOM 2681 C C . LYS B 1 149 ? -7.055 -7.746 10.312 1 90.62 149 LYS B C 1
ATOM 2683 O O . LYS B 1 149 ? -7.141 -8.594 11.211 1 90.62 149 LYS B O 1
ATOM 2688 N N . PHE B 1 150 ? -5.973 -6.98 10.164 1 93.06 150 PHE B N 1
ATOM 2689 C CA . PHE B 1 150 ? -4.77 -7.293 10.93 1 93.06 150 PHE B CA 1
ATOM 2690 C C . PHE B 1 150 ? -4.508 -6.227 11.984 1 93.06 150 PHE B C 1
ATOM 2692 O O . PHE B 1 150 ? -3.639 -6.395 12.844 1 93.06 150 PHE B O 1
ATOM 2699 N N . GLU B 1 151 ? -5.238 -5.133 11.938 1 93.75 151 GLU B N 1
ATOM 2700 C CA . GLU B 1 151 ? -5.082 -4.062 12.922 1 93.75 151 GLU B CA 1
ATOM 2701 C C . GLU B 1 151 ? -6.359 -3.863 13.734 1 93.75 151 GLU B C 1
ATOM 2703 O O . GLU B 1 151 ? -7.461 -3.951 13.188 1 93.75 151 GLU B O 1
ATOM 2708 N N . THR B 1 152 ? -6.16 -3.592 14.992 1 91.81 152 THR B N 1
ATOM 2709 C CA . THR B 1 152 ? -7.285 -3.381 15.898 1 91.81 152 THR B CA 1
ATOM 2710 C C . THR B 1 152 ? -7.32 -1.938 16.391 1 91.81 152 THR B C 1
ATOM 2712 O O . THR B 1 152 ? -6.359 -1.188 16.203 1 91.81 152 THR B O 1
ATOM 2715 N N . GLY B 1 153 ? -8.453 -1.516 16.906 1 94.94 153 GLY B N 1
ATOM 2716 C CA . GLY B 1 153 ? -8.57 -0.191 17.484 1 94.94 153 GLY B CA 1
ATOM 2717 C C . GLY B 1 153 ? -8.664 0.916 16.453 1 94.94 153 GLY B C 1
ATOM 2718 O O . GLY B 1 153 ? -8.367 2.076 16.75 1 94.94 153 GLY B O 1
ATOM 2719 N N . LEU B 1 154 ? -8.984 0.571 15.258 1 97.38 154 LEU B N 1
ATOM 2720 C CA . LEU B 1 154 ? -9.023 1.533 14.164 1 97.38 154 LEU B CA 1
ATOM 2721 C C . LEU B 1 154 ? -10.141 2.547 14.367 1 97.38 154 LEU B C 1
ATOM 2723 O O . LEU B 1 154 ? -9.953 3.742 14.133 1 97.38 154 LEU B O 1
ATOM 2727 N N . LYS B 1 155 ? -11.281 2.053 14.812 1 97.25 155 LYS B N 1
ATOM 2728 C CA . LYS B 1 155 ? -12.422 2.934 15.047 1 97.25 155 LYS B CA 1
ATOM 2729 C C . LYS B 1 155 ? -12.094 3.992 16.094 1 97.25 155 LYS B C 1
ATOM 2731 O O . LYS B 1 155 ? -12.32 5.184 15.875 1 97.25 155 LYS B O 1
ATOM 2736 N N . GLU B 1 156 ? -11.547 3.508 17.203 1 97.38 156 GLU B N 1
ATOM 2737 C CA . GLU B 1 156 ? -11.195 4.414 18.297 1 97.38 156 GLU B CA 1
ATOM 2738 C C . GLU B 1 156 ? -10.188 5.461 17.828 1 97.38 156 GLU B C 1
ATOM 2740 O O . GLU B 1 156 ? -10.336 6.648 18.125 1 97.38 156 GLU B O 1
ATOM 2745 N N . LYS B 1 157 ? -9.219 5.012 17.094 1 97.25 157 LYS B N 1
ATOM 2746 C CA . LYS B 1 157 ? -8.18 5.91 16.625 1 97.25 157 LYS B CA 1
ATOM 2747 C C . LYS B 1 157 ? -8.742 6.953 15.664 1 97.25 157 LYS B C 1
ATOM 2749 O O . LYS B 1 157 ? -8.43 8.141 15.766 1 97.25 157 LYS B O 1
ATOM 2754 N N . LEU B 1 158 ? -9.523 6.496 14.766 1 97.94 158 LEU B N 1
ATOM 2755 C CA . LEU B 1 158 ? -10.117 7.406 13.789 1 97.94 158 LEU B CA 1
ATOM 2756 C C . LEU B 1 158 ? -11.062 8.391 14.469 1 97.94 158 LEU B C 1
ATOM 2758 O O . LEU B 1 158 ? -11.125 9.562 14.086 1 97.94 158 LEU B O 1
ATOM 2762 N N . THR B 1 159 ? -11.773 7.938 15.484 1 98.06 159 THR B N 1
ATOM 2763 C CA . THR B 1 159 ? -12.656 8.805 16.25 1 98.06 159 THR B CA 1
ATOM 2764 C C . THR B 1 159 ? -11.859 9.938 16.906 1 98.06 159 THR B C 1
ATOM 2766 O O . THR B 1 159 ? -12.25 11.109 16.828 1 98.06 159 THR B O 1
ATOM 2769 N N . GLU B 1 160 ? -10.789 9.578 17.484 1 97.25 160 GLU B N 1
ATOM 2770 C CA . GLU B 1 160 ? -9.938 10.578 18.125 1 97.25 160 GLU B CA 1
ATOM 2771 C C . GLU B 1 160 ? -9.391 11.57 17.109 1 97.25 160 GLU B C 1
ATOM 2773 O O . GLU B 1 160 ? -9.312 12.773 17.375 1 97.25 160 GLU B O 1
ATOM 2778 N N . VAL B 1 161 ? -8.992 11.07 15.961 1 96.44 161 VAL B N 1
ATOM 2779 C CA . VAL B 1 161 ? -8.461 11.914 14.906 1 96.44 161 VAL B CA 1
ATOM 2780 C C . VAL B 1 161 ? -9.516 12.938 14.484 1 96.44 161 VAL B C 1
ATOM 2782 O O . VAL B 1 161 ? -9.219 14.133 14.383 1 96.44 161 VAL B O 1
ATOM 2785 N N . ILE B 1 162 ? -10.719 12.492 14.273 1 96.88 162 ILE B N 1
ATOM 2786 C CA . ILE B 1 162 ? -11.797 13.359 13.82 1 96.88 162 ILE B CA 1
ATOM 2787 C C . ILE B 1 162 ? -12.141 14.375 14.906 1 96.88 162 ILE B C 1
ATOM 2789 O O . ILE B 1 162 ? -12.297 15.562 14.633 1 96.88 162 ILE B O 1
ATOM 2793 N N . LYS B 1 163 ? -12.164 13.938 16.062 1 95.62 163 LYS B N 1
ATOM 2794 C CA . LYS B 1 163 ? -12.5 14.805 17.188 1 95.62 163 LYS B CA 1
ATOM 2795 C C . LYS B 1 163 ? -11.461 15.914 17.359 1 95.62 163 LYS B C 1
ATOM 2797 O O . LYS B 1 163 ? -11.812 17.062 17.625 1 95.62 163 LYS B O 1
ATOM 2802 N N . ASN B 1 164 ? -10.273 15.609 17.156 1 93.19 164 ASN B N 1
ATOM 2803 C CA . ASN B 1 164 ? -9.188 16.516 17.5 1 93.19 164 ASN B CA 1
ATOM 2804 C C . ASN B 1 164 ? -8.82 17.422 16.328 1 93.19 164 ASN B C 1
ATOM 2806 O O . ASN B 1 164 ? -8.234 18.484 16.516 1 93.19 164 ASN B O 1
ATOM 2810 N N . SER B 1 165 ? -9.148 17.047 15.102 1 93.06 165 SER B N 1
ATOM 2811 C CA . SER B 1 165 ? -8.57 17.75 13.961 1 93.06 165 SER B CA 1
ATOM 2812 C C . SER B 1 165 ? -9.648 18.422 13.125 1 93.06 165 SER B C 1
ATOM 2814 O O . SER B 1 165 ? -9.344 19.25 12.258 1 93.06 165 SER B O 1
ATOM 2816 N N . ASP B 1 166 ? -10.883 18.141 13.359 1 92.5 166 ASP B N 1
ATOM 2817 C CA . ASP B 1 166 ? -11.977 18.719 12.578 1 92.5 166 ASP B CA 1
ATOM 2818 C C . ASP B 1 166 ? -11.633 18.734 11.086 1 92.5 166 ASP B C 1
ATOM 2820 O O . ASP B 1 166 ? -11.602 19.797 10.461 1 92.5 166 ASP B O 1
ATOM 2824 N N . PRO B 1 167 ? -11.453 17.547 10.547 1 96.06 167 PRO B N 1
ATOM 2825 C CA . PRO B 1 167 ? -11.102 17.5 9.125 1 96.06 167 PRO B CA 1
ATOM 2826 C C . PRO B 1 167 ? -12.227 18.016 8.219 1 96.06 167 PRO B C 1
ATOM 2828 O O . PRO B 1 167 ? -13.391 18.016 8.625 1 96.06 167 PRO B O 1
ATOM 2831 N N . LYS B 1 168 ? -11.766 18.484 7.031 1 96.31 168 LYS B N 1
ATOM 2832 C CA . LYS B 1 168 ? -12.719 19 6.059 1 96.31 168 LYS B CA 1
ATOM 2833 C C . LYS B 1 168 ? -13.578 17.875 5.473 1 96.31 168 LYS B C 1
ATOM 2835 O O . LYS B 1 168 ? -14.781 18.062 5.266 1 96.31 168 LYS B O 1
ATOM 2840 N N . SER B 1 169 ? -12.977 16.797 5.191 1 97.25 169 SER B N 1
ATOM 2841 C CA . SER B 1 169 ? -13.68 15.656 4.613 1 97.25 169 SER B CA 1
ATOM 2842 C C . SER B 1 169 ? -12.914 14.359 4.863 1 97.25 169 SER B C 1
ATOM 2844 O O . SER B 1 169 ? -11.75 14.383 5.258 1 97.25 169 SER B O 1
ATOM 2846 N N . LEU B 1 170 ? -13.656 13.25 4.73 1 97.69 170 LEU B N 1
ATOM 2847 C CA . LEU B 1 170 ? -13.086 11.914 4.844 1 97.69 170 LEU B CA 1
ATOM 2848 C C . LEU B 1 170 ? -13.43 11.07 3.619 1 97.69 170 LEU B C 1
ATOM 2850 O O . LEU B 1 170 ? -14.602 10.867 3.309 1 97.69 170 LEU B O 1
ATOM 2854 N N . THR B 1 171 ? -12.383 10.688 2.863 1 97.5 171 THR B N 1
ATOM 2855 C CA . THR B 1 171 ? -12.523 9.75 1.757 1 97.5 171 THR B CA 1
ATOM 2856 C C . THR B 1 171 ? -11.945 8.391 2.129 1 97.5 171 THR B C 1
ATOM 2858 O O . THR B 1 171 ? -10.805 8.297 2.582 1 97.5 171 THR B O 1
ATOM 2861 N N . VAL B 1 172 ? -12.789 7.352 1.92 1 97.94 172 VAL B N 1
ATOM 2862 C CA . VAL B 1 172 ? -12.367 5.992 2.246 1 97.94 172 VAL B CA 1
ATOM 2863 C C . VAL B 1 172 ? -12.172 5.188 0.961 1 97.94 172 VAL B C 1
ATOM 2865 O O . VAL B 1 172 ? -13.023 5.223 0.069 1 97.94 172 VAL B O 1
ATOM 2868 N N . VAL B 1 173 ? -11.023 4.555 0.852 1 96.75 173 VAL B N 1
ATOM 2869 C CA . VAL B 1 173 ? -10.773 3.598 -0.222 1 96.75 173 VAL B CA 1
ATOM 2870 C C . VAL B 1 173 ? -10.727 2.182 0.347 1 96.75 173 VAL B C 1
ATOM 2872 O O . VAL B 1 173 ? -9.797 1.826 1.067 1 96.75 173 VAL B O 1
ATOM 2875 N N . LYS B 1 174 ? -11.758 1.422 0.029 1 95.69 174 LYS B N 1
ATOM 2876 C CA . LYS B 1 174 ? -11.859 0.05 0.519 1 95.69 174 LYS B CA 1
ATOM 2877 C C . LYS B 1 174 ? -11.867 -0.947 -0.637 1 95.69 174 LYS B C 1
ATOM 2879 O O . LYS B 1 174 ? -12.086 -0.567 -1.789 1 95.69 174 LYS B O 1
ATOM 2884 N N . MET B 1 175 ? -11.555 -2.215 -0.308 1 89.31 175 MET B N 1
ATOM 2885 C CA . MET B 1 175 ? -11.586 -3.303 -1.282 1 89.31 175 MET B CA 1
ATOM 2886 C C . MET B 1 175 ? -12.883 -4.094 -1.172 1 89.31 175 MET B C 1
ATOM 2888 O O . MET B 1 175 ? -13.5 -4.137 -0.107 1 89.31 175 MET B O 1
ATOM 2892 N N . THR B 1 176 ? -13.289 -4.684 -2.365 1 83.56 176 THR B N 1
ATOM 2893 C CA . THR B 1 176 ? -14.484 -5.52 -2.389 1 83.56 176 THR B CA 1
ATOM 2894 C C . THR B 1 176 ? -14.188 -6.906 -1.835 1 83.56 176 THR B C 1
ATOM 2896 O O . THR B 1 176 ? -14.328 -7.906 -2.541 1 83.56 176 THR B O 1
ATOM 2899 N N . VAL B 1 177 ? -13.594 -7.102 -0.707 1 82 177 VAL B N 1
ATOM 2900 C CA . VAL B 1 177 ? -13.281 -8.359 -0.036 1 82 177 VAL B CA 1
ATOM 2901 C C . VAL B 1 177 ? -13.914 -8.367 1.355 1 82 177 VAL B C 1
ATOM 2903 O O . VAL B 1 177 ? -14.156 -7.312 1.943 1 82 177 VAL B O 1
ATOM 2906 N N . PRO B 1 178 ? -14.258 -9.5 1.825 1 81 178 PRO B N 1
ATOM 2907 C CA . PRO B 1 178 ? -14.992 -9.586 3.094 1 81 178 PRO B CA 1
ATOM 2908 C C . PRO B 1 178 ? -14.164 -9.086 4.281 1 81 178 PRO B C 1
ATOM 2910 O O . PRO B 1 178 ? -14.727 -8.719 5.316 1 81 178 PRO B O 1
ATOM 2913 N N . CYS B 1 179 ? -12.938 -8.992 4.148 1 85.38 179 CYS B N 1
ATOM 2914 C CA . CYS B 1 179 ? -12.109 -8.617 5.285 1 85.38 179 CYS B CA 1
ATOM 2915 C C . CYS B 1 179 ? -12.023 -7.098 5.422 1 85.38 179 CYS B C 1
ATOM 2917 O O . CYS B 1 179 ? -11.594 -6.586 6.457 1 85.38 179 CYS B O 1
ATOM 2919 N N . CYS B 1 180 ? -12.383 -6.453 4.371 1 92.5 180 CYS B N 1
ATOM 2920 C CA . CYS B 1 180 ? -12.18 -5.008 4.383 1 92.5 180 CYS B CA 1
ATOM 2921 C C . CYS B 1 180 ? -13.438 -4.281 4.832 1 92.5 180 CYS B C 1
ATOM 2923 O O . CYS B 1 180 ? -14.297 -3.955 4.016 1 92.5 180 CYS B O 1
ATOM 2925 N N . SER B 1 181 ? -13.477 -3.85 6.105 1 92.81 181 SER B N 1
ATOM 2926 C CA . SER B 1 181 ? -14.648 -3.203 6.695 1 92.81 181 SER B CA 1
ATOM 2927 C C . SER B 1 181 ? -14.383 -1.729 6.98 1 92.81 181 SER B C 1
ATOM 2929 O O . SER B 1 181 ? -14.867 -1.185 7.973 1 92.81 181 SER B O 1
ATOM 2931 N N . LEU B 1 182 ? -13.617 -1.088 6.129 1 96.75 182 LEU B N 1
ATOM 2932 C CA . LEU B 1 182 ? -13.203 0.289 6.379 1 96.75 182 LEU B CA 1
ATOM 2933 C C . LEU B 1 182 ? -14.398 1.234 6.316 1 96.75 182 LEU B C 1
ATOM 2935 O O . LEU B 1 182 ? -14.422 2.26 7 1 96.75 182 LEU B O 1
ATOM 2939 N N . ASN B 1 183 ? -15.398 0.849 5.539 1 94.44 183 ASN B N 1
ATOM 2940 C CA . ASN B 1 183 ? -16.594 1.674 5.504 1 94.44 183 ASN B CA 1
ATOM 2941 C C . ASN B 1 183 ? -17.281 1.721 6.867 1 94.44 183 ASN B C 1
ATOM 2943 O O . ASN B 1 183 ? -17.703 2.787 7.32 1 94.44 183 ASN B O 1
ATOM 2947 N N . LYS B 1 184 ? -17.328 0.602 7.516 1 94.56 184 LYS B N 1
ATOM 2948 C CA . LYS B 1 184 ? -17.922 0.549 8.844 1 94.56 184 LYS B CA 1
ATOM 2949 C C . LYS B 1 184 ? -17.094 1.328 9.859 1 94.56 184 LYS B C 1
ATOM 2951 O O . LYS B 1 184 ? -17.641 2.078 10.672 1 94.56 184 LYS B O 1
ATOM 2956 N N . VAL B 1 185 ? -15.797 1.171 9.781 1 97.31 185 VAL B N 1
ATOM 2957 C CA . VAL B 1 185 ? -14.883 1.892 10.664 1 97.31 185 VAL B CA 1
ATOM 2958 C C . VAL B 1 185 ? -15.109 3.396 10.523 1 97.31 185 VAL B C 1
ATOM 2960 O O . VAL B 1 185 ? -15.211 4.109 11.523 1 97.31 185 VAL B O 1
ATOM 2963 N N . ALA B 1 186 ? -15.242 3.889 9.312 1 97.56 186 ALA B N 1
ATOM 2964 C CA . ALA B 1 186 ? -15.414 5.309 9.031 1 97.56 186 ALA B CA 1
ATOM 2965 C C . ALA B 1 186 ? -16.766 5.809 9.547 1 97.56 186 ALA B C 1
ATOM 2967 O O . ALA B 1 186 ? -16.828 6.832 10.234 1 97.56 186 ALA B O 1
ATOM 2968 N N . HIS B 1 187 ? -17.797 5.082 9.266 1 96.19 187 HIS B N 1
ATOM 2969 C CA . HIS B 1 187 ? -19.141 5.461 9.719 1 96.19 187 HIS B CA 1
ATOM 2970 C C . HIS B 1 187 ? -19.203 5.539 11.234 1 96.19 187 HIS B C 1
ATOM 2972 O O . HIS B 1 187 ? -19.688 6.527 11.789 1 96.19 187 HIS B O 1
ATOM 2978 N N . ASP B 1 188 ? -18.719 4.52 11.867 1 96.88 188 ASP B N 1
ATOM 2979 C CA . ASP B 1 188 ? -18.766 4.449 13.328 1 96.88 188 ASP B CA 1
ATOM 2980 C C . ASP B 1 188 ? -17.922 5.566 13.953 1 96.88 188 ASP B C 1
ATOM 2982 O O . ASP B 1 188 ? -18.328 6.16 14.953 1 96.88 188 ASP B O 1
ATOM 2986 N N . ALA B 1 189 ? -16.766 5.789 13.367 1 98.06 189 ALA B N 1
ATOM 2987 C CA . ALA B 1 189 ? -15.883 6.824 13.898 1 98.06 189 ALA B CA 1
ATOM 2988 C C . ALA B 1 189 ? -16.531 8.203 13.805 1 98.06 189 ALA B C 1
ATOM 2990 O O . ALA B 1 189 ? -16.453 9 14.734 1 98.06 189 ALA B O 1
ATOM 2991 N N . ILE B 1 190 ? -17.172 8.484 12.68 1 97.25 190 ILE B N 1
ATOM 2992 C CA . ILE B 1 190 ? -17.844 9.766 12.5 1 97.25 190 ILE B CA 1
ATOM 2993 C C . ILE B 1 190 ? -18.984 9.891 13.5 1 97.25 190 ILE B C 1
ATOM 2995 O O . ILE B 1 190 ? -19.125 10.914 14.164 1 97.25 190 ILE B O 1
ATOM 2999 N N . ALA B 1 191 ? -19.766 8.891 13.625 1 96.75 191 ALA B N 1
ATOM 3000 C CA . ALA B 1 191 ? -20.875 8.883 14.57 1 96.75 191 ALA B CA 1
ATOM 3001 C C . ALA B 1 191 ? -20.375 9.109 15.992 1 96.75 191 ALA B C 1
ATOM 3003 O O . ALA B 1 191 ? -20.938 9.922 16.734 1 96.75 191 ALA B O 1
ATOM 3004 N N . ASP B 1 192 ? -19.312 8.461 16.344 1 97.12 192 ASP B N 1
ATOM 3005 C CA . ASP B 1 192 ? -18.797 8.523 17.703 1 97.12 192 ASP B CA 1
ATOM 3006 C C . ASP B 1 192 ? -18.094 9.852 17.969 1 97.12 192 ASP B C 1
ATOM 3008 O O . ASP B 1 192 ? -17.938 10.266 19.109 1 97.12 192 ASP B O 1
ATOM 3012 N N . SER B 1 193 ? -17.594 10.453 16.953 1 96.62 193 SER B N 1
ATOM 3013 C CA . SER B 1 193 ? -16.875 11.711 17.094 1 96.62 193 SER B CA 1
ATOM 3014 C C . SER B 1 193 ? -17.828 12.852 17.438 1 96.62 193 SER B C 1
ATOM 3016 O O . SER B 1 193 ? -17.422 13.867 18 1 96.62 193 SER B O 1
ATOM 3018 N N . GLY B 1 194 ? -19.078 12.711 16.953 1 95.12 194 GLY B N 1
ATOM 3019 C CA . GLY B 1 194 ? -20.047 13.781 17.125 1 95.12 194 GLY B CA 1
ATOM 3020 C C . GLY B 1 194 ? -19.922 14.875 16.094 1 95.12 194 GLY B C 1
ATOM 3021 O O . GLY B 1 194 ? -20.594 15.906 16.172 1 95.12 194 GLY B O 1
ATOM 3022 N N . LYS B 1 195 ? -19.047 14.656 15.18 1 93.94 195 LYS B N 1
ATOM 3023 C CA . LYS B 1 195 ? -18.859 15.633 14.109 1 93.94 195 LYS B CA 1
ATOM 3024 C C . LYS B 1 195 ? -19.609 15.211 12.852 1 93.94 195 LYS B C 1
ATOM 3026 O O . LYS B 1 195 ? -19.938 14.039 12.688 1 93.94 195 LYS B O 1
ATOM 3031 N N . ASN B 1 196 ? -19.969 16.234 12.078 1 92.06 196 ASN B N 1
ATOM 3032 C CA . ASN B 1 196 ? -20.594 16 10.781 1 92.06 196 ASN B CA 1
ATOM 3033 C C . ASN B 1 196 ? -19.625 16.312 9.633 1 92.06 196 ASN B C 1
ATOM 3035 O O . ASN B 1 196 ? -19.562 17.438 9.164 1 92.06 196 ASN B O 1
ATOM 3039 N N . ILE B 1 197 ? -18.969 15.383 9.242 1 94.25 197 ILE B N 1
ATOM 3040 C CA . ILE B 1 197 ? -18.016 15.594 8.156 1 94.25 197 ILE B CA 1
ATOM 3041 C C . ILE B 1 197 ? -18.453 14.812 6.918 1 94.25 197 ILE B C 1
ATOM 3043 O O . ILE B 1 197 ? -18.969 13.703 7.031 1 94.25 197 ILE B O 1
ATOM 3047 N N . PRO B 1 198 ? -18.25 15.445 5.719 1 96.62 198 PRO B N 1
ATOM 3048 C CA . PRO B 1 198 ? -18.562 14.727 4.48 1 96.62 198 PRO B CA 1
ATOM 3049 C C . PRO B 1 198 ? -17.766 13.438 4.328 1 96.62 198 PRO B C 1
ATOM 3051 O O . PRO B 1 198 ? -16.547 13.43 4.559 1 96.62 198 PRO B O 1
ATOM 3054 N N . LEU B 1 199 ? -18.516 12.352 4.004 1 96.62 199 LEU B N 1
ATOM 3055 C CA . LEU B 1 199 ? -17.906 11.039 3.836 1 96.62 199 LEU B CA 1
ATOM 3056 C C . LEU B 1 199 ? -18.094 10.516 2.416 1 96.62 199 LEU B C 1
ATOM 3058 O O . LEU B 1 199 ? -19.219 10.516 1.902 1 96.62 199 LEU B O 1
ATOM 3062 N N . LYS B 1 200 ? -16.984 10.195 1.802 1 94.19 200 LYS B N 1
ATOM 3063 C CA . LYS B 1 200 ? -16.969 9.547 0.495 1 94.19 200 LYS B CA 1
ATOM 3064 C C . LYS B 1 200 ? -16.344 8.164 0.575 1 94.19 200 LYS B C 1
ATOM 3066 O O . LYS B 1 200 ? -15.266 7.996 1.159 1 94.19 200 LYS B O 1
ATOM 3071 N N . ILE B 1 201 ? -17.094 7.176 0.019 1 93.44 201 ILE B N 1
ATOM 3072 C CA . ILE B 1 201 ? -16.578 5.812 0.048 1 93.44 201 ILE B CA 1
ATOM 3073 C C . ILE B 1 201 ? -16.328 5.324 -1.378 1 93.44 201 ILE B C 1
ATOM 3075 O O . ILE B 1 201 ? -17.25 5.266 -2.191 1 93.44 201 ILE B O 1
ATOM 3079 N N . ILE B 1 202 ? -15.07 5.062 -1.658 1 91.38 202 ILE B N 1
ATOM 3080 C CA . ILE B 1 202 ? -14.648 4.492 -2.934 1 91.38 202 ILE B CA 1
ATOM 3081 C C . ILE B 1 202 ? -14.359 3.002 -2.762 1 91.38 202 ILE B C 1
ATOM 3083 O O . ILE B 1 202 ? -13.539 2.613 -1.932 1 91.38 202 ILE B O 1
ATOM 3087 N N . THR B 1 203 ? -15.031 2.201 -3.527 1 87.62 203 THR B N 1
ATOM 3088 C CA . THR B 1 203 ? -14.852 0.754 -3.445 1 87.62 203 THR B CA 1
ATOM 3089 C C . THR B 1 203 ? -14.125 0.227 -4.68 1 87.62 203 THR B C 1
ATOM 3091 O O . THR B 1 203 ? -14.547 0.479 -5.809 1 87.62 203 THR B O 1
ATOM 3094 N N . LEU B 1 204 ? -12.992 -0.491 -4.398 1 86.62 204 LEU B N 1
ATOM 3095 C CA . LEU B 1 204 ? -12.195 -1.097 -5.461 1 86.62 204 LEU B CA 1
ATOM 3096 C C . LEU B 1 204 ? -12.344 -2.615 -5.449 1 86.62 204 LEU B C 1
ATOM 3098 O O . LEU B 1 204 ? -12.484 -3.221 -4.387 1 86.62 204 LEU B O 1
ATOM 3102 N N . ASP B 1 205 ? -12.266 -3.152 -6.645 1 80.5 205 ASP B N 1
ATOM 3103 C CA . ASP B 1 205 ? -12.188 -4.609 -6.688 1 80.5 205 ASP B CA 1
ATOM 3104 C C . ASP B 1 205 ? -10.734 -5.082 -6.715 1 80.5 205 ASP B C 1
ATOM 3106 O O . ASP B 1 205 ? -9.812 -4.27 -6.648 1 80.5 205 ASP B O 1
ATOM 3110 N N . GLN B 1 206 ? -10.531 -6.324 -6.734 1 82.75 206 GLN B N 1
ATOM 3111 C CA . GLN B 1 206 ? -9.219 -6.941 -6.594 1 82.75 206 GLN B CA 1
ATOM 3112 C C . GLN B 1 206 ? -8.336 -6.621 -7.797 1 82.75 206 GLN B C 1
ATOM 3114 O O . GLN B 1 206 ? -7.109 -6.754 -7.723 1 82.75 206 GLN B O 1
ATOM 3119 N N . ARG B 1 207 ? -8.945 -6.164 -8.844 1 75.12 207 ARG B N 1
ATOM 3120 C CA . ARG B 1 207 ? -8.195 -5.824 -10.055 1 75.12 207 ARG B CA 1
ATOM 3121 C C . ARG B 1 207 ? -7.883 -4.332 -10.102 1 75.12 207 ARG B C 1
ATOM 3123 O O . ARG B 1 207 ? -7.273 -3.85 -11.055 1 75.12 207 ARG B O 1
ATOM 3130 N N . GLY B 1 208 ? -8.344 -3.66 -9.055 1 78.69 208 GLY B N 1
ATOM 3131 C CA . GLY B 1 208 ? -8.086 -2.23 -9.008 1 78.69 208 GLY B CA 1
ATOM 3132 C C . GLY B 1 208 ? -9.125 -1.413 -9.758 1 78.69 208 GLY B C 1
ATOM 3133 O O . GLY B 1 208 ? -8.875 -0.256 -10.102 1 78.69 208 GLY B O 1
ATOM 3134 N N . CYS B 1 209 ? -10.18 -2.01 -9.992 1 73.06 209 CYS B N 1
ATOM 3135 C CA . CYS B 1 209 ? -11.273 -1.313 -10.664 1 73.06 209 CYS B CA 1
ATOM 3136 C C . CYS B 1 209 ? -12.219 -0.671 -9.656 1 73.06 209 CYS B C 1
ATOM 3138 O O . CYS B 1 209 ? -12.516 -1.263 -8.625 1 73.06 209 CYS B O 1
ATOM 3140 N N . LEU B 1 210 ? -12.594 0.604 -10.031 1 69.44 210 LEU B N 1
ATOM 3141 C CA . LEU B 1 210 ? -13.578 1.288 -9.195 1 69.44 210 LEU B CA 1
ATOM 3142 C C . LEU B 1 210 ? -14.961 0.666 -9.352 1 69.44 210 LEU B C 1
ATOM 3144 O O . LEU B 1 210 ? -15.5 0.626 -10.461 1 69.44 210 LEU B O 1
ATOM 3148 N N . VAL B 1 211 ? -15.539 0.167 -8.273 1 69 211 VAL B N 1
ATOM 3149 C CA . VAL B 1 211 ? -16.812 -0.56 -8.32 1 69 211 VAL B CA 1
ATOM 3150 C C . VAL B 1 211 ? -17.953 0.361 -7.891 1 69 211 VAL B C 1
ATOM 3152 O O . VAL B 1 211 ? -19.047 0.306 -8.453 1 69 211 VAL B O 1
ATOM 3155 N N . ARG B 1 212 ? -17.641 1.144 -6.891 1 64.5 212 ARG B N 1
ATOM 3156 C CA . ARG B 1 212 ? -18.703 1.951 -6.301 1 64.5 212 ARG B CA 1
ATOM 3157 C C . ARG B 1 212 ? -18.125 3.174 -5.59 1 64.5 212 ARG B C 1
ATOM 3159 O O . ARG B 1 212 ? -17.047 3.105 -4.996 1 64.5 212 ARG B O 1
ATOM 3166 N N . VAL B 1 213 ? -18.797 4.324 -5.918 1 70.88 213 VAL B N 1
ATOM 3167 C CA . VAL B 1 213 ? -18.5 5.531 -5.156 1 70.88 213 VAL B CA 1
ATOM 3168 C C . VAL B 1 213 ? -19.766 6.004 -4.434 1 70.88 213 VAL B C 1
ATOM 3170 O O . VAL B 1 213 ? -20.828 6.133 -5.047 1 70.88 213 VAL B O 1
ATOM 3173 N N . GLU B 1 214 ? -19.688 6.035 -3.082 1 74.19 214 GLU B N 1
ATOM 3174 C CA . GLU B 1 214 ? -20.797 6.508 -2.252 1 74.19 214 GLU B CA 1
ATOM 3175 C C . GLU B 1 214 ? -20.438 7.82 -1.559 1 74.19 214 GLU B C 1
ATOM 3177 O O . GLU B 1 214 ? -19.328 7.98 -1.048 1 74.19 214 GLU B O 1
ATOM 3182 N N . GLU B 1 215 ? -21.281 8.883 -1.752 1 71.25 215 GLU B N 1
ATOM 3183 C CA . GLU B 1 215 ? -21.109 10.164 -1.074 1 71.25 215 GLU B CA 1
ATOM 3184 C C . GLU B 1 215 ? -22.391 10.602 -0.371 1 71.25 215 GLU B C 1
ATOM 3186 O O . GLU B 1 215 ? -23.484 10.266 -0.813 1 71.25 215 GLU B O 1
#

Sequence (430 aa):
MLKGIVIDESKCDGCGLCVEACHEGALAIVNGKAKMVREDFCDGLGHCLPACPRGAISFIEMCGCETPKIVTPGVSNRSIVFDTVANNVFGPGSGELRQWPVKLKLISAASPIFRGADILLAADCSAFAYSKIHEEMIKGRAVAICCPKFETGLKEKLTEVIKNSDPKSLTVVKMTVPCCSLNKVAHDAIADSGKNIPLKIITLDQRGCLVRVEEMLKGIVIDESKCDGCGLCVEACHEGALAIVNGKAKMVREDFCDGLGHCLPACPRGAISFIEMCGCETPKIVTPGVSNRSIVFDTVANNVFGPGSGELRQWPVKLKLISAASPIFRGADILLAADCSAFAYSKIHEEMIKGRAVAICCPKFETGLKEKLTEVIKNSDPKSLTVVKMTVPCCSLNKVAHDAIADSGKNIPLKIITLDQRGCLVRVEE

pLDDT: mean 76.47, std 23.41, range [22.19, 98.5]

Foldseek 3Di:
DQWDKDFQQVQFQLPCQLCVQLPQNQWDRDPRGIDRPHSVSHLSLPSSQVSDPSNRIDTDPCPPVPPPPPPPPDPDPPPPPPPQLQFQQRHPDPFLGGTDDAALVNDDLQHQLQAQFEEEEEEPCLCVQAVCCGVPPRHRGRHHYDFQQPDPCLLVSLLSSCLNRVYQAYEYEFEPDPRTPVVVSVVSSCVNNVDDHHYWYWYAYNNNDTDDIDD/DQWDKDFQQVQFQLPCQLCVQLPQNQWDRDPRGIDRPHSVSHLSQPSSQVSDPSNRIDTDPCPPVPPPPPPPPDPDPPPPCPPQLQFQQGHPDPFLGGTDDAALVNDDLQHQLQAQFEEEEEEPCLCVQAVCCGVPPRHRGRHHYDFQQPDPCLLVSLLSSCLNRVYQAYEYEFEPDPRTPVVVSVVSSCVNNVDDHHYWYWYAYNNNDTDDIDD